Protein AF-A0A952I6E5-F1 (afdb_monomer_lite)

Sequence (471 aa):
MTKVNKTFTGKVLPFLFSIFGLFGLFGIINSNDCNNRSNLNSQKFFCTLFLLIFTSFISLNKVSAEEIVESKVYVVKRGDTLYKLSKNFGVSVNEILDQNNLSHTNILIGQRLIISKRVERNTFRNTSTEWLRPSNSQNTQNNSQQVLRHSNQNYSNSNSAMAFYGFQMARNDFQVYKQSHSNQNGEFNWFTITHKGRVLASFRDHVESKYSFRKDGILYSGGQKITYDYIKNLNYDENISYALAFVSSNEGGASDLNFYDGAGSFGFIQFTIKYGSFAKYVALLKEQDYPTYYNYLEKYGIVHEQYINEKGLLMDKVVVYAPEGYKGRTKLEGNMVINYIIDNKKLYGALIMLGQATKATQVESAYQQYYLPAQNLELQLEGMRRSINIDKIFKTKFGKTAITDLSVKLGVHGAKMELEKVLNKMIRNVNYSNIKYISDYAIIKAIIKYSSNPLVKKRMTKLLNGSAQQS

Structure (mmCIF, N/CA/C/O backbone):
data_AF-A0A952I6E5-F1
#
_entry.id   AF-A0A952I6E5-F1
#
loop_
_atom_site.group_PDB
_atom_site.id
_atom_site.type_symbol
_atom_site.label_atom_id
_atom_site.label_alt_id
_atom_site.label_comp_id
_atom_site.label_asym_id
_atom_site.label_entity_id
_atom_site.label_seq_id
_atom_site.pdbx_PDB_ins_code
_atom_site.Cartn_x
_atom_site.Cartn_y
_atom_site.Cartn_z
_atom_site.occupancy
_atom_site.B_iso_or_equiv
_atom_site.auth_seq_id
_atom_site.auth_comp_id
_atom_site.auth_asym_id
_atom_site.auth_atom_id
_atom_site.pdbx_PDB_model_num
ATOM 1 N N . MET A 1 1 ? 41.194 10.031 -38.831 1.00 28.56 1 MET A N 1
ATOM 2 C CA . MET A 1 1 ? 41.406 10.395 -40.247 1.00 28.56 1 MET A CA 1
ATOM 3 C C . MET A 1 1 ? 40.127 11.027 -40.785 1.00 28.56 1 MET A C 1
ATOM 5 O O . MET A 1 1 ? 39.056 10.556 -40.435 1.00 28.56 1 MET A O 1
ATOM 9 N N . THR A 1 2 ? 40.309 12.076 -41.595 1.00 24.55 2 THR A N 1
ATOM 10 C CA . THR A 1 2 ? 39.373 12.743 -42.532 1.00 24.55 2 THR A CA 1
ATOM 11 C C . THR A 1 2 ? 38.277 13.700 -42.014 1.00 24.55 2 THR A C 1
ATOM 13 O O . THR A 1 2 ? 37.390 13.347 -41.247 1.00 24.55 2 THR A O 1
ATOM 16 N N . LYS A 1 3 ? 38.393 14.949 -42.505 1.00 28.92 3 LYS A N 1
ATOM 17 C CA . LYS A 1 3 ? 37.523 16.140 -42.397 1.00 28.92 3 LYS A CA 1
ATOM 18 C C . LYS A 1 3 ? 36.168 15.951 -43.107 1.00 28.92 3 LYS A C 1
ATOM 20 O O . LYS A 1 3 ? 36.120 15.201 -44.071 1.00 28.92 3 LYS A O 1
ATOM 25 N N . VAL A 1 4 ? 35.153 16.750 -42.740 1.00 24.98 4 VAL A N 1
ATOM 26 C CA . VAL A 1 4 ? 34.563 17.850 -43.555 1.00 24.98 4 VAL A CA 1
ATOM 27 C C . VAL A 1 4 ? 33.611 18.700 -42.683 1.00 24.98 4 VAL A C 1
ATOM 29 O O . VAL A 1 4 ? 32.890 18.192 -41.833 1.00 24.98 4 VAL A O 1
ATOM 32 N N . ASN A 1 5 ? 33.684 20.019 -42.893 1.00 29.61 5 ASN A N 1
ATOM 33 C CA . ASN A 1 5 ? 33.096 21.129 -42.134 1.00 29.61 5 ASN A CA 1
ATOM 34 C C . ASN A 1 5 ? 31.573 21.305 -42.287 1.00 29.61 5 ASN A C 1
ATOM 36 O O . ASN A 1 5 ? 31.043 21.132 -43.382 1.00 29.61 5 ASN A O 1
ATOM 40 N N . LYS A 1 6 ? 30.940 21.911 -41.269 1.00 28.70 6 LYS A N 1
ATOM 41 C CA . LYS A 1 6 ? 30.072 23.090 -41.459 1.00 28.70 6 LYS A CA 1
ATOM 42 C C . LYS A 1 6 ? 30.182 24.048 -40.263 1.00 28.70 6 LYS A C 1
ATOM 44 O O . LYS A 1 6 ? 30.019 23.674 -39.110 1.00 28.70 6 LYS A O 1
ATOM 49 N N . THR A 1 7 ? 30.538 25.277 -40.605 1.00 33.00 7 THR A N 1
ATOM 50 C CA . THR A 1 7 ? 30.805 26.483 -39.811 1.00 33.00 7 THR A CA 1
ATOM 51 C C . THR A 1 7 ? 29.551 27.100 -39.187 1.00 33.00 7 THR A C 1
ATOM 53 O O . THR A 1 7 ? 28.553 27.203 -39.891 1.00 33.00 7 THR A O 1
ATOM 56 N N . PHE A 1 8 ? 29.646 27.629 -37.957 1.00 27.77 8 PHE A N 1
ATOM 57 C CA . PHE A 1 8 ? 29.195 28.989 -37.591 1.00 27.77 8 PHE A CA 1
ATOM 58 C C . PHE A 1 8 ? 29.688 29.349 -36.172 1.00 27.77 8 PHE A C 1
ATOM 60 O O . PHE A 1 8 ? 29.019 29.129 -35.169 1.00 27.77 8 PHE A O 1
ATOM 67 N N . THR A 1 9 ? 30.893 29.910 -36.089 1.00 38.53 9 THR A N 1
ATOM 68 C CA . THR A 1 9 ? 31.402 30.618 -34.906 1.00 38.53 9 THR A CA 1
ATOM 69 C C . THR A 1 9 ? 32.018 31.921 -35.382 1.00 38.53 9 THR A C 1
ATOM 71 O O . THR A 1 9 ? 32.904 31.899 -36.232 1.00 38.53 9 THR A O 1
ATOM 74 N N . GLY A 1 10 ? 31.571 33.042 -34.820 1.00 39.44 10 GLY A N 1
ATOM 75 C CA . GLY A 1 10 ? 32.243 34.328 -34.978 1.00 39.44 10 GLY A CA 1
ATOM 76 C C . GLY A 1 10 ? 31.275 35.466 -35.248 1.00 39.44 10 GLY A C 1
ATOM 77 O O . GLY A 1 10 ? 30.956 35.717 -36.403 1.00 39.44 10 GLY A O 1
ATOM 78 N N . LYS A 1 11 ? 30.828 36.139 -34.177 1.00 42.22 11 LYS A N 1
ATOM 79 C CA . LYS A 1 11 ? 30.460 37.573 -34.137 1.00 42.22 11 LYS A CA 1
ATOM 80 C C . LYS A 1 11 ? 29.983 37.997 -32.736 1.00 42.22 11 LYS A C 1
ATOM 82 O O . LYS A 1 11 ? 28.886 38.500 -32.574 1.00 42.22 11 LYS A O 1
ATOM 87 N N . VAL A 1 12 ? 30.818 37.801 -31.711 1.00 41.16 12 VAL A N 1
ATOM 88 C CA . VAL A 1 12 ? 30.758 38.617 -30.468 1.00 41.16 12 VAL A CA 1
ATOM 89 C C . VAL A 1 12 ? 32.168 39.031 -29.997 1.00 41.16 12 VAL A C 1
ATOM 91 O O . VAL A 1 12 ? 32.342 39.668 -28.968 1.00 41.16 12 VAL A O 1
ATOM 94 N N . LEU A 1 13 ? 33.203 38.746 -30.792 1.00 41.44 13 LEU A N 1
ATOM 95 C CA . LEU A 1 13 ? 34.579 39.171 -30.528 1.00 41.44 13 LEU A CA 1
ATOM 96 C C . LEU A 1 13 ? 35.117 40.032 -31.689 1.00 41.44 13 LEU A C 1
ATOM 98 O O . LEU A 1 13 ? 36.128 39.697 -32.294 1.00 41.44 13 LEU A O 1
ATOM 102 N N . PRO A 1 14 ? 34.358 41.060 -32.117 1.00 41.50 14 PRO A N 1
ATOM 103 C CA . PRO A 1 14 ? 34.987 42.358 -32.363 1.00 41.50 14 PRO A CA 1
ATOM 104 C C . PRO A 1 14 ? 33.994 43.502 -32.088 1.00 41.50 14 PRO A C 1
ATOM 106 O O . PRO A 1 14 ? 33.387 44.046 -33.002 1.00 41.50 14 PRO A O 1
ATOM 109 N N . PHE A 1 15 ? 33.783 43.855 -30.822 1.00 39.81 15 PHE A N 1
ATOM 110 C CA . PHE A 1 15 ? 33.133 45.135 -30.484 1.00 39.81 15 PHE A CA 1
ATOM 111 C C . PHE A 1 15 ? 33.721 45.809 -29.236 1.00 39.81 15 PHE A C 1
ATOM 113 O O . PHE A 1 15 ? 33.444 46.970 -28.968 1.00 39.81 15 PHE A O 1
ATOM 120 N N . LEU A 1 16 ? 34.619 45.120 -28.520 1.00 40.25 16 LEU A N 1
ATOM 121 C CA . LEU A 1 16 ? 35.405 45.692 -27.421 1.00 40.25 16 LEU A CA 1
ATOM 122 C C . LEU A 1 16 ? 36.829 46.113 -27.829 1.00 40.25 16 LEU A C 1
ATOM 124 O O . LEU A 1 16 ? 37.556 46.652 -27.005 1.00 40.25 16 LEU A O 1
ATOM 128 N N . PHE A 1 17 ? 37.209 45.953 -29.104 1.00 42.56 17 PHE A N 1
ATOM 129 C CA . PHE A 1 17 ? 38.487 46.457 -29.636 1.00 42.56 17 PHE A CA 1
ATOM 130 C C . PHE A 1 17 ? 38.369 47.741 -30.480 1.00 42.56 17 PHE A C 1
ATOM 132 O O . PHE A 1 17 ? 39.388 48.331 -30.818 1.00 42.56 17 PHE A O 1
ATOM 139 N N . SER A 1 18 ? 37.162 48.240 -30.775 1.00 48.09 18 SER A N 1
ATOM 140 C CA . SER A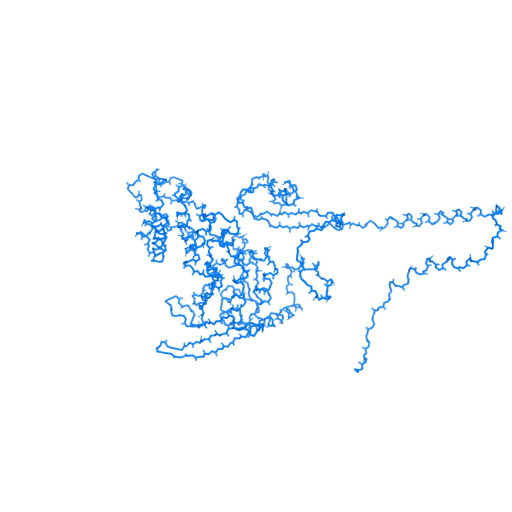 1 18 ? 36.975 49.475 -31.564 1.00 48.09 18 SER A CA 1
ATOM 141 C C . SER A 1 18 ? 36.774 50.749 -30.731 1.00 48.09 18 SER A C 1
ATOM 143 O O . SER A 1 18 ? 36.860 51.838 -31.287 1.00 48.09 18 SER A O 1
ATOM 145 N N . ILE A 1 19 ? 36.575 50.651 -29.410 1.00 45.69 19 ILE A N 1
ATOM 146 C CA . ILE A 1 19 ? 36.442 51.833 -28.530 1.00 45.69 19 ILE A CA 1
ATOM 147 C C . ILE A 1 19 ? 37.778 52.215 -27.864 1.00 45.69 19 ILE A C 1
ATOM 149 O O . ILE A 1 19 ? 38.008 53.387 -27.590 1.00 45.69 19 ILE A O 1
ATOM 153 N N . PHE A 1 20 ? 38.721 51.276 -27.719 1.00 43.66 20 PHE A N 1
ATOM 154 C CA . PHE A 1 20 ? 40.099 51.585 -27.299 1.00 43.66 20 PHE A CA 1
ATOM 155 C C . PHE A 1 20 ? 41.069 51.816 -28.474 1.00 43.66 20 PHE A C 1
ATOM 157 O O . PHE A 1 20 ? 42.142 52.378 -28.278 1.00 43.66 20 PHE A O 1
ATOM 164 N N . GLY A 1 21 ? 40.680 51.462 -29.706 1.00 44.81 21 GLY A N 1
ATOM 165 C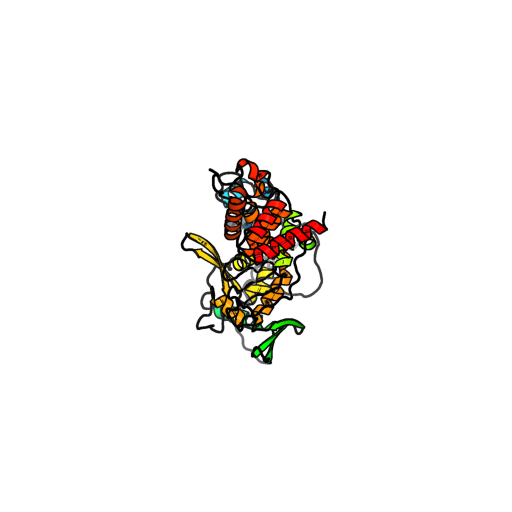 CA . GLY A 1 21 ? 41.476 51.701 -30.917 1.00 44.81 21 GLY A CA 1
ATOM 166 C C . GLY A 1 21 ? 41.447 53.143 -31.443 1.00 44.81 21 GLY A C 1
ATOM 167 O O . GLY A 1 21 ? 42.337 53.522 -32.196 1.00 44.81 21 GLY A O 1
ATOM 168 N N . LEU A 1 22 ? 40.479 53.974 -31.034 1.00 43.25 22 LEU A N 1
ATOM 169 C CA . LEU A 1 22 ? 40.404 55.376 -31.478 1.00 43.25 22 LEU A CA 1
ATOM 170 C C . LEU A 1 22 ? 41.222 56.356 -30.618 1.00 43.25 22 LEU A C 1
ATOM 172 O O . LEU A 1 22 ? 41.426 57.493 -31.030 1.00 43.25 22 LEU A O 1
ATOM 176 N N . PHE A 1 23 ? 41.739 55.924 -29.464 1.00 47.28 23 PHE A N 1
ATOM 177 C CA . PHE A 1 23 ? 42.657 56.729 -28.643 1.00 47.28 23 PHE A CA 1
ATOM 178 C C . PHE A 1 23 ? 44.140 56.464 -28.957 1.00 47.28 23 PHE A C 1
ATOM 180 O O . PHE A 1 23 ? 45.008 57.188 -28.482 1.00 47.28 23 PHE A O 1
ATOM 187 N N . GLY A 1 24 ? 44.438 55.468 -29.801 1.00 4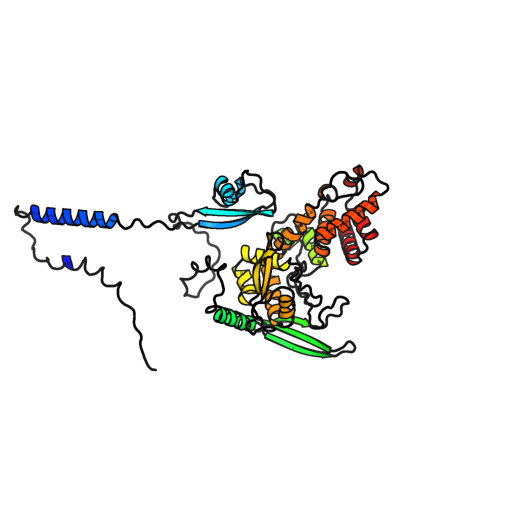3.47 24 GLY A N 1
ATOM 188 C CA . GLY A 1 24 ? 45.799 55.102 -30.207 1.00 43.47 24 GLY A CA 1
ATOM 189 C C . GLY A 1 24 ? 46.362 55.864 -31.413 1.00 43.47 24 GLY A C 1
ATOM 190 O O . GLY A 1 24 ? 47.500 55.603 -31.786 1.00 43.47 24 GLY A O 1
ATOM 191 N N . LEU A 1 25 ? 45.610 56.790 -32.027 1.00 44.16 25 LEU A N 1
ATOM 192 C CA . LEU A 1 25 ? 46.086 57.573 -33.184 1.00 44.16 25 LEU A CA 1
ATOM 193 C C . LEU A 1 25 ? 46.372 59.058 -32.902 1.00 44.16 25 LEU A C 1
ATOM 195 O O . LEU A 1 25 ? 46.738 59.784 -33.819 1.00 44.16 25 LEU A O 1
ATOM 199 N N . PHE A 1 26 ? 46.281 59.511 -31.651 1.00 45.19 26 PHE A N 1
ATOM 200 C CA . PHE A 1 26 ? 46.741 60.846 -31.243 1.00 45.19 26 PHE A CA 1
ATOM 201 C C . PHE A 1 26 ? 47.744 60.749 -30.094 1.00 45.19 26 PHE A C 1
ATOM 203 O O . PHE A 1 26 ? 47.589 61.332 -29.027 1.00 45.19 26 PHE A O 1
ATOM 210 N N . GLY A 1 27 ? 48.807 59.991 -30.343 1.00 41.50 27 GLY A N 1
ATOM 211 C CA . GLY A 1 27 ? 50.049 60.075 -29.591 1.00 41.50 27 GLY A CA 1
ATOM 212 C C . GLY A 1 27 ? 51.090 60.897 -30.340 1.00 41.50 27 GLY A C 1
ATOM 213 O O . GLY A 1 27 ? 52.111 60.330 -30.686 1.00 41.50 27 GLY A O 1
ATOM 214 N N . ILE A 1 28 ? 50.846 62.190 -30.597 1.00 48.50 28 ILE A N 1
ATOM 215 C CA . ILE A 1 28 ? 51.908 63.213 -30.699 1.00 48.50 28 ILE A CA 1
ATOM 216 C C . ILE A 1 28 ? 51.331 64.558 -30.231 1.00 48.50 28 ILE A C 1
ATOM 218 O O . ILE A 1 28 ? 50.959 65.404 -31.036 1.00 48.50 28 ILE A O 1
ATOM 222 N N . ILE A 1 29 ? 51.263 64.770 -28.918 1.00 40.34 29 ILE A N 1
ATOM 223 C CA . ILE A 1 29 ? 51.517 66.097 -28.347 1.00 40.34 29 ILE A CA 1
ATOM 224 C C . ILE A 1 29 ? 52.494 65.854 -27.202 1.00 40.34 29 ILE A C 1
ATOM 226 O O . ILE A 1 29 ? 52.146 65.270 -26.177 1.00 40.34 29 ILE A O 1
ATOM 230 N N . ASN A 1 30 ? 53.749 66.221 -27.451 1.00 33.88 30 ASN A N 1
ATOM 231 C CA . ASN A 1 30 ? 54.794 66.280 -26.442 1.00 33.88 30 ASN A CA 1
ATOM 232 C C . ASN A 1 30 ? 54.351 67.174 -25.279 1.00 33.88 30 ASN A C 1
ATOM 234 O O . ASN A 1 30 ? 53.634 68.157 -25.458 1.00 33.88 30 ASN A O 1
ATOM 238 N N . SER A 1 31 ? 54.844 66.845 -24.089 1.00 47.75 31 SER A N 1
ATOM 239 C CA . SER A 1 31 ? 54.912 67.756 -22.951 1.00 47.75 31 SER A CA 1
ATOM 240 C C . SER A 1 31 ? 55.387 69.146 -23.400 1.00 47.75 31 SER A C 1
ATOM 242 O O . SER A 1 31 ? 56.434 69.232 -24.043 1.00 47.75 31 SER A O 1
ATOM 244 N N . ASN A 1 32 ? 54.641 70.185 -23.004 1.00 45.81 32 ASN A N 1
ATOM 245 C CA . ASN A 1 32 ? 54.839 71.626 -23.254 1.00 45.81 32 ASN A CA 1
ATOM 246 C C . ASN A 1 32 ? 54.001 72.245 -24.388 1.00 45.81 32 ASN A C 1
ATOM 248 O O . ASN A 1 32 ? 54.572 72.830 -25.293 1.00 45.81 32 ASN A O 1
ATOM 252 N N . ASP A 1 33 ? 52.663 72.192 -24.309 1.00 43.31 33 ASP A N 1
ATOM 253 C CA . ASP A 1 33 ? 51.806 73.290 -24.808 1.00 43.31 33 ASP A CA 1
ATOM 254 C C . ASP A 1 33 ? 50.332 73.114 -24.384 1.00 43.31 33 ASP A C 1
ATOM 256 O O . ASP A 1 33 ? 49.476 72.667 -25.142 1.00 43.31 33 ASP A O 1
ATOM 260 N N . CYS A 1 34 ? 50.010 73.474 -23.135 1.00 42.09 34 CYS A N 1
ATOM 261 C CA . CYS A 1 34 ? 48.629 73.495 -22.614 1.00 42.09 34 CYS A CA 1
ATOM 262 C C . CYS A 1 34 ? 48.089 74.921 -22.388 1.00 42.09 34 CYS A C 1
ATOM 264 O O . CYS A 1 34 ? 47.152 75.110 -21.619 1.00 42.09 34 CYS A O 1
ATOM 266 N N . ASN A 1 35 ? 48.665 75.934 -23.048 1.00 46.66 35 ASN A N 1
ATOM 267 C CA . ASN A 1 35 ? 48.293 77.340 -22.836 1.00 46.66 35 ASN A CA 1
ATOM 268 C C . ASN A 1 35 ? 47.632 78.040 -24.032 1.00 46.66 35 ASN A C 1
ATOM 270 O O . ASN A 1 35 ? 47.430 79.252 -23.975 1.00 46.66 35 ASN A O 1
ATOM 274 N N . ASN A 1 36 ? 47.213 77.323 -25.082 1.00 41.44 36 ASN A N 1
ATOM 275 C CA . ASN A 1 36 ? 46.550 77.968 -26.220 1.00 41.44 36 ASN A CA 1
ATOM 276 C C . ASN A 1 36 ? 45.013 77.897 -26.162 1.00 41.44 36 ASN A C 1
ATOM 278 O O . ASN A 1 36 ? 44.386 76.840 -26.219 1.00 41.44 36 ASN A O 1
ATOM 282 N N . ARG A 1 37 ? 44.404 79.081 -26.046 1.00 50.69 37 ARG A N 1
ATOM 283 C CA . ARG A 1 37 ? 43.002 79.354 -25.686 1.00 50.69 37 ARG A CA 1
ATOM 284 C C . ARG A 1 37 ? 42.029 79.323 -26.878 1.00 50.69 37 ARG A C 1
ATOM 286 O O . ARG A 1 37 ? 41.049 80.062 -26.877 1.00 50.69 37 ARG A O 1
ATOM 293 N N . SER A 1 38 ? 42.277 78.502 -27.900 1.00 50.72 38 SER A N 1
ATOM 294 C CA . SER A 1 38 ? 41.541 78.561 -29.180 1.00 50.72 38 SER A CA 1
ATOM 295 C C . SER A 1 38 ? 40.636 77.362 -29.492 1.00 50.72 38 SER A C 1
ATOM 297 O O . SER A 1 38 ? 40.044 77.331 -30.565 1.00 50.72 38 SER A O 1
ATOM 299 N N . ASN A 1 39 ? 40.445 76.400 -28.576 1.00 55.25 39 ASN A N 1
ATOM 300 C CA . ASN A 1 39 ? 39.656 75.194 -28.890 1.00 55.25 39 ASN A CA 1
ATOM 301 C C . ASN A 1 39 ? 38.638 74.746 -27.818 1.00 55.25 39 ASN A C 1
ATOM 303 O O . ASN A 1 39 ? 38.284 73.572 -27.736 1.00 55.25 39 ASN A O 1
ATOM 307 N N . LEU A 1 40 ? 38.101 75.683 -27.020 1.00 52.41 40 LEU A N 1
ATOM 308 C CA . LEU A 1 40 ? 37.067 75.372 -26.015 1.00 52.41 40 LEU A CA 1
ATOM 309 C C . LEU A 1 40 ? 35.721 74.925 -26.618 1.00 52.41 40 LEU A C 1
ATOM 311 O O . LEU A 1 40 ? 34.951 74.248 -25.939 1.00 52.41 40 LEU A O 1
ATOM 315 N N . ASN A 1 41 ? 35.416 75.293 -27.866 1.00 55.88 41 ASN A N 1
ATOM 316 C CA . ASN A 1 41 ? 34.109 75.010 -28.467 1.00 55.88 41 ASN A CA 1
ATOM 317 C C . ASN A 1 41 ? 34.016 73.596 -29.060 1.00 55.88 41 ASN A C 1
ATOM 319 O O . ASN A 1 41 ? 32.959 72.978 -28.950 1.00 55.88 41 ASN A O 1
ATOM 323 N N . SER A 1 42 ? 35.105 73.038 -29.605 1.00 55.09 42 SER A N 1
ATOM 324 C CA . SER A 1 42 ? 35.085 71.665 -30.134 1.00 55.09 42 SER A CA 1
ATOM 325 C C . SER A 1 42 ? 35.093 70.624 -29.007 1.00 55.09 42 SER A C 1
ATOM 327 O O . SER A 1 42 ? 34.298 69.688 -29.040 1.00 55.09 42 SER A O 1
ATOM 329 N N . GLN A 1 43 ? 35.868 70.837 -27.935 1.00 55.62 43 GLN A N 1
ATOM 330 C CA . GLN A 1 43 ? 35.856 69.955 -26.758 1.00 55.62 43 GLN A CA 1
ATOM 331 C C . GLN A 1 43 ? 34.500 69.946 -26.035 1.00 55.62 43 GLN A C 1
ATOM 333 O O . GLN A 1 43 ? 34.027 68.887 -25.622 1.00 55.62 43 GLN A O 1
ATOM 338 N N . LYS A 1 44 ? 33.826 71.101 -25.926 1.00 55.78 44 LYS A N 1
ATOM 339 C CA . LYS A 1 44 ? 32.477 71.171 -25.342 1.00 55.78 44 LYS A CA 1
ATOM 340 C C . LYS A 1 44 ? 31.440 70.439 -26.192 1.00 55.78 44 LYS A C 1
ATOM 342 O O . LYS A 1 44 ? 30.593 69.761 -25.614 1.00 55.78 44 LYS A O 1
ATOM 347 N N . PHE A 1 45 ? 31.536 70.524 -27.522 1.00 65.00 45 PHE A N 1
ATOM 348 C CA . PHE A 1 45 ? 30.626 69.860 -28.462 1.00 65.00 45 PHE A CA 1
ATOM 349 C C . PHE A 1 45 ? 30.744 68.328 -28.405 1.00 65.00 45 PHE A C 1
ATOM 351 O O . PHE A 1 45 ? 29.735 67.628 -28.334 1.00 65.00 45 PHE A O 1
ATOM 358 N N . PHE A 1 46 ? 31.968 67.792 -28.331 1.00 60.50 46 PHE A N 1
ATOM 359 C CA . PHE A 1 46 ? 32.181 66.346 -28.202 1.00 60.50 46 PHE A CA 1
ATOM 360 C C . PHE A 1 46 ? 31.737 65.796 -26.838 1.00 60.50 46 PHE A C 1
ATOM 362 O O . PHE A 1 46 ? 31.134 64.725 -26.786 1.00 60.50 46 PHE A O 1
ATOM 369 N N . CYS A 1 47 ? 31.932 66.543 -25.744 1.00 60.03 47 CYS A N 1
ATOM 370 C CA . CYS A 1 47 ? 31.431 66.143 -24.425 1.00 60.03 47 CYS A CA 1
ATOM 371 C C . CYS A 1 47 ? 29.896 66.171 -24.332 1.00 60.03 47 CYS A C 1
ATOM 373 O O . CYS A 1 47 ? 29.313 65.279 -23.717 1.00 60.03 47 CYS A O 1
ATOM 375 N N . THR A 1 48 ? 29.223 67.148 -24.955 1.00 66.19 48 THR A N 1
ATOM 376 C CA . THR A 1 48 ? 27.745 67.200 -24.971 1.00 66.19 48 THR A CA 1
ATOM 377 C C . THR A 1 48 ? 27.140 66.117 -25.859 1.00 66.19 48 THR A C 1
ATOM 379 O O . THR A 1 48 ? 26.149 65.502 -25.470 1.00 66.19 48 THR A O 1
ATOM 382 N N . LEU A 1 49 ? 27.759 65.815 -27.003 1.00 68.00 49 LEU A N 1
ATOM 383 C CA . LEU A 1 49 ? 27.324 64.728 -27.881 1.00 68.00 49 LEU A CA 1
ATOM 384 C C . LEU A 1 49 ? 27.530 63.352 -27.225 1.00 68.00 49 LEU A C 1
ATOM 386 O O . LEU A 1 49 ? 26.645 62.502 -27.292 1.00 68.00 49 LEU A O 1
ATOM 390 N N . PHE A 1 50 ? 28.644 63.153 -26.511 1.00 68.69 50 PHE A N 1
ATOM 391 C CA . PHE A 1 50 ? 28.888 61.937 -25.731 1.00 68.69 50 PHE A CA 1
ATOM 392 C C . PHE A 1 50 ? 27.865 61.773 -24.594 1.00 68.69 50 PHE A C 1
ATOM 394 O O . PHE A 1 50 ? 27.297 60.695 -24.450 1.00 68.69 50 PHE A O 1
ATOM 401 N N . LEU A 1 51 ? 27.533 62.837 -23.850 1.00 68.56 51 LEU A N 1
ATOM 402 C CA . LEU A 1 51 ? 26.505 62.814 -22.793 1.00 68.56 51 LEU A CA 1
ATOM 403 C C . LEU A 1 51 ? 25.085 62.537 -23.322 1.00 68.56 51 LEU A C 1
ATOM 405 O O . LEU A 1 51 ? 24.317 61.827 -22.672 1.00 68.56 51 LEU A O 1
ATOM 409 N N . LEU A 1 52 ? 24.728 63.036 -24.509 1.00 69.31 52 LEU A N 1
ATOM 410 C CA . LEU A 1 52 ? 23.424 62.768 -25.134 1.00 69.31 52 LEU A CA 1
ATOM 411 C C . LEU A 1 52 ? 23.311 61.331 -25.668 1.00 69.31 52 LEU A C 1
ATOM 413 O O . LEU A 1 52 ? 22.274 60.689 -25.508 1.00 69.31 52 LEU A O 1
ATOM 417 N N . ILE A 1 53 ? 24.389 60.784 -26.238 1.00 65.31 53 ILE A N 1
ATOM 418 C CA . ILE A 1 53 ? 24.420 59.387 -26.701 1.00 65.31 53 ILE A CA 1
ATOM 419 C C . ILE A 1 53 ? 24.431 58.426 -25.500 1.00 65.31 53 ILE A C 1
ATOM 421 O O . ILE A 1 53 ? 23.760 57.395 -25.535 1.00 65.31 53 ILE A O 1
ATOM 425 N N . PHE A 1 54 ? 25.107 58.787 -24.404 1.00 61.78 54 PHE A N 1
ATOM 426 C CA . PHE A 1 54 ? 25.157 57.982 -23.181 1.00 61.78 54 PHE A CA 1
ATOM 427 C C . PHE A 1 54 ? 23.824 57.988 -22.411 1.00 61.78 54 PHE A C 1
ATOM 429 O O . PHE A 1 54 ? 23.396 56.949 -21.914 1.00 61.78 54 PHE A O 1
ATOM 436 N N . THR A 1 55 ? 23.107 59.118 -22.365 1.00 57.62 55 THR A N 1
ATOM 437 C CA . THR A 1 55 ? 21.772 59.198 -21.731 1.00 57.62 55 THR A CA 1
ATOM 438 C C . THR A 1 55 ? 20.673 58.524 -22.567 1.00 57.62 55 THR A C 1
ATOM 440 O O . THR A 1 55 ? 19.771 57.897 -22.003 1.00 57.62 55 THR A O 1
ATOM 443 N N . SER A 1 56 ? 20.789 58.546 -23.900 1.00 53.97 56 SER A N 1
ATOM 444 C CA . SER A 1 56 ? 19.932 57.773 -24.814 1.00 53.97 56 SER A CA 1
ATOM 445 C C . SER A 1 56 ? 20.144 56.254 -24.672 1.00 53.97 56 SER A C 1
ATOM 447 O O . SER A 1 56 ? 19.177 55.492 -24.623 1.00 53.97 56 SER A O 1
ATOM 449 N N . PHE A 1 57 ? 21.390 55.799 -24.473 1.00 56.06 57 PHE A N 1
ATOM 450 C CA . PHE A 1 57 ? 21.709 54.378 -24.248 1.00 56.06 57 PHE A CA 1
ATOM 451 C C . PHE A 1 57 ? 21.201 53.823 -22.904 1.00 56.06 57 PHE A C 1
ATOM 453 O O . PHE A 1 57 ? 20.848 52.645 -22.815 1.00 56.06 57 PHE A O 1
ATOM 460 N N . ILE A 1 58 ? 21.122 54.656 -21.860 1.00 54.28 58 ILE A N 1
ATOM 461 C CA . ILE A 1 58 ? 20.589 54.254 -20.544 1.00 54.28 58 ILE A CA 1
ATOM 462 C C . ILE A 1 58 ? 19.056 54.083 -20.583 1.00 54.28 58 ILE A C 1
ATOM 464 O O . ILE A 1 58 ? 18.501 53.312 -19.800 1.00 54.28 58 ILE A O 1
ATOM 468 N N . SER A 1 59 ? 18.362 54.702 -21.545 1.00 50.75 59 SER A N 1
ATOM 469 C CA . SER A 1 59 ? 16.892 54.680 -21.628 1.00 50.75 59 SER A CA 1
ATOM 470 C C . SER A 1 59 ? 16.294 53.485 -22.398 1.00 50.75 59 SER A C 1
ATOM 472 O O . SER A 1 59 ? 15.075 53.336 -22.421 1.00 50.75 59 SER A O 1
ATOM 474 N N . LEU A 1 60 ? 17.113 52.592 -22.975 1.00 47.31 60 LEU A N 1
ATOM 475 C CA . LEU A 1 60 ? 16.653 51.407 -23.730 1.00 47.31 60 LEU A CA 1
ATOM 476 C C . LEU A 1 60 ? 16.967 50.052 -23.076 1.00 47.31 60 LEU A C 1
ATOM 478 O O . LEU A 1 60 ? 16.589 49.014 -23.611 1.00 47.31 60 LEU A O 1
ATOM 482 N N . ASN A 1 61 ? 17.568 50.039 -21.884 1.00 48.06 61 ASN A N 1
ATOM 483 C CA . ASN A 1 61 ? 17.774 48.817 -21.099 1.00 48.06 61 ASN A CA 1
ATOM 484 C C . ASN A 1 61 ? 16.932 48.822 -19.821 1.00 48.06 61 ASN A C 1
ATOM 486 O O . ASN A 1 61 ? 17.433 48.575 -18.725 1.00 48.06 61 ASN A O 1
ATOM 490 N N . LYS A 1 62 ? 15.620 49.055 -19.945 1.00 43.91 62 LYS A N 1
ATOM 491 C CA . LYS A 1 62 ? 14.687 48.655 -18.887 1.00 43.91 62 LYS A CA 1
ATOM 492 C C . LYS A 1 62 ? 14.483 47.142 -19.000 1.00 43.91 62 LYS A C 1
ATOM 494 O O . LYS A 1 62 ? 13.472 46.671 -19.504 1.00 43.91 62 LYS A O 1
ATOM 499 N N . VAL A 1 63 ? 15.499 46.380 -18.590 1.00 45.84 63 VAL A N 1
ATOM 500 C CA . VAL A 1 63 ? 15.397 44.928 -18.422 1.00 45.84 63 VAL A CA 1
ATOM 501 C C . VAL A 1 63 ? 14.315 44.700 -17.373 1.00 45.84 63 VAL A C 1
ATOM 503 O O . VAL A 1 63 ? 14.531 44.969 -16.192 1.00 45.84 63 VAL A O 1
ATOM 506 N N . SER A 1 64 ? 13.127 44.257 -17.790 1.00 50.16 64 SER A N 1
ATOM 507 C CA . SER A 1 64 ? 12.136 43.758 -16.844 1.00 50.16 64 SER A CA 1
ATOM 508 C C . SER A 1 64 ? 12.777 42.575 -16.132 1.00 50.16 64 SER A C 1
ATOM 510 O O . SER A 1 64 ? 13.115 41.574 -16.769 1.00 50.16 64 SER A O 1
ATOM 512 N N . ALA A 1 65 ? 13.020 42.708 -14.831 1.00 52.12 65 ALA A N 1
ATOM 513 C CA . ALA A 1 65 ? 13.500 41.602 -14.029 1.00 52.12 65 ALA A CA 1
ATOM 514 C C . ALA A 1 65 ? 12.465 40.474 -14.128 1.00 52.12 65 ALA A C 1
ATOM 516 O O . ALA A 1 65 ? 11.365 40.602 -13.601 1.00 52.12 65 ALA A O 1
ATOM 517 N N . GLU A 1 66 ? 12.791 39.402 -14.857 1.00 51.59 66 GLU A N 1
ATOM 518 C CA . GLU A 1 66 ? 11.952 38.208 -14.864 1.00 51.59 66 GLU A CA 1
ATOM 519 C C . GLU A 1 66 ? 11.900 37.679 -13.431 1.00 51.59 66 GLU A C 1
ATOM 521 O O . GLU A 1 66 ? 12.929 37.389 -12.801 1.00 51.59 66 GLU A O 1
ATOM 526 N N . GLU A 1 67 ? 10.687 37.681 -12.902 1.00 58.25 67 GLU A N 1
ATOM 527 C CA . GLU A 1 67 ? 10.400 37.381 -11.520 1.00 58.25 67 GLU A CA 1
ATOM 528 C C . GLU A 1 67 ? 10.424 35.875 -11.299 1.00 58.25 67 GLU A C 1
ATOM 530 O O . GLU A 1 67 ? 9.646 35.123 -11.891 1.00 58.25 67 GLU A O 1
ATOM 535 N N . ILE A 1 68 ? 11.340 35.422 -10.448 1.00 62.78 68 ILE A N 1
ATOM 536 C CA . ILE A 1 68 ? 11.438 34.011 -10.101 1.00 62.78 68 ILE A CA 1
ATOM 537 C C . ILE A 1 68 ? 10.448 33.761 -8.966 1.00 62.78 68 ILE A C 1
ATOM 539 O O . ILE A 1 68 ? 10.674 34.146 -7.817 1.00 62.78 68 ILE A O 1
ATOM 543 N N . VAL A 1 69 ? 9.328 33.134 -9.317 1.00 73.50 69 VAL A N 1
ATOM 544 C CA . VAL A 1 69 ? 8.339 32.641 -8.360 1.00 73.50 69 VAL A CA 1
ATOM 545 C C . VAL A 1 69 ? 8.632 31.170 -8.091 1.00 73.50 69 VAL A C 1
ATOM 547 O O . VAL A 1 69 ? 8.485 30.326 -8.975 1.00 73.50 69 VAL A O 1
ATOM 550 N N . GLU A 1 70 ? 9.053 30.860 -6.870 1.00 76.62 70 GLU A N 1
ATOM 551 C CA . GLU A 1 70 ? 9.187 29.485 -6.395 1.00 76.62 70 GLU A CA 1
ATOM 552 C C . GLU A 1 70 ? 7.836 29.042 -5.831 1.00 76.62 70 GLU A C 1
ATOM 554 O O . GLU A 1 70 ? 7.371 29.604 -4.844 1.00 76.62 70 GLU A O 1
ATOM 559 N N . SER A 1 71 ? 7.179 28.068 -6.464 1.00 76.06 71 SER A N 1
ATOM 560 C CA . SER A 1 71 ? 5.857 27.581 -6.052 1.00 76.06 71 SER A CA 1
ATOM 561 C C . SER A 1 71 ? 5.923 26.142 -5.553 1.00 76.06 71 SER A C 1
ATOM 563 O O . SER A 1 71 ? 6.513 25.281 -6.205 1.00 76.06 71 SER A O 1
ATOM 565 N N . LYS A 1 72 ? 5.302 25.878 -4.401 1.00 76.06 72 LYS A N 1
ATOM 566 C CA . LYS A 1 72 ? 5.253 24.567 -3.751 1.00 76.06 72 LYS A CA 1
ATOM 567 C C . LYS A 1 72 ? 3.833 24.243 -3.306 1.00 76.06 72 LYS A C 1
ATOM 569 O O . LYS A 1 72 ? 3.152 25.092 -2.745 1.00 76.06 72 LYS A O 1
ATOM 574 N N . VAL A 1 73 ? 3.406 22.996 -3.489 1.00 75.12 73 VAL A N 1
ATOM 575 C CA . VAL A 1 73 ? 2.191 22.484 -2.847 1.00 75.12 73 VAL A CA 1
ATOM 576 C C . VAL A 1 73 ? 2.559 21.929 -1.469 1.00 75.12 73 VAL A C 1
ATOM 578 O O . VAL A 1 73 ? 3.529 21.191 -1.309 1.00 75.12 73 VAL A O 1
ATOM 581 N N . TYR A 1 74 ? 1.821 22.344 -0.446 1.00 73.06 74 TYR A N 1
ATOM 582 C CA . TYR A 1 74 ? 2.012 21.962 0.943 1.00 73.06 74 TYR A CA 1
ATOM 583 C C . TYR A 1 74 ? 0.758 21.278 1.477 1.00 73.06 74 TYR A C 1
ATOM 585 O O . TYR A 1 74 ? -0.332 21.839 1.418 1.00 73.06 74 TYR A O 1
ATOM 593 N N . VAL A 1 75 ? 0.904 20.073 2.025 1.00 72.94 75 VAL A N 1
ATOM 594 C CA . VAL A 1 75 ? -0.199 19.361 2.679 1.00 72.94 75 VAL A CA 1
ATOM 595 C C . VAL A 1 75 ? -0.191 19.693 4.165 1.00 72.94 75 VAL A C 1
ATOM 597 O O . VAL A 1 75 ? 0.766 19.368 4.867 1.00 72.94 75 VAL A O 1
ATOM 600 N N . VAL A 1 76 ? -1.264 20.323 4.634 1.00 72.50 76 VAL A N 1
ATOM 601 C CA . VAL A 1 76 ? -1.440 20.772 6.018 1.00 72.50 76 VAL A CA 1
ATOM 602 C C . VAL A 1 76 ? -1.355 19.588 6.979 1.00 72.50 76 VAL A C 1
ATOM 604 O O . VAL A 1 76 ? -2.076 18.598 6.854 1.00 72.50 76 VAL A O 1
ATOM 607 N N . LYS A 1 77 ? -0.476 19.687 7.968 1.00 67.38 77 LYS A N 1
ATOM 608 C CA . LYS A 1 77 ? -0.242 18.704 9.024 1.00 67.38 77 LYS A CA 1
ATOM 609 C C . LYS A 1 77 ? -0.926 19.134 10.316 1.00 67.38 77 LYS A C 1
ATOM 611 O O . LYS A 1 77 ? -1.360 20.271 10.503 1.00 67.38 77 LYS A O 1
ATOM 616 N N . ARG A 1 78 ? -1.032 18.193 11.256 1.00 61.38 78 ARG A N 1
ATOM 617 C CA . ARG A 1 78 ? -1.586 18.480 12.581 1.00 61.38 78 ARG A CA 1
ATOM 618 C C . ARG A 1 78 ? -0.744 19.547 13.285 1.00 61.38 78 ARG A C 1
ATOM 620 O O . ARG A 1 78 ? 0.447 19.352 13.491 1.00 61.38 78 ARG A O 1
ATOM 627 N N . GLY A 1 79 ? -1.399 20.623 13.720 1.00 60.12 79 GLY A N 1
ATOM 628 C CA . GLY A 1 79 ? -0.758 21.726 14.440 1.00 60.12 79 GLY A CA 1
ATOM 629 C C . GLY A 1 79 ? -0.270 22.869 13.550 1.00 60.12 79 GLY A C 1
ATOM 630 O O . GLY A 1 79 ? 0.234 23.863 14.089 1.00 60.12 79 GLY A O 1
ATOM 631 N N . ASP A 1 80 ? -0.450 22.759 12.233 1.00 79.31 80 ASP A N 1
ATOM 632 C CA . ASP A 1 80 ? -0.213 23.859 11.309 1.00 79.31 80 ASP A CA 1
ATOM 633 C C . ASP A 1 80 ? -1.278 24.941 11.445 1.00 79.31 80 ASP A C 1
ATOM 635 O O . ASP A 1 80 ? -2.451 24.690 11.718 1.00 79.31 80 ASP A O 1
ATOM 639 N N . THR A 1 81 ? -0.839 26.171 11.221 1.00 90.69 81 THR A N 1
ATOM 640 C CA . THR A 1 81 ? -1.693 27.339 11.024 1.00 90.69 81 THR A CA 1
ATOM 641 C C . THR A 1 81 ? -1.125 28.113 9.847 1.00 90.69 81 THR A C 1
ATOM 643 O O . THR A 1 81 ? 0.085 28.043 9.609 1.00 90.69 81 THR A O 1
ATOM 646 N N . LEU A 1 82 ? -1.942 28.899 9.137 1.00 86.50 82 LEU A N 1
ATOM 647 C CA . LEU A 1 82 ? -1.408 29.739 8.060 1.00 86.50 82 LEU A CA 1
ATOM 648 C C . LEU A 1 82 ? -0.276 30.642 8.551 1.00 86.50 82 LEU A C 1
ATOM 650 O O . LEU A 1 82 ? 0.681 30.835 7.821 1.00 86.50 82 LEU A O 1
ATOM 654 N N . TYR A 1 83 ? -0.322 31.106 9.803 1.00 91.88 83 TYR A N 1
ATOM 655 C CA . TYR A 1 83 ? 0.760 31.880 10.417 1.00 91.88 83 TYR A CA 1
ATOM 656 C C . TYR A 1 83 ? 2.078 31.096 10.543 1.00 91.88 83 TYR A C 1
ATOM 658 O O . TYR A 1 83 ? 3.144 31.606 10.205 1.00 91.88 83 TYR A O 1
ATOM 666 N N . LYS A 1 84 ? 2.035 29.840 11.006 1.00 86.25 84 LYS A N 1
ATOM 667 C CA . LYS A 1 84 ? 3.241 28.997 11.077 1.00 86.25 84 LYS A CA 1
ATOM 668 C C . LYS A 1 84 ? 3.783 28.698 9.683 1.00 86.25 84 LYS A C 1
ATOM 670 O O . LYS A 1 84 ? 4.989 28.757 9.473 1.00 86.25 84 LYS A O 1
ATOM 675 N N . LEU A 1 85 ? 2.896 28.422 8.729 1.00 86.19 85 LEU A N 1
ATOM 676 C CA . LEU A 1 85 ? 3.280 28.174 7.342 1.00 86.19 85 LEU A CA 1
ATOM 677 C C . LEU A 1 85 ? 3.888 29.424 6.702 1.00 86.19 85 LEU A C 1
ATOM 679 O O . LEU A 1 85 ? 4.947 29.335 6.093 1.00 86.19 85 LEU A O 1
ATOM 683 N N . SER A 1 86 ? 3.302 30.597 6.927 1.00 89.19 86 SER A N 1
ATOM 684 C CA . SER A 1 86 ? 3.816 31.870 6.424 1.00 89.19 86 SER A CA 1
ATOM 685 C C . SER A 1 86 ? 5.250 32.116 6.915 1.00 89.19 86 SER A C 1
ATOM 687 O O . SER A 1 86 ? 6.144 32.416 6.125 1.00 89.19 86 SER A O 1
ATOM 689 N N . LYS A 1 87 ? 5.519 31.876 8.207 1.00 89.06 87 LYS A N 1
ATOM 690 C CA . LYS A 1 87 ? 6.871 31.968 8.781 1.00 89.06 87 LYS A CA 1
ATOM 691 C C . LYS A 1 87 ? 7.830 30.925 8.211 1.00 89.06 87 LYS A C 1
ATOM 693 O O . LYS A 1 87 ? 8.956 31.277 7.875 1.00 89.06 87 LYS A O 1
ATOM 698 N N . ASN A 1 88 ? 7.388 29.678 8.065 1.00 83.06 88 ASN A N 1
ATOM 699 C CA . ASN A 1 88 ? 8.226 28.586 7.564 1.00 83.06 88 ASN A CA 1
ATOM 700 C C . ASN A 1 88 ? 8.620 28.768 6.093 1.00 83.06 88 ASN A C 1
ATOM 702 O O . ASN A 1 88 ? 9.731 28.414 5.708 1.00 83.06 88 ASN A O 1
ATOM 706 N N . PHE A 1 89 ? 7.716 29.307 5.274 1.00 83.81 89 PHE A N 1
ATOM 707 C CA . PHE A 1 89 ? 7.928 29.482 3.836 1.00 83.81 89 PHE A CA 1
ATOM 708 C C . PHE A 1 89 ? 8.379 30.895 3.451 1.00 83.81 89 PHE A C 1
ATOM 710 O O . PHE A 1 89 ? 8.734 31.132 2.299 1.00 83.81 89 PHE A O 1
ATOM 717 N N . GLY A 1 90 ? 8.423 31.826 4.407 1.00 85.44 90 GLY A N 1
ATOM 718 C CA . GLY A 1 90 ? 8.829 33.207 4.159 1.00 85.44 90 GLY A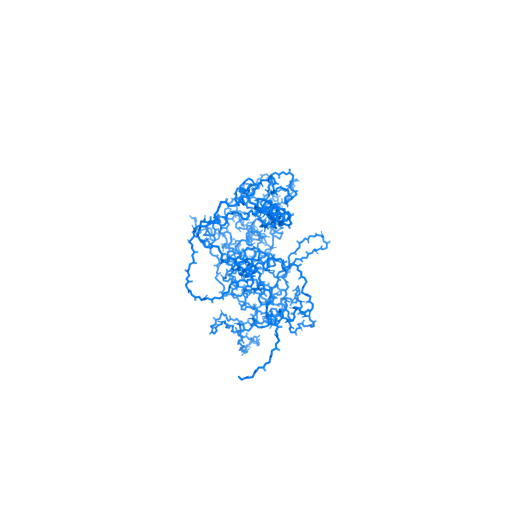 CA 1
ATOM 719 C C . GLY A 1 90 ? 7.889 33.936 3.199 1.00 85.44 90 GLY A C 1
ATOM 720 O O . GLY A 1 90 ? 8.360 34.716 2.377 1.00 85.44 90 GLY A O 1
ATOM 721 N N . VAL A 1 91 ? 6.591 33.648 3.295 1.00 89.88 91 VAL A N 1
ATOM 722 C CA . VAL A 1 91 ? 5.501 34.344 2.594 1.00 89.88 91 VAL A CA 1
ATOM 723 C C . VAL A 1 91 ? 4.539 34.908 3.636 1.00 89.88 91 VAL A C 1
ATOM 725 O O . VAL A 1 91 ? 4.547 34.481 4.791 1.00 89.88 91 VAL A O 1
ATOM 728 N N . SER A 1 92 ? 3.713 35.879 3.281 1.00 94.19 92 SER A N 1
ATOM 729 C CA . SER A 1 92 ? 2.675 36.405 4.165 1.00 94.19 92 SER A CA 1
ATOM 730 C C . SER A 1 92 ? 1.462 35.471 4.229 1.00 94.19 92 SER A C 1
ATOM 732 O O . SER A 1 92 ? 1.217 34.655 3.342 1.00 94.19 92 SER A O 1
ATOM 734 N N . VAL A 1 93 ? 0.677 35.588 5.304 1.00 92.69 93 VAL A N 1
ATOM 735 C CA . VAL A 1 93 ? -0.582 34.837 5.440 1.00 92.69 93 VAL A CA 1
ATOM 736 C C . VAL A 1 93 ? -1.550 35.194 4.310 1.00 92.69 93 VAL A C 1
ATOM 738 O O . VAL A 1 93 ? -2.180 34.294 3.764 1.00 92.69 93 VAL A O 1
ATOM 741 N N . ASN A 1 94 ? -1.625 36.474 3.935 1.00 93.44 94 ASN A N 1
ATOM 742 C CA . ASN A 1 94 ? -2.498 36.946 2.859 1.00 93.44 94 ASN A CA 1
ATOM 743 C C . ASN A 1 94 ? -2.092 36.360 1.506 1.00 93.44 94 ASN A C 1
ATOM 745 O O . ASN A 1 94 ? -2.953 35.874 0.789 1.00 93.44 94 ASN A O 1
ATOM 749 N N . GLU A 1 95 ? -0.793 36.277 1.203 1.00 90.50 95 GLU A N 1
ATOM 750 C CA . GLU A 1 95 ? -0.337 35.618 -0.027 1.00 90.50 95 GLU A CA 1
ATOM 751 C C . GLU A 1 95 ? -0.756 34.146 -0.072 1.00 90.50 95 GLU A C 1
ATOM 753 O O . GLU A 1 95 ? -1.196 33.675 -1.115 1.00 90.50 95 GLU A O 1
ATOM 758 N N . ILE A 1 96 ? -0.691 33.421 1.052 1.00 89.38 96 ILE A N 1
ATOM 759 C CA . ILE A 1 96 ? -1.176 32.033 1.096 1.00 89.38 96 ILE A CA 1
ATOM 760 C C . ILE A 1 96 ? -2.700 31.981 0.908 1.00 89.38 96 ILE A C 1
ATOM 762 O O . ILE A 1 96 ? -3.193 31.077 0.234 1.00 89.38 96 ILE A O 1
ATOM 766 N N . LEU A 1 97 ? -3.460 32.915 1.486 1.00 87.44 97 LEU A N 1
ATOM 767 C CA . LEU A 1 97 ? -4.914 32.983 1.298 1.00 87.44 97 LEU A CA 1
ATOM 768 C C . LEU A 1 97 ? -5.270 33.208 -0.175 1.00 87.44 97 LEU A C 1
ATOM 770 O O . LEU A 1 97 ? -6.036 32.428 -0.743 1.00 87.44 97 LEU A O 1
ATOM 774 N N . ASP A 1 98 ? -4.647 34.206 -0.796 1.00 88.06 98 ASP A N 1
ATOM 775 C CA . ASP A 1 98 ? -4.893 34.609 -2.180 1.00 88.06 98 ASP A CA 1
ATOM 776 C C . ASP A 1 98 ? -4.505 33.496 -3.162 1.00 88.06 98 ASP A C 1
ATOM 778 O O . ASP A 1 98 ? -5.283 33.135 -4.044 1.00 88.06 98 ASP A O 1
ATOM 782 N N . GLN A 1 99 ? -3.344 32.863 -2.961 1.00 88.31 99 GLN A N 1
ATOM 783 C CA . GLN A 1 99 ? -2.869 31.742 -3.786 1.00 88.31 99 GLN A CA 1
ATOM 784 C C . GLN A 1 99 ? -3.791 30.518 -3.736 1.00 88.31 99 GLN A C 1
ATOM 786 O O . GLN A 1 99 ? -3.755 29.681 -4.638 1.00 88.31 99 GLN A O 1
ATOM 791 N N . ASN A 1 100 ? -4.603 30.397 -2.684 1.00 87.62 100 ASN A N 1
ATOM 792 C CA . ASN A 1 100 ? -5.478 29.251 -2.444 1.00 87.62 100 ASN A CA 1
ATOM 793 C C . ASN A 1 100 ? -6.967 29.584 -2.501 1.00 87.62 100 ASN A C 1
ATOM 795 O O . ASN A 1 100 ? -7.781 28.711 -2.198 1.00 87.62 100 ASN A O 1
ATOM 799 N N . ASN A 1 101 ? -7.332 30.812 -2.883 1.00 86.94 101 ASN A N 1
ATOM 800 C CA . ASN A 1 101 ? -8.711 31.303 -2.868 1.00 86.94 101 ASN A CA 1
ATOM 801 C C . ASN A 1 101 ? -9.412 31.077 -1.510 1.00 86.94 101 ASN A C 1
ATOM 803 O O . ASN A 1 101 ? -10.584 30.697 -1.454 1.00 86.94 101 ASN A O 1
ATOM 807 N N . LEU A 1 102 ? -8.689 31.266 -0.403 1.00 84.56 102 LEU A N 1
ATOM 808 C CA . LEU A 1 102 ? -9.222 31.113 0.950 1.00 84.56 102 LEU A CA 1
ATOM 809 C C . LEU A 1 102 ? -9.681 32.468 1.491 1.00 84.56 102 LEU A C 1
ATOM 811 O O . LEU A 1 102 ? -8.928 33.433 1.493 1.00 84.56 102 LEU A O 1
ATOM 815 N N . SER A 1 103 ? -10.902 32.530 2.020 1.00 85.06 103 SER A N 1
ATOM 816 C CA . SER A 1 103 ? -11.454 33.751 2.628 1.00 85.06 103 SER A CA 1
ATOM 817 C C . SER A 1 103 ? -11.104 33.925 4.110 1.00 85.06 103 SER A C 1
ATOM 819 O O . SER A 1 103 ? -11.440 34.942 4.711 1.00 85.06 103 SER A O 1
ATOM 821 N N . HIS A 1 104 ? -10.485 32.919 4.731 1.00 87.56 104 HIS A N 1
ATOM 822 C CA . HIS A 1 104 ? -10.219 32.879 6.167 1.00 87.56 104 HIS A CA 1
ATOM 823 C C . HIS A 1 104 ? -9.039 31.957 6.491 1.00 87.56 104 HIS A C 1
ATOM 825 O O . HIS A 1 104 ? -8.639 31.116 5.691 1.00 87.56 104 HIS A O 1
ATOM 831 N N . THR A 1 105 ? -8.483 32.105 7.694 1.00 85.44 105 THR A N 1
ATOM 832 C CA . THR A 1 105 ? -7.216 31.471 8.092 1.00 85.44 105 THR A CA 1
ATOM 833 C C . THR A 1 105 ? -7.338 30.043 8.624 1.00 85.44 105 THR A C 1
ATOM 835 O O . THR A 1 105 ? -6.320 29.435 8.971 1.00 85.44 105 THR A O 1
ATOM 838 N N . ASN A 1 106 ? -8.555 29.491 8.679 1.00 80.00 106 ASN A N 1
ATOM 839 C CA . ASN A 1 106 ? -8.753 28.103 9.082 1.00 80.00 106 ASN A CA 1
ATOM 840 C C . ASN A 1 106 ? -8.338 27.178 7.942 1.00 80.00 106 ASN A C 1
ATOM 842 O O . ASN A 1 106 ? -8.836 27.282 6.824 1.00 80.00 106 ASN A O 1
ATOM 846 N N . ILE A 1 107 ? -7.448 26.248 8.262 1.00 77.88 107 ILE A N 1
ATOM 847 C CA . ILE A 1 107 ? -6.961 25.225 7.344 1.00 77.88 107 ILE A CA 1
ATOM 848 C C . ILE A 1 107 ? -7.181 23.851 7.960 1.00 77.88 107 ILE A C 1
ATOM 850 O O . ILE A 1 107 ? -7.037 23.665 9.170 1.00 77.88 107 ILE A O 1
ATOM 854 N N . LEU A 1 108 ? -7.562 22.889 7.128 1.00 58.66 108 LEU A N 1
ATOM 855 C CA . LEU A 1 108 ? -7.858 21.529 7.557 1.00 58.66 108 LEU A CA 1
ATOM 856 C C . LEU A 1 108 ? -6.626 20.648 7.396 1.00 58.66 108 LEU A C 1
ATOM 858 O O . LEU A 1 108 ? -5.913 20.735 6.403 1.00 58.66 108 LEU A O 1
ATOM 862 N N . ILE A 1 109 ? -6.393 19.750 8.349 1.00 62.12 109 ILE A N 1
ATOM 863 C CA . ILE A 1 109 ? -5.345 18.732 8.217 1.00 62.12 109 ILE A CA 1
ATOM 864 C C . ILE A 1 109 ? -5.619 17.910 6.948 1.00 62.12 109 ILE A C 1
ATOM 866 O O . ILE A 1 109 ? -6.737 17.452 6.729 1.00 62.12 109 ILE A O 1
ATOM 870 N N . GLY A 1 110 ? -4.598 17.731 6.113 1.00 46.50 110 GLY A N 1
ATOM 871 C CA . GLY A 1 110 ? -4.692 17.088 4.803 1.00 46.50 110 GLY A CA 1
ATOM 872 C C . GLY A 1 110 ? -5.067 18.031 3.654 1.00 46.50 110 GLY A C 1
ATOM 873 O O . GLY A 1 110 ? -5.024 17.611 2.498 1.00 46.50 110 GLY A O 1
ATOM 874 N N . GLN A 1 111 ? -5.403 19.295 3.927 1.00 69.25 111 GLN A N 1
ATOM 875 C CA . GLN A 1 111 ? -5.653 20.297 2.889 1.00 69.25 111 GLN A CA 1
ATOM 876 C C . GLN A 1 111 ? -4.366 20.594 2.115 1.00 69.25 111 GLN A C 1
ATOM 878 O O . GLN A 1 111 ? -3.301 20.744 2.708 1.00 69.25 111 GLN A O 1
ATOM 883 N N . ARG A 1 112 ? -4.461 20.698 0.787 1.00 69.50 112 ARG A N 1
ATOM 884 C CA . ARG A 1 112 ? -3.346 21.116 -0.072 1.00 69.50 112 ARG A CA 1
ATOM 885 C C . ARG A 1 112 ? -3.375 22.635 -0.212 1.00 69.50 112 ARG A C 1
ATOM 887 O O . ARG A 1 112 ? -4.415 23.183 -0.562 1.00 69.50 112 ARG A O 1
ATOM 894 N N . LEU A 1 113 ? -2.249 23.282 0.057 1.00 78.75 113 LEU A N 1
ATOM 895 C CA . LEU A 1 113 ? -2.044 24.718 -0.083 1.00 78.75 113 LEU A CA 1
ATOM 896 C C . LEU A 1 113 ? -0.933 24.982 -1.097 1.00 78.75 113 LEU A C 1
ATOM 898 O O . LEU A 1 113 ? 0.165 24.457 -0.966 1.00 78.75 113 LEU A O 1
ATOM 902 N N . ILE A 1 114 ? -1.203 25.807 -2.093 1.00 85.06 114 ILE A N 1
ATOM 903 C CA . ILE A 1 114 ? -0.214 26.422 -2.969 1.00 85.06 114 ILE A CA 1
ATOM 904 C C . ILE A 1 114 ? 0.496 27.510 -2.165 1.00 85.06 114 ILE A C 1
ATOM 906 O O . ILE A 1 114 ? -0.143 28.411 -1.635 1.00 85.06 114 ILE A O 1
ATOM 910 N N . ILE A 1 115 ? 1.811 27.413 -2.047 1.00 86.81 115 ILE A N 1
ATOM 911 C CA . ILE A 1 115 ? 2.650 28.397 -1.375 1.00 86.81 115 ILE A CA 1
ATOM 912 C C . ILE A 1 115 ? 3.698 28.849 -2.383 1.00 86.81 115 ILE A C 1
ATOM 914 O O . ILE A 1 115 ? 4.604 28.093 -2.733 1.00 86.81 115 ILE A O 1
ATOM 918 N N . SER A 1 116 ? 3.549 30.071 -2.884 1.00 86.81 116 SER A N 1
ATOM 919 C CA . SER A 1 116 ? 4.468 30.690 -3.832 1.00 86.81 116 SER A CA 1
ATOM 920 C C . SER A 1 116 ? 5.247 31.822 -3.177 1.00 86.81 116 SER A C 1
ATOM 922 O O . SER A 1 116 ? 4.657 32.769 -2.660 1.00 86.81 116 SER A O 1
ATOM 924 N N . LYS A 1 117 ? 6.578 31.729 -3.218 1.00 86.56 117 LYS A N 1
ATOM 925 C CA . LYS A 1 117 ? 7.505 32.742 -2.720 1.00 86.56 117 LYS A CA 1
ATOM 926 C C . LYS A 1 117 ? 8.108 33.516 -3.885 1.00 86.56 117 LYS A C 1
ATOM 928 O O . LYS A 1 117 ? 8.667 32.933 -4.815 1.00 86.56 117 LYS A O 1
ATOM 933 N N . ARG A 1 118 ? 8.035 34.844 -3.807 1.00 80.81 118 ARG A N 1
ATOM 934 C CA . ARG A 1 118 ? 8.733 35.757 -4.717 1.00 80.81 118 ARG A CA 1
ATOM 935 C C . ARG A 1 118 ? 10.186 35.891 -4.261 1.00 80.81 118 ARG A C 1
ATOM 937 O O . ARG A 1 118 ? 10.439 36.306 -3.132 1.00 80.81 118 ARG A O 1
ATOM 944 N N . VAL A 1 119 ? 11.139 35.503 -5.108 1.00 71.00 119 VAL A N 1
ATOM 945 C CA . VAL A 1 119 ? 12.572 35.605 -4.795 1.00 71.00 119 VAL A CA 1
ATOM 946 C C . VAL A 1 119 ? 13.178 36.771 -5.569 1.00 71.00 119 VAL A C 1
ATOM 948 O O . VAL A 1 119 ? 13.346 36.708 -6.787 1.00 71.00 119 VAL A O 1
ATOM 951 N N . GLU A 1 120 ? 13.537 37.839 -4.857 1.00 57.78 120 GLU A N 1
ATOM 952 C CA . GLU A 1 120 ? 14.328 38.931 -5.424 1.00 57.78 120 GLU A CA 1
ATOM 953 C C . GLU A 1 120 ? 15.790 38.499 -5.599 1.00 57.78 120 GLU A C 1
ATOM 955 O O . GLU A 1 120 ? 16.404 37.899 -4.717 1.00 57.78 120 GLU A O 1
ATOM 960 N N . ARG A 1 121 ? 16.378 38.819 -6.755 1.00 44.78 121 ARG A N 1
ATOM 961 C CA . ARG A 1 121 ? 17.674 38.284 -7.213 1.00 44.78 121 ARG A CA 1
ATOM 962 C C . ARG A 1 121 ? 18.909 38.815 -6.452 1.00 44.78 121 ARG A C 1
ATOM 964 O O . ARG A 1 121 ? 20.030 38.511 -6.848 1.00 44.78 121 ARG A O 1
ATOM 971 N N . ASN A 1 122 ? 18.741 39.577 -5.369 1.00 45.38 122 ASN A N 1
ATOM 972 C CA . ASN A 1 122 ? 19.828 40.335 -4.733 1.00 45.38 122 ASN A CA 1
ATOM 973 C C . ASN A 1 122 ? 20.466 39.689 -3.486 1.00 45.38 122 ASN A C 1
ATOM 975 O O . ASN A 1 122 ? 21.349 40.300 -2.893 1.00 45.38 122 ASN A O 1
ATOM 979 N N . THR A 1 123 ? 20.101 38.463 -3.090 1.00 42.16 123 THR A N 1
ATOM 980 C CA . THR A 1 123 ? 20.596 37.856 -1.829 1.00 42.16 123 THR A CA 1
ATOM 981 C C . THR A 1 123 ? 21.458 36.595 -1.969 1.00 42.16 123 THR A C 1
ATOM 983 O O . THR A 1 123 ? 21.870 36.028 -0.961 1.00 42.16 123 THR A O 1
ATOM 986 N N . PHE A 1 124 ? 21.864 36.188 -3.177 1.00 40.44 124 PHE A N 1
ATOM 987 C CA . PHE A 1 124 ? 22.841 35.095 -3.352 1.00 40.44 124 PHE A CA 1
ATOM 988 C C . PHE A 1 124 ? 24.298 35.583 -3.309 1.00 40.44 124 PHE A C 1
ATOM 990 O O . PHE A 1 124 ? 25.084 35.343 -4.222 1.00 40.44 124 PHE A O 1
ATOM 997 N N . ARG A 1 125 ? 24.685 36.253 -2.223 1.00 38.09 125 ARG A N 1
ATOM 998 C CA . ARG A 1 125 ? 26.083 36.297 -1.776 1.00 38.09 125 ARG A CA 1
ATOM 999 C C . ARG A 1 125 ? 26.105 36.156 -0.259 1.00 38.09 125 ARG A C 1
ATOM 1001 O O . ARG A 1 125 ? 25.667 37.047 0.454 1.00 38.09 125 ARG A O 1
ATOM 1008 N N . ASN A 1 126 ? 26.678 35.036 0.173 1.00 41.41 126 ASN A N 1
ATOM 1009 C CA . ASN A 1 126 ? 27.068 34.677 1.536 1.00 41.41 126 ASN A CA 1
ATOM 1010 C C . ASN A 1 126 ? 25.959 34.120 2.438 1.00 41.41 126 ASN A C 1
ATOM 1012 O O . ASN A 1 126 ? 25.306 34.837 3.185 1.00 41.41 126 ASN A O 1
ATOM 1016 N N . THR A 1 127 ? 25.857 32.791 2.464 1.00 31.59 127 THR A N 1
ATOM 1017 C CA . THR A 1 127 ? 25.960 32.026 3.720 1.00 31.59 127 THR A CA 1
ATOM 1018 C C . THR A 1 127 ? 26.224 30.555 3.406 1.00 31.59 127 THR A C 1
ATOM 1020 O O . THR A 1 127 ? 25.434 29.857 2.779 1.00 31.59 127 THR A O 1
ATOM 1023 N N . SER A 1 128 ? 27.403 30.114 3.820 1.00 37.59 128 SER A N 1
ATOM 1024 C CA . SER A 1 128 ? 27.849 28.732 3.908 1.00 37.59 128 SER A CA 1
ATOM 1025 C C . SER A 1 128 ? 27.105 27.990 5.020 1.00 37.59 128 SER A C 1
ATOM 1027 O O . SER A 1 128 ? 27.106 28.453 6.154 1.00 37.59 128 SER A O 1
ATOM 1029 N N . THR A 1 129 ? 26.556 26.814 4.715 1.00 31.55 129 THR A N 1
ATOM 1030 C CA . THR A 1 129 ? 26.464 25.666 5.640 1.00 31.55 129 THR A CA 1
ATOM 1031 C C . THR A 1 129 ? 26.561 24.375 4.822 1.00 31.55 129 THR A C 1
ATOM 1033 O O . THR A 1 129 ? 25.586 23.742 4.440 1.00 31.55 129 THR A O 1
ATOM 1036 N N . GLU A 1 130 ? 27.795 24.081 4.424 1.00 34.69 130 GLU A N 1
ATOM 1037 C CA . GLU A 1 130 ? 28.475 22.812 4.690 1.00 34.69 130 GLU A CA 1
ATOM 1038 C C . GLU A 1 130 ? 27.592 21.645 5.171 1.00 34.69 130 GLU A C 1
ATOM 1040 O O . GLU A 1 130 ? 27.406 21.488 6.365 1.00 34.69 130 GLU A O 1
ATOM 1045 N N . TRP A 1 131 ? 27.104 20.812 4.246 1.00 24.86 131 TRP A N 1
ATOM 1046 C CA . TRP A 1 131 ? 27.045 19.348 4.371 1.00 24.86 131 TRP A CA 1
ATOM 1047 C C . TRP A 1 131 ? 27.048 18.749 2.955 1.00 24.86 131 TRP A C 1
ATOM 1049 O O . TRP A 1 131 ? 26.316 19.207 2.083 1.00 24.86 131 TRP A O 1
ATOM 1059 N N . LEU A 1 132 ? 27.848 17.691 2.770 1.00 28.66 132 LEU A N 1
ATOM 1060 C CA . LEU A 1 132 ? 27.992 16.829 1.581 1.00 28.66 132 LEU A CA 1
ATOM 1061 C C . LEU A 1 132 ? 29.041 17.255 0.536 1.00 28.66 132 LEU A C 1
ATOM 1063 O O . LEU A 1 132 ? 28.742 17.757 -0.545 1.00 28.66 132 LEU A O 1
ATOM 1067 N N . ARG A 1 133 ? 30.290 16.871 0.816 1.00 26.33 133 ARG A N 1
ATOM 1068 C CA . ARG A 1 133 ? 31.238 16.405 -0.208 1.00 26.33 133 ARG A CA 1
ATOM 1069 C C . ARG A 1 133 ? 31.458 14.900 0.012 1.00 26.33 133 ARG A C 1
ATOM 1071 O O . ARG A 1 133 ? 31.581 14.477 1.160 1.00 26.33 133 ARG A O 1
ATOM 1078 N N . PRO A 1 134 ? 31.516 14.095 -1.060 1.00 28.12 134 PRO A N 1
ATOM 1079 C CA . PRO A 1 134 ? 32.825 13.588 -1.453 1.00 28.12 134 PRO A CA 1
ATOM 1080 C C . PRO A 1 134 ? 33.166 13.879 -2.917 1.00 28.12 134 PRO A C 1
ATOM 1082 O O . PRO A 1 134 ? 32.365 14.352 -3.715 1.00 28.12 134 PRO A O 1
ATOM 1085 N N . SER A 1 135 ? 34.441 13.660 -3.200 1.00 28.19 135 SER A N 1
ATOM 1086 C CA . SER A 1 135 ? 35.255 14.314 -4.213 1.00 28.19 135 SER A CA 1
ATOM 1087 C C . SER A 1 135 ? 35.232 13.664 -5.602 1.00 28.19 135 SER A C 1
ATOM 1089 O O . SER A 1 135 ? 35.169 12.448 -5.729 1.00 28.19 135 SER A O 1
ATOM 1091 N N . ASN A 1 136 ? 35.455 14.530 -6.598 1.00 30.17 136 ASN A N 1
ATOM 1092 C CA . ASN A 1 136 ? 35.987 14.308 -7.951 1.00 30.17 136 ASN A CA 1
ATOM 1093 C C . ASN A 1 136 ? 35.139 13.562 -8.997 1.00 30.17 136 ASN A C 1
ATOM 1095 O O . ASN A 1 136 ? 35.237 12.354 -9.165 1.00 30.17 136 ASN A O 1
ATOM 1099 N N . SER A 1 137 ? 34.494 14.352 -9.859 1.00 28.67 137 SER A N 1
ATOM 1100 C CA . SER A 1 137 ? 34.661 14.279 -11.320 1.00 28.67 137 SER A CA 1
ATOM 1101 C C . SER A 1 137 ? 34.174 15.597 -11.929 1.00 28.67 137 SER A C 1
ATOM 1103 O O . SER A 1 137 ? 33.059 16.032 -11.654 1.00 28.67 137 SER A O 1
ATOM 1105 N N . GLN A 1 138 ? 35.024 16.261 -12.713 1.00 32.84 138 GLN A N 1
ATOM 1106 C CA . GLN A 1 138 ? 34.680 17.489 -13.430 1.00 32.84 138 GLN A CA 1
ATOM 1107 C C . GLN A 1 138 ? 33.688 17.229 -14.580 1.00 32.84 138 GLN A C 1
ATOM 1109 O O . GLN A 1 138 ? 33.576 16.107 -15.068 1.00 32.84 138 GLN A O 1
ATOM 1114 N N . ASN A 1 139 ? 33.043 18.317 -15.021 1.00 28.98 139 ASN A N 1
ATOM 1115 C CA . ASN A 1 139 ? 32.094 18.477 -16.133 1.00 28.98 139 ASN A CA 1
ATOM 1116 C C . ASN A 1 139 ? 30.639 18.033 -15.920 1.00 28.98 139 ASN A C 1
ATOM 1118 O O . ASN A 1 139 ? 30.254 16.926 -16.278 1.00 28.98 139 ASN A O 1
ATOM 1122 N N . THR A 1 140 ? 29.791 18.977 -15.493 1.00 30.00 140 THR A N 1
ATOM 1123 C CA . THR A 1 140 ? 28.701 19.537 -16.332 1.00 30.00 140 THR A CA 1
ATOM 1124 C C . THR A 1 140 ? 27.970 20.652 -15.569 1.00 30.00 140 THR A C 1
ATOM 1126 O O . THR A 1 140 ? 27.125 20.397 -14.717 1.00 30.00 140 THR A O 1
ATOM 1129 N N . GLN A 1 141 ? 28.288 21.913 -15.875 1.00 33.78 141 GLN A N 1
ATOM 1130 C CA . GLN A 1 141 ? 27.346 23.017 -15.677 1.00 33.78 141 GLN A CA 1
ATOM 1131 C C . GLN A 1 141 ? 26.568 23.228 -16.980 1.00 33.78 141 GLN A C 1
ATOM 1133 O O . GLN A 1 141 ? 27.125 23.047 -18.060 1.00 33.78 141 GLN A O 1
ATOM 1138 N N . ASN A 1 142 ? 25.306 23.640 -16.826 1.00 33.09 142 ASN A N 1
ATOM 1139 C CA . ASN A 1 142 ? 24.270 23.900 -17.838 1.00 33.09 142 ASN A CA 1
ATOM 1140 C C . ASN A 1 142 ? 23.353 22.708 -18.148 1.00 33.09 142 ASN A C 1
ATOM 1142 O O . ASN A 1 142 ? 23.524 22.040 -19.161 1.00 33.09 142 ASN A O 1
ATOM 1146 N N . ASN A 1 143 ? 22.347 22.483 -17.285 1.00 31.56 143 ASN A N 1
ATOM 1147 C CA . ASN A 1 143 ? 20.975 22.168 -17.741 1.00 31.56 143 ASN A CA 1
ATOM 1148 C C . ASN A 1 143 ? 19.881 22.132 -16.652 1.00 31.56 143 ASN A C 1
ATOM 1150 O O . ASN A 1 143 ? 18.741 21.765 -16.929 1.00 31.56 143 ASN A O 1
ATOM 1154 N N . SER A 1 144 ? 20.152 22.555 -15.418 1.00 33.53 144 SER A N 1
ATOM 1155 C CA . SER A 1 144 ? 19.185 22.428 -14.317 1.00 33.53 144 SER A CA 1
ATOM 1156 C C . SER A 1 144 ? 18.031 23.447 -14.311 1.00 33.53 144 SER A C 1
ATOM 1158 O O . SER A 1 144 ? 17.134 23.311 -13.487 1.00 33.53 144 SER A O 1
ATOM 1160 N N . GLN A 1 145 ? 17.980 24.421 -15.231 1.00 32.06 145 GLN A N 1
ATOM 1161 C CA . GLN A 1 145 ? 16.871 25.395 -15.301 1.00 32.06 145 GLN A CA 1
ATOM 1162 C C . GLN A 1 145 ? 15.877 25.193 -16.460 1.00 32.06 145 GLN A C 1
ATOM 1164 O O . GLN A 1 145 ? 14.849 25.862 -16.485 1.00 32.06 145 GLN A O 1
ATOM 1169 N N . GLN A 1 146 ? 16.083 24.225 -17.363 1.00 29.38 146 GLN A N 1
ATOM 1170 C CA . GLN A 1 146 ? 15.090 23.895 -18.406 1.00 29.38 146 GLN A CA 1
ATOM 1171 C C . GLN A 1 146 ? 14.102 22.777 -18.016 1.00 29.38 146 GLN A C 1
ATOM 1173 O O . GLN A 1 146 ? 13.090 22.584 -18.692 1.00 29.38 146 GLN A O 1
ATOM 1178 N N . VAL A 1 147 ? 14.348 22.067 -16.910 1.00 36.41 147 VAL A N 1
ATOM 1179 C CA . VAL A 1 147 ? 13.602 20.845 -16.544 1.00 36.41 147 VAL A CA 1
ATOM 1180 C C . VAL A 1 147 ? 12.324 21.129 -15.735 1.00 36.41 147 VAL A C 1
ATOM 1182 O O . VAL A 1 147 ? 11.396 20.328 -15.755 1.00 36.41 147 VAL A O 1
ATOM 1185 N N . LEU A 1 148 ? 12.192 22.297 -15.096 1.00 34.56 148 LEU A N 1
ATOM 1186 C CA . LEU A 1 148 ? 11.052 22.603 -14.210 1.00 34.56 148 LEU A CA 1
ATOM 1187 C C . LEU A 1 148 ? 9.818 23.215 -14.907 1.00 34.56 148 LEU A C 1
ATOM 1189 O O . LEU A 1 148 ? 8.814 23.458 -14.246 1.00 34.56 148 LEU A O 1
ATOM 1193 N N . ARG A 1 149 ? 9.846 23.433 -16.231 1.00 29.00 149 ARG A N 1
ATOM 1194 C CA . ARG A 1 149 ? 8.689 23.960 -16.994 1.00 29.00 149 ARG A CA 1
ATOM 1195 C C . ARG A 1 149 ? 8.109 23.013 -18.058 1.00 29.00 149 ARG A C 1
ATOM 1197 O O . ARG A 1 149 ? 7.143 23.389 -18.708 1.00 29.00 149 ARG A O 1
ATOM 1204 N N . HIS A 1 150 ? 8.619 21.786 -18.212 1.00 30.83 150 HIS A N 1
ATOM 1205 C CA . HIS A 1 150 ? 8.204 20.891 -19.312 1.00 30.83 150 HIS A CA 1
ATOM 1206 C C . HIS A 1 150 ? 7.456 19.606 -18.925 1.00 30.83 150 HIS A C 1
ATOM 1208 O O . HIS A 1 150 ? 7.069 18.858 -19.816 1.00 30.83 150 HIS A O 1
ATOM 1214 N N . SER A 1 151 ? 7.156 19.327 -17.654 1.00 35.03 151 SER A N 1
ATOM 1215 C CA . SER A 1 151 ? 6.475 18.064 -17.302 1.00 35.03 151 SER A CA 1
ATOM 1216 C C . SER A 1 151 ? 4.952 18.058 -17.519 1.00 35.03 151 SER A C 1
ATOM 1218 O O . SER A 1 151 ? 4.295 17.089 -17.147 1.00 35.03 151 SER A O 1
ATOM 1220 N N . ASN A 1 152 ? 4.393 19.091 -18.162 1.00 35.44 152 ASN A N 1
ATOM 1221 C CA . ASN A 1 152 ? 2.963 19.184 -18.484 1.00 35.44 152 ASN A CA 1
ATOM 1222 C C . ASN A 1 152 ? 2.666 19.567 -19.947 1.00 35.44 152 ASN A C 1
ATOM 1224 O O . ASN A 1 152 ? 1.609 20.123 -20.236 1.00 35.44 152 ASN A O 1
ATOM 1228 N N . GLN A 1 153 ? 3.563 19.261 -20.891 1.00 35.12 153 GLN A N 1
ATOM 1229 C CA . GLN A 1 153 ? 3.242 19.381 -22.316 1.00 35.12 153 GLN A CA 1
ATOM 1230 C C . GLN A 1 153 ? 3.610 18.117 -23.092 1.00 35.12 153 GLN A C 1
ATOM 1232 O O . GLN A 1 153 ? 4.773 17.750 -23.192 1.00 35.12 153 GLN A O 1
ATOM 1237 N N . ASN A 1 154 ? 2.565 17.477 -23.624 1.00 34.16 154 ASN A N 1
ATOM 1238 C CA . ASN A 1 154 ? 2.514 16.688 -24.853 1.00 34.16 154 ASN A CA 1
ATOM 1239 C C . ASN A 1 154 ? 3.846 16.082 -25.325 1.00 34.16 154 ASN A C 1
ATOM 1241 O O . ASN A 1 154 ? 4.668 16.769 -25.931 1.00 34.16 154 ASN A O 1
ATOM 1245 N N . TYR A 1 155 ? 3.983 14.759 -25.183 1.00 41.66 155 TYR A N 1
ATOM 1246 C CA . TYR A 1 155 ? 4.878 13.963 -26.027 1.00 41.66 155 TYR A CA 1
ATOM 1247 C C . TYR A 1 155 ? 4.419 14.094 -27.490 1.00 41.66 155 TYR A C 1
ATOM 1249 O O . TYR A 1 155 ? 3.668 13.268 -28.002 1.00 41.66 155 TYR A O 1
ATOM 1257 N N . SER A 1 156 ? 4.817 15.179 -28.148 1.00 34.06 156 SER A N 1
ATOM 1258 C CA . SER A 1 156 ? 4.634 15.388 -29.577 1.00 34.06 156 SER A CA 1
ATOM 1259 C C . SER A 1 156 ? 5.551 14.441 -30.360 1.00 34.06 156 SER A C 1
ATOM 1261 O O . SER A 1 156 ? 6.628 14.044 -29.902 1.00 34.06 156 SER A O 1
ATOM 1263 N N . ASN A 1 157 ? 5.083 14.046 -31.545 1.00 38.72 157 ASN A N 1
ATOM 1264 C CA . ASN A 1 157 ? 5.522 12.878 -32.320 1.00 38.72 157 ASN A CA 1
ATOM 1265 C C . ASN A 1 157 ? 7.012 12.813 -32.726 1.00 38.72 157 ASN A C 1
ATOM 1267 O O . ASN A 1 157 ? 7.426 11.796 -33.273 1.00 38.72 157 ASN A O 1
ATOM 1271 N N . SER A 1 158 ? 7.832 13.832 -32.459 1.00 34.47 158 SER A N 1
ATOM 1272 C CA . SER A 1 158 ? 9.279 13.817 -32.732 1.00 34.47 158 SER A CA 1
ATOM 1273 C C . SER A 1 158 ? 10.154 13.473 -31.513 1.00 34.47 158 SER A C 1
ATOM 1275 O O . SER A 1 158 ? 11.266 12.986 -31.697 1.00 34.47 158 SER A O 1
ATOM 1277 N N . ASN A 1 159 ? 9.657 13.640 -30.276 1.00 49.09 159 ASN A N 1
ATOM 1278 C CA . ASN A 1 159 ? 10.394 13.337 -29.032 1.00 49.09 159 ASN A CA 1
ATOM 1279 C C . ASN A 1 159 ? 9.994 11.999 -28.378 1.00 49.09 159 ASN A C 1
ATOM 1281 O O . ASN A 1 159 ? 10.687 11.509 -27.484 1.00 49.09 159 ASN A O 1
ATOM 1285 N N . SER A 1 160 ? 8.896 11.382 -28.825 1.00 54.34 160 SER A N 1
ATOM 1286 C CA . SER A 1 160 ? 8.414 10.095 -28.309 1.00 54.34 160 SER A CA 1
ATOM 1287 C C . SER A 1 160 ? 9.395 8.954 -28.589 1.00 54.34 160 SER A C 1
ATOM 1289 O O . SER A 1 160 ? 9.657 8.156 -27.697 1.00 54.34 160 SER A O 1
ATOM 1291 N N . ALA A 1 161 ? 10.011 8.917 -29.775 1.00 52.69 161 ALA A N 1
ATOM 1292 C CA . ALA A 1 161 ? 10.972 7.878 -30.149 1.00 52.69 161 ALA A CA 1
ATOM 1293 C C . ALA A 1 161 ? 12.230 7.873 -29.257 1.00 52.69 161 ALA A C 1
ATOM 1295 O O . ALA A 1 161 ? 12.674 6.808 -28.832 1.00 52.69 161 ALA A O 1
ATOM 1296 N N . MET A 1 162 ? 12.769 9.050 -28.912 1.00 50.94 162 MET A N 1
ATOM 1297 C CA . MET A 1 162 ? 13.935 9.164 -28.024 1.00 50.94 162 MET A CA 1
ATOM 1298 C C . MET A 1 162 ? 13.589 8.768 -26.580 1.00 50.94 162 MET A C 1
ATOM 1300 O O . MET A 1 162 ? 14.350 8.046 -25.938 1.00 50.94 162 MET A O 1
ATOM 1304 N N . ALA A 1 163 ? 12.416 9.174 -26.080 1.00 62.25 163 ALA A N 1
ATOM 1305 C CA . ALA A 1 163 ? 11.930 8.751 -24.764 1.00 62.25 163 ALA A CA 1
ATOM 1306 C C . ALA A 1 163 ? 11.683 7.229 -24.706 1.00 62.25 163 ALA A C 1
ATOM 1308 O O . ALA A 1 163 ? 12.087 6.562 -23.756 1.00 62.25 163 ALA A O 1
ATOM 1309 N N . PHE A 1 164 ? 11.088 6.663 -25.758 1.00 71.62 164 PHE A N 1
ATOM 1310 C CA . PHE A 1 164 ? 10.836 5.229 -25.915 1.00 71.62 164 PHE A CA 1
ATOM 1311 C C . PHE A 1 164 ? 12.119 4.403 -25.960 1.00 71.62 164 PHE A C 1
ATOM 1313 O O . PHE A 1 164 ? 12.225 3.398 -25.252 1.00 71.62 164 PHE A O 1
ATOM 1320 N N . TYR A 1 165 ? 13.114 4.865 -26.716 1.00 67.94 165 TYR A N 1
ATOM 1321 C CA . TYR A 1 165 ? 14.446 4.272 -26.715 1.00 67.94 165 TYR A CA 1
ATOM 1322 C C . TYR A 1 165 ? 15.091 4.341 -25.323 1.00 67.94 165 TYR A C 1
ATOM 1324 O O . TYR A 1 165 ? 15.640 3.348 -24.842 1.00 67.94 165 TYR A O 1
ATOM 1332 N N . GLY A 1 166 ? 14.942 5.475 -24.630 1.00 79.00 166 GLY A N 1
ATOM 1333 C CA . GLY A 1 166 ? 15.390 5.658 -23.251 1.00 79.00 166 GLY A CA 1
ATOM 1334 C C . GLY A 1 166 ? 14.794 4.635 -22.280 1.00 79.00 166 GLY A C 1
ATOM 1335 O O . GLY A 1 166 ? 15.540 4.012 -21.525 1.00 79.00 166 GLY A O 1
ATOM 1336 N N . PHE A 1 167 ? 13.480 4.386 -22.335 1.00 85.38 167 PHE A N 1
ATOM 1337 C CA . PHE A 1 167 ? 12.825 3.389 -21.477 1.00 85.38 167 PHE A CA 1
ATOM 1338 C C . PHE A 1 167 ? 13.324 1.969 -21.751 1.00 85.38 167 PHE A C 1
ATOM 1340 O O . PHE A 1 167 ? 13.578 1.206 -20.815 1.00 85.38 167 PHE A O 1
ATOM 1347 N N . GLN A 1 168 ? 13.470 1.598 -23.026 1.00 82.62 168 GLN A N 1
ATOM 1348 C CA . GLN A 1 168 ? 13.943 0.266 -23.397 1.00 82.62 168 GLN A CA 1
ATOM 1349 C C . GLN A 1 168 ? 15.386 0.041 -22.937 1.00 82.62 168 GLN A C 1
ATOM 1351 O O . GLN A 1 168 ? 15.687 -1.008 -22.363 1.00 82.62 168 GLN A O 1
ATOM 1356 N N . MET A 1 169 ? 16.249 1.045 -23.113 1.00 84.19 169 MET A N 1
ATOM 1357 C CA . MET A 1 169 ? 17.629 1.002 -22.638 1.00 84.19 169 MET A CA 1
ATOM 1358 C C . MET A 1 169 ? 17.714 0.945 -21.119 1.00 84.19 169 MET A C 1
ATOM 1360 O O . MET A 1 169 ? 18.415 0.089 -20.588 1.00 84.19 169 MET A O 1
ATOM 1364 N N . ALA A 1 170 ? 16.945 1.769 -20.408 1.00 90.25 170 ALA A N 1
ATOM 1365 C CA . ALA A 1 170 ? 16.904 1.735 -18.952 1.00 90.25 170 ALA A CA 1
ATOM 1366 C C . ALA A 1 170 ? 16.505 0.358 -18.416 1.00 90.25 170 ALA A C 1
ATOM 1368 O O . ALA A 1 170 ? 17.114 -0.143 -17.481 1.00 90.25 170 ALA A O 1
ATOM 1369 N N . ARG A 1 171 ? 15.518 -0.311 -19.018 1.00 94.12 171 ARG A N 1
ATOM 1370 C CA . ARG A 1 171 ? 15.103 -1.654 -18.576 1.00 94.12 171 ARG A CA 1
ATOM 1371 C C . ARG A 1 171 ? 16.216 -2.696 -18.710 1.00 94.12 171 ARG A C 1
ATOM 1373 O O . ARG A 1 171 ? 16.170 -3.702 -18.007 1.00 94.12 171 ARG A O 1
ATOM 1380 N N . ASN A 1 172 ? 17.215 -2.473 -19.565 1.00 93.00 172 ASN A N 1
ATOM 1381 C CA . ASN A 1 172 ? 18.390 -3.343 -19.672 1.00 93.00 172 ASN A CA 1
ATOM 1382 C C . ASN A 1 172 ? 19.356 -3.216 -18.484 1.00 93.00 172 ASN A C 1
ATOM 1384 O O . ASN A 1 172 ? 20.247 -4.051 -18.356 1.00 93.00 172 ASN A O 1
ATOM 1388 N N . ASP A 1 173 ? 19.121 -2.276 -17.561 1.00 94.00 173 ASP A N 1
ATOM 1389 C CA . ASP A 1 173 ? 19.748 -2.264 -16.233 1.00 94.00 173 ASP A CA 1
ATOM 1390 C C . ASP A 1 173 ? 19.455 -3.547 -15.434 1.00 94.00 173 ASP A C 1
ATOM 1392 O O . ASP A 1 173 ? 20.154 -3.844 -14.457 1.00 94.00 173 ASP A O 1
ATOM 1396 N N . PHE A 1 174 ? 18.415 -4.290 -15.830 1.00 97.50 174 PHE A N 1
ATOM 1397 C CA . PHE A 1 174 ? 18.029 -5.567 -15.252 1.00 97.50 174 PHE A CA 1
ATOM 1398 C C . PHE A 1 174 ? 18.227 -6.708 -16.245 1.00 97.50 174 PHE A C 1
ATOM 1400 O O . PHE A 1 174 ? 17.758 -6.654 -17.387 1.00 97.50 174 PHE A O 1
ATOM 1407 N N . GLN A 1 175 ? 18.839 -7.791 -15.778 1.00 97.50 175 GLN A N 1
ATOM 1408 C CA . GLN A 1 175 ? 18.833 -9.072 -16.483 1.00 97.50 175 GLN A CA 1
ATOM 1409 C C . GLN A 1 175 ? 17.898 -10.025 -15.749 1.00 97.50 175 GLN A C 1
ATOM 1411 O O . GLN A 1 175 ? 17.844 -10.021 -14.520 1.00 97.50 175 GLN A O 1
ATOM 1416 N N . VAL A 1 176 ? 17.151 -10.830 -16.502 1.00 96.94 176 VAL A N 1
ATOM 1417 C CA . VAL A 1 176 ? 16.205 -11.801 -15.950 1.00 96.94 176 VAL A CA 1
ATOM 1418 C C . VAL A 1 176 ? 16.596 -13.179 -16.448 1.00 96.94 176 VAL A C 1
ATOM 1420 O O . VAL A 1 176 ? 16.553 -13.444 -17.647 1.00 96.94 176 VAL A O 1
ATOM 1423 N N . TYR A 1 177 ? 16.952 -14.050 -15.516 1.00 97.38 177 TYR A N 1
ATOM 1424 C CA . TYR A 1 177 ? 17.241 -15.453 -15.770 1.00 97.38 177 TYR A CA 1
ATOM 1425 C C . TYR A 1 177 ? 15.996 -16.265 -15.437 1.00 97.38 177 TYR A C 1
ATOM 1427 O O . TYR A 1 177 ? 15.428 -16.094 -14.359 1.00 97.38 177 TYR A O 1
ATOM 1435 N N . LYS A 1 178 ? 15.565 -17.123 -16.362 1.00 96.56 178 LYS A N 1
ATOM 1436 C CA . LYS A 1 178 ? 14.400 -17.997 -16.205 1.00 96.56 178 LYS A CA 1
ATOM 1437 C C . LYS A 1 178 ? 14.864 -19.446 -16.102 1.00 96.56 178 LYS A C 1
ATOM 1439 O O . LYS A 1 178 ? 15.629 -19.899 -16.949 1.00 96.56 178 LYS A O 1
ATOM 1444 N N . GLN A 1 179 ? 14.362 -20.168 -15.110 1.00 96.56 179 GLN A N 1
ATOM 1445 C CA . GLN A 1 179 ? 14.546 -21.610 -14.958 1.00 96.56 179 GLN A CA 1
ATOM 1446 C C . GLN A 1 179 ? 13.172 -22.274 -14.884 1.00 96.56 179 GLN A C 1
ATOM 1448 O O . GLN A 1 179 ? 12.356 -21.900 -14.043 1.00 96.56 179 GLN A O 1
ATOM 1453 N N . SER A 1 180 ? 12.901 -23.220 -15.783 1.00 95.75 180 SER A N 1
ATOM 1454 C CA . SER A 1 180 ? 11.637 -23.965 -15.818 1.00 95.75 180 SER A CA 1
ATOM 1455 C C . SER A 1 180 ? 11.717 -25.193 -14.913 1.00 95.75 180 SER A C 1
ATOM 1457 O O . SER A 1 180 ? 12.713 -25.913 -14.931 1.00 95.75 180 SER A O 1
ATOM 1459 N N . HIS A 1 181 ? 10.662 -25.442 -14.146 1.00 92.56 181 HIS A N 1
ATOM 1460 C CA . HIS A 1 181 ? 10.526 -26.569 -13.231 1.00 92.56 181 HIS A CA 1
ATOM 1461 C C . HIS A 1 181 ? 9.161 -27.231 -13.409 1.00 92.56 181 HIS A C 1
ATOM 1463 O O . HIS A 1 181 ? 8.197 -26.597 -13.833 1.00 92.56 181 HIS A O 1
ATOM 1469 N N . SER A 1 182 ? 9.076 -28.505 -13.039 1.00 91.19 182 SER A N 1
ATOM 1470 C CA . SER A 1 182 ? 7.831 -29.267 -13.018 1.00 91.19 182 SER A CA 1
ATOM 1471 C C . SER A 1 182 ? 7.772 -30.107 -11.749 1.00 91.19 182 SER A C 1
ATOM 1473 O O . SER A 1 182 ? 8.790 -30.641 -11.301 1.00 91.19 182 SER A O 1
ATOM 1475 N N . ASN A 1 183 ? 6.595 -30.184 -11.138 1.00 86.12 183 ASN A N 1
ATOM 1476 C CA . ASN A 1 183 ? 6.309 -31.078 -10.024 1.00 86.12 183 ASN A CA 1
ATOM 1477 C C . ASN A 1 183 ? 4.901 -31.679 -10.175 1.00 86.12 183 ASN A C 1
ATOM 1479 O O . ASN A 1 183 ? 4.213 -31.455 -11.169 1.00 86.12 183 ASN A O 1
ATOM 1483 N N . GLN A 1 184 ? 4.452 -32.433 -9.169 1.00 85.94 184 GLN A N 1
ATOM 1484 C CA . GLN A 1 184 ? 3.128 -33.071 -9.168 1.00 85.94 184 GLN A CA 1
ATOM 1485 C C . GLN A 1 184 ? 1.954 -32.076 -9.286 1.00 85.94 184 GLN A C 1
ATOM 1487 O O . GLN A 1 184 ? 0.869 -32.470 -9.703 1.00 85.94 184 GLN A O 1
ATOM 1492 N N . ASN A 1 185 ? 2.172 -30.795 -8.971 1.00 78.44 185 ASN A N 1
ATOM 1493 C CA . ASN A 1 185 ? 1.170 -29.729 -9.042 1.00 78.44 185 ASN A CA 1
ATOM 1494 C C . ASN A 1 185 ? 1.232 -28.932 -10.363 1.00 78.44 185 ASN A C 1
ATOM 1496 O O . ASN A 1 185 ? 0.423 -28.024 -10.563 1.00 78.44 185 ASN A O 1
ATOM 1500 N N . GLY A 1 186 ? 2.167 -29.260 -11.264 1.00 85.50 186 GLY A N 1
ATOM 1501 C CA . GLY A 1 186 ? 2.314 -28.653 -12.587 1.00 85.50 186 GLY A CA 1
ATOM 1502 C C . GLY A 1 186 ? 3.664 -27.973 -12.828 1.00 85.50 186 GLY A C 1
ATOM 1503 O O . GLY A 1 186 ? 4.616 -28.099 -12.055 1.00 85.50 186 GLY A O 1
ATOM 1504 N N . GLU A 1 187 ? 3.742 -27.252 -13.946 1.00 90.06 187 GLU A N 1
ATOM 1505 C CA . GLU A 1 187 ? 4.929 -26.500 -14.350 1.00 90.06 187 GLU A CA 1
ATOM 1506 C C . GLU A 1 187 ? 4.947 -25.097 -13.738 1.00 90.06 187 GLU A C 1
ATOM 1508 O O . GLU A 1 187 ? 3.915 -24.434 -13.633 1.00 90.06 187 GLU A O 1
ATOM 1513 N N . PHE A 1 188 ? 6.134 -24.628 -13.363 1.00 91.88 188 PHE A N 1
ATOM 1514 C CA . PHE A 1 188 ? 6.366 -23.267 -12.890 1.00 91.88 188 PHE A CA 1
ATOM 1515 C C . PHE A 1 188 ? 7.774 -22.799 -13.254 1.00 91.88 188 PHE A C 1
ATOM 1517 O O . PHE A 1 188 ? 8.662 -23.590 -13.560 1.00 91.88 188 PHE A O 1
ATOM 1524 N N . ASN A 1 189 ? 7.998 -21.493 -13.212 1.00 93.88 189 ASN A N 1
ATOM 1525 C CA . ASN A 1 189 ? 9.262 -20.872 -13.561 1.00 93.88 189 ASN A CA 1
ATOM 1526 C C . ASN A 1 189 ? 9.815 -20.090 -12.374 1.00 93.88 189 ASN A C 1
ATOM 1528 O O . ASN A 1 189 ? 9.124 -19.249 -11.795 1.00 93.88 189 ASN A O 1
ATOM 1532 N N . TRP A 1 190 ? 11.088 -20.316 -12.065 1.00 94.94 190 TRP A N 1
ATOM 1533 C CA . TRP A 1 190 ? 11.875 -19.418 -11.234 1.00 94.94 190 TRP A CA 1
ATOM 1534 C C . TRP A 1 190 ? 12.464 -18.307 -12.096 1.00 94.94 190 TRP A C 1
ATOM 1536 O O . TRP A 1 190 ? 13.030 -18.552 -13.162 1.00 94.94 190 TRP A O 1
ATOM 1546 N N . PHE A 1 191 ? 12.344 -17.080 -11.608 1.00 95.88 191 PHE A N 1
ATOM 1547 C CA . PHE A 1 191 ? 12.963 -15.899 -12.182 1.00 95.88 191 PHE A CA 1
ATOM 1548 C C . PHE A 1 191 ? 13.980 -15.351 -11.193 1.00 95.88 191 PHE A C 1
ATOM 1550 O O . PHE A 1 191 ? 13.644 -15.110 -10.035 1.00 95.88 191 PHE A O 1
ATOM 1557 N N . THR A 1 192 ? 15.198 -15.106 -11.664 1.00 97.12 192 THR A N 1
ATOM 1558 C CA . THR A 1 192 ? 16.239 -14.399 -10.916 1.00 97.12 192 THR A CA 1
ATOM 1559 C C . THR A 1 192 ? 16.549 -13.103 -11.643 1.00 97.12 192 THR A C 1
ATOM 1561 O O . THR A 1 192 ? 16.964 -13.118 -12.802 1.00 97.12 192 THR A O 1
ATOM 1564 N N . ILE A 1 193 ? 16.333 -11.977 -10.969 1.00 97.12 193 ILE A N 1
ATOM 1565 C CA . ILE A 1 193 ? 16.668 -10.650 -11.478 1.00 97.12 193 ILE A CA 1
ATOM 1566 C C . ILE A 1 193 ? 18.043 -10.260 -10.955 1.00 97.12 193 ILE A C 1
ATOM 1568 O O . ILE A 1 193 ? 18.283 -10.310 -9.747 1.00 97.12 193 ILE A O 1
ATOM 1572 N N . THR A 1 194 ? 18.921 -9.807 -11.845 1.00 97.19 194 THR A N 1
ATOM 1573 C CA . THR A 1 194 ? 20.175 -9.153 -11.468 1.00 97.19 194 THR A CA 1
ATOM 1574 C C . THR A 1 194 ? 20.147 -7.674 -11.831 1.00 97.19 194 THR A C 1
ATOM 1576 O O . THR A 1 194 ? 19.519 -7.267 -12.808 1.00 97.19 194 THR A O 1
ATOM 1579 N N . HIS A 1 195 ? 20.837 -6.863 -11.034 1.00 95.88 195 HIS A N 1
ATOM 1580 C CA . HIS A 1 195 ? 21.086 -5.451 -11.299 1.00 95.88 195 HIS A CA 1
ATOM 1581 C C . HIS A 1 195 ? 22.568 -5.167 -11.056 1.00 95.88 195 HIS A C 1
ATOM 1583 O O . HIS A 1 195 ? 23.106 -5.528 -10.007 1.00 95.88 195 HIS A O 1
ATOM 1589 N N . LYS A 1 196 ? 23.250 -4.562 -12.038 1.00 93.25 196 LYS A N 1
ATOM 1590 C CA . LYS A 1 196 ? 24.705 -4.297 -11.987 1.00 93.25 196 LYS A CA 1
ATOM 1591 C C . LYS A 1 196 ? 25.535 -5.543 -11.622 1.00 93.25 196 LYS A C 1
ATOM 1593 O O . LYS A 1 196 ? 26.436 -5.485 -10.789 1.00 93.25 196 LYS A O 1
ATOM 1598 N N . GLY A 1 197 ? 25.186 -6.688 -12.211 1.00 91.56 197 GLY A N 1
ATOM 1599 C CA . GLY A 1 197 ? 25.890 -7.960 -12.009 1.00 91.56 197 GLY A CA 1
ATOM 1600 C C . GLY A 1 197 ? 25.635 -8.654 -10.665 1.00 91.56 197 GLY A C 1
ATOM 1601 O O . GLY A 1 197 ? 26.220 -9.702 -10.416 1.00 91.56 197 GLY A O 1
ATOM 1602 N N . ARG A 1 198 ? 24.764 -8.117 -9.799 1.00 95.38 198 ARG A N 1
ATOM 1603 C CA . ARG A 1 198 ? 24.402 -8.735 -8.512 1.00 95.38 198 ARG A CA 1
ATOM 1604 C C . ARG A 1 198 ? 22.965 -9.224 -8.528 1.00 95.38 198 ARG A C 1
ATOM 1606 O O . ARG A 1 198 ? 22.101 -8.561 -9.097 1.00 95.38 198 ARG A O 1
ATOM 1613 N N . VAL A 1 199 ? 22.705 -10.358 -7.879 1.00 96.44 199 VAL A N 1
ATOM 1614 C CA . VAL A 1 199 ? 21.338 -10.852 -7.666 1.00 96.44 199 VAL A CA 1
ATOM 1615 C C . VAL A 1 199 ? 20.571 -9.839 -6.820 1.00 96.44 199 VAL A C 1
ATOM 1617 O O . VAL A 1 199 ? 21.001 -9.483 -5.726 1.00 96.44 199 VAL A O 1
ATOM 1620 N N . LEU A 1 200 ? 19.451 -9.365 -7.359 1.00 95.81 200 LEU A N 1
ATOM 1621 C CA . LEU A 1 200 ? 18.538 -8.441 -6.694 1.00 95.81 200 LEU A CA 1
ATOM 1622 C C . LEU A 1 200 ? 17.398 -9.199 -6.012 1.00 95.81 200 LEU A C 1
ATOM 1624 O O . LEU A 1 200 ? 17.055 -8.896 -4.873 1.00 95.81 200 LEU A O 1
ATOM 1628 N N . ALA A 1 201 ? 16.795 -10.154 -6.720 1.00 95.69 201 ALA A N 1
ATOM 1629 C CA . ALA A 1 201 ? 15.659 -10.920 -6.228 1.00 95.69 201 ALA A CA 1
ATOM 1630 C C . ALA A 1 201 ? 15.471 -12.215 -7.016 1.00 95.69 201 ALA A C 1
ATOM 1632 O O . ALA A 1 201 ? 15.768 -12.266 -8.211 1.00 95.69 201 ALA A O 1
ATOM 1633 N N . SER A 1 202 ? 14.887 -13.209 -6.353 1.00 95.06 202 SER A N 1
ATOM 1634 C CA . SER A 1 202 ? 14.392 -14.430 -6.981 1.00 95.06 202 SER A CA 1
ATOM 1635 C C . SER A 1 202 ? 12.952 -14.682 -6.548 1.00 95.06 202 SER A C 1
ATOM 1637 O O . SER A 1 202 ? 12.607 -14.511 -5.378 1.00 95.06 202 SER A O 1
ATOM 1639 N N . PHE A 1 203 ? 12.097 -15.062 -7.491 1.00 94.00 203 PHE A N 1
ATOM 1640 C CA . PHE A 1 203 ? 10.686 -15.365 -7.251 1.00 94.00 203 PHE A CA 1
ATOM 1641 C C . PHE A 1 203 ? 10.178 -16.358 -8.293 1.00 94.00 203 PHE A C 1
ATOM 1643 O O . PHE A 1 203 ? 10.768 -16.493 -9.365 1.00 94.00 203 PHE A O 1
ATOM 1650 N N . ARG A 1 204 ? 9.070 -17.037 -7.993 1.00 91.56 204 ARG A N 1
ATOM 1651 C CA . ARG A 1 204 ? 8.401 -17.929 -8.943 1.00 91.56 204 ARG A CA 1
ATOM 1652 C C . ARG A 1 204 ? 7.063 -17.369 -9.403 1.00 91.56 204 ARG A C 1
ATOM 1654 O O . ARG A 1 204 ? 6.429 -16.593 -8.685 1.00 91.56 204 ARG A O 1
ATOM 1661 N N . ASP A 1 205 ? 6.644 -17.781 -10.590 1.00 90.06 205 ASP A N 1
ATOM 1662 C CA . ASP A 1 205 ? 5.239 -17.709 -10.983 1.00 90.06 205 ASP A CA 1
ATOM 1663 C C . ASP A 1 205 ? 4.443 -18.897 -10.395 1.00 90.06 205 ASP A C 1
ATOM 1665 O O . ASP A 1 205 ? 4.929 -19.611 -9.514 1.00 90.06 205 ASP A O 1
ATOM 1669 N N . HIS A 1 206 ? 3.196 -19.075 -10.833 1.00 86.31 206 HIS A N 1
ATOM 1670 C CA . HIS A 1 206 ? 2.283 -20.129 -10.381 1.00 86.31 206 HIS A CA 1
ATOM 1671 C C . HIS A 1 206 ? 2.079 -20.115 -8.864 1.00 86.31 206 HIS A C 1
ATOM 1673 O O . HIS A 1 206 ? 2.215 -21.122 -8.168 1.00 86.31 206 HIS A O 1
ATOM 1679 N N . VAL A 1 207 ? 1.734 -18.938 -8.335 1.00 82.12 207 VAL A N 1
ATOM 1680 C CA . VAL A 1 207 ? 1.358 -18.790 -6.928 1.00 82.12 207 VAL A CA 1
ATOM 1681 C C . VAL A 1 207 ? 0.083 -19.594 -6.665 1.00 82.12 207 VAL A C 1
ATOM 1683 O O . VAL A 1 207 ? -0.986 -19.283 -7.194 1.00 82.12 207 VAL A O 1
ATOM 1686 N N . GLU A 1 208 ? 0.195 -20.636 -5.843 1.00 83.31 208 GLU A N 1
ATOM 1687 C CA . GLU A 1 208 ? -0.931 -21.475 -5.430 1.00 83.31 208 GLU A CA 1
ATOM 1688 C C . GLU A 1 208 ? -1.826 -20.702 -4.452 1.00 83.31 208 GLU A C 1
ATOM 1690 O O . GLU A 1 208 ? -1.547 -20.577 -3.260 1.00 83.31 208 GLU A O 1
ATOM 1695 N N . SER A 1 209 ? -2.909 -20.131 -4.974 1.00 82.56 209 SER A N 1
ATOM 1696 C CA . SER A 1 209 ? -3.895 -19.393 -4.193 1.00 82.56 209 SER A CA 1
ATOM 1697 C C . SER A 1 209 ? -5.260 -19.473 -4.863 1.00 82.56 209 SER A C 1
ATOM 1699 O O . SER A 1 209 ? -5.379 -19.373 -6.081 1.00 82.56 209 SER A O 1
ATOM 1701 N N . LYS A 1 210 ? -6.326 -19.570 -4.061 1.00 83.81 210 LYS A N 1
ATOM 1702 C CA . LYS A 1 210 ? -7.709 -19.490 -4.568 1.00 83.81 210 LYS A CA 1
ATOM 1703 C C . LYS A 1 210 ? -8.056 -18.127 -5.183 1.00 83.81 210 LYS A C 1
ATOM 1705 O O . LYS A 1 210 ? -9.109 -17.979 -5.788 1.00 83.81 210 LYS A O 1
ATOM 1710 N N . TYR A 1 211 ? -7.198 -17.129 -4.971 1.00 80.00 211 TYR A N 1
ATOM 1711 C CA . TYR A 1 211 ? -7.335 -15.783 -5.520 1.00 80.00 211 TYR A CA 1
ATOM 1712 C C . TYR A 1 211 ? -6.480 -15.568 -6.774 1.00 80.00 211 TYR A C 1
ATOM 1714 O O . TYR A 1 211 ? -6.440 -14.452 -7.282 1.00 80.00 211 TYR A O 1
ATOM 1722 N N . SER A 1 212 ? -5.780 -16.599 -7.262 1.00 81.75 212 SER A N 1
ATOM 1723 C CA . SER A 1 212 ? -4.933 -16.484 -8.447 1.00 81.75 212 SER A CA 1
ATOM 1724 C C . SER A 1 212 ? -5.763 -16.195 -9.689 1.00 81.75 212 SER A C 1
ATOM 1726 O O . SER A 1 212 ? -6.512 -17.034 -10.178 1.00 81.75 212 SER A O 1
ATOM 1728 N N . PHE A 1 213 ? -5.603 -14.976 -10.195 1.00 79.56 213 PHE A N 1
ATOM 1729 C CA . PHE A 1 213 ? -6.207 -14.487 -11.425 1.00 79.56 213 PHE A CA 1
ATOM 1730 C C . PHE A 1 213 ? -5.326 -14.799 -12.639 1.00 79.56 213 PHE A C 1
ATOM 1732 O O . PHE A 1 213 ? -5.832 -15.107 -13.716 1.00 79.56 213 PHE A O 1
ATOM 1739 N N . ARG A 1 214 ? -3.998 -14.753 -12.467 1.00 82.69 214 ARG A N 1
ATOM 1740 C CA . ARG A 1 214 ? -3.018 -15.086 -13.506 1.00 82.69 214 ARG A CA 1
ATOM 1741 C C . ARG A 1 214 ? -1.999 -16.092 -12.997 1.00 82.69 214 ARG A C 1
ATOM 1743 O O . ARG A 1 214 ? -1.315 -15.832 -12.011 1.00 82.69 214 ARG A O 1
ATOM 1750 N N . LYS A 1 215 ? -1.876 -17.219 -13.707 1.00 83.88 215 LYS A N 1
ATOM 1751 C CA . LYS A 1 215 ? -0.903 -18.277 -13.390 1.00 83.88 215 LYS A CA 1
ATOM 1752 C C . LYS A 1 215 ? 0.541 -17.787 -13.486 1.00 83.88 215 LYS A C 1
ATOM 1754 O O . LYS A 1 215 ? 1.371 -18.200 -12.697 1.00 83.88 215 LYS A O 1
ATOM 1759 N N . ASP A 1 216 ? 0.828 -16.867 -14.398 1.00 84.69 216 ASP A N 1
ATOM 1760 C CA . ASP A 1 216 ? 2.159 -16.291 -14.603 1.00 84.69 216 ASP A CA 1
ATOM 1761 C C . ASP A 1 216 ? 2.439 -15.036 -13.749 1.00 84.69 216 ASP A C 1
ATOM 1763 O O . ASP A 1 216 ? 3.508 -14.422 -13.857 1.00 84.69 216 ASP A O 1
ATOM 1767 N N . GLY A 1 217 ? 1.479 -14.648 -12.903 1.00 86.62 217 GLY A N 1
ATOM 1768 C CA . GLY A 1 217 ? 1.661 -13.612 -11.898 1.00 86.62 217 GLY A CA 1
ATOM 1769 C C . GLY A 1 217 ? 2.542 -14.102 -10.751 1.00 86.62 217 GLY A C 1
ATOM 1770 O O . GLY A 1 217 ? 2.577 -15.290 -10.427 1.00 86.62 217 GLY A O 1
ATOM 1771 N N . ILE A 1 218 ? 3.264 -13.171 -10.130 1.00 90.50 218 ILE A N 1
ATOM 1772 C CA . ILE A 1 218 ? 4.288 -13.492 -9.130 1.00 90.50 218 ILE A CA 1
ATOM 1773 C C . ILE A 1 218 ? 3.938 -12.914 -7.758 1.00 90.50 218 ILE A C 1
ATOM 1775 O O . ILE A 1 218 ? 3.245 -11.896 -7.642 1.00 90.50 218 ILE A O 1
ATOM 1779 N N . LEU A 1 219 ? 4.462 -13.566 -6.724 1.00 92.69 219 LEU A N 1
ATOM 1780 C CA . LEU A 1 219 ? 4.551 -13.053 -5.363 1.00 92.69 219 LEU A CA 1
ATOM 1781 C C . LEU A 1 219 ? 6.032 -12.912 -5.014 1.00 92.69 219 LEU A C 1
ATOM 1783 O O . LEU A 1 219 ? 6.792 -13.874 -5.116 1.00 92.69 219 LEU A O 1
ATOM 1787 N N . TYR A 1 220 ? 6.429 -11.724 -4.579 1.00 95.25 220 TYR A N 1
ATOM 1788 C CA . TYR A 1 220 ? 7.742 -11.475 -4.005 1.00 95.25 220 TYR A CA 1
ATOM 1789 C C . TYR A 1 220 ? 7.565 -10.939 -2.585 1.00 95.25 220 TYR A C 1
ATOM 1791 O O . TYR A 1 220 ? 6.914 -9.916 -2.384 1.00 95.25 220 TYR A O 1
ATOM 1799 N N . SER A 1 221 ? 8.151 -11.633 -1.610 1.00 92.38 221 SER A N 1
ATOM 1800 C CA . SER A 1 221 ? 8.049 -11.310 -0.178 1.00 92.38 221 SER A CA 1
ATOM 1801 C C . SER A 1 221 ? 9.426 -11.172 0.478 1.00 92.38 221 SER A C 1
ATOM 1803 O O . SER A 1 221 ? 9.670 -11.711 1.554 1.00 92.38 221 SER A O 1
ATOM 1805 N N . GLY A 1 222 ? 10.360 -10.512 -0.214 1.00 89.56 222 GLY A N 1
ATOM 1806 C CA . GLY A 1 222 ? 11.721 -10.262 0.277 1.00 89.56 222 GLY A CA 1
ATOM 1807 C C . GLY A 1 222 ? 11.924 -8.876 0.899 1.00 89.56 222 GLY A C 1
ATOM 1808 O O . GLY A 1 222 ? 13.053 -8.502 1.216 1.00 89.56 222 GLY A O 1
ATOM 1809 N N . GLY A 1 223 ? 10.870 -8.068 1.031 1.00 92.69 223 GLY A N 1
ATOM 1810 C CA . GLY A 1 223 ? 10.945 -6.737 1.616 1.00 92.69 223 GLY A CA 1
ATOM 1811 C C . GLY A 1 223 ? 11.089 -6.764 3.137 1.00 92.69 223 GLY A C 1
ATOM 1812 O O . GLY A 1 223 ? 10.476 -7.570 3.835 1.00 92.69 223 GLY A O 1
ATOM 1813 N N . GLN A 1 224 ? 11.841 -5.808 3.684 1.00 95.25 224 GLN A N 1
ATOM 1814 C CA . GLN A 1 224 ? 11.898 -5.611 5.133 1.00 95.25 224 GLN A CA 1
ATOM 1815 C C . GLN A 1 224 ? 10.577 -5.034 5.643 1.00 95.25 224 GLN A C 1
ATOM 1817 O O . GLN A 1 224 ? 10.047 -4.077 5.070 1.00 95.25 224 GLN A O 1
ATOM 1822 N N . LYS A 1 225 ? 10.060 -5.592 6.742 1.00 97.12 225 LYS A N 1
ATOM 1823 C CA . LYS A 1 225 ? 8.932 -5.005 7.471 1.00 97.12 225 LYS A CA 1
ATOM 1824 C C . LYS A 1 225 ? 9.308 -3.613 7.979 1.00 97.12 225 LYS A C 1
ATOM 1826 O O . LYS A 1 225 ? 10.445 -3.383 8.389 1.00 97.12 225 LYS A O 1
ATOM 1831 N N . ILE A 1 226 ? 8.347 -2.697 7.965 1.00 97.69 226 ILE A N 1
ATOM 1832 C CA . ILE A 1 226 ? 8.522 -1.375 8.558 1.00 97.69 226 ILE A CA 1
ATOM 1833 C C . ILE A 1 226 ? 8.245 -1.489 10.057 1.00 97.69 226 ILE A C 1
ATOM 1835 O O . ILE A 1 226 ? 7.147 -1.860 10.469 1.00 97.69 226 ILE A O 1
ATOM 1839 N N . THR A 1 227 ? 9.265 -1.213 10.867 1.00 98.06 227 THR A N 1
ATOM 1840 C CA . THR A 1 227 ? 9.212 -1.364 12.325 1.00 98.06 227 THR A CA 1
ATOM 1841 C C . THR A 1 227 ? 8.673 -0.114 13.012 1.00 98.06 227 THR A C 1
ATOM 1843 O O . THR A 1 227 ? 8.659 0.977 12.438 1.00 98.06 227 THR A O 1
ATOM 1846 N N . TYR A 1 228 ? 8.264 -0.276 14.274 1.00 97.69 228 TYR A N 1
ATOM 1847 C CA . TYR A 1 228 ? 7.883 0.838 15.142 1.00 97.69 228 TYR A CA 1
ATOM 1848 C C . TYR A 1 228 ? 9.000 1.886 15.222 1.00 97.69 228 TYR A C 1
ATOM 1850 O O . TYR A 1 228 ? 8.747 3.052 14.936 1.00 97.69 228 TYR A O 1
ATOM 1858 N N . ASP A 1 229 ? 10.233 1.462 15.522 1.00 98.19 229 ASP A N 1
ATOM 1859 C CA . ASP A 1 229 ? 11.375 2.372 15.687 1.00 98.19 229 ASP A CA 1
ATOM 1860 C C . ASP A 1 229 ? 11.685 3.142 14.405 1.00 98.19 229 ASP A C 1
ATOM 1862 O O . ASP A 1 229 ? 11.964 4.337 14.449 1.00 98.19 229 ASP A O 1
ATOM 1866 N N . TYR A 1 230 ? 11.573 2.486 13.244 1.00 98.19 230 TYR A N 1
ATOM 1867 C CA . TYR A 1 230 ? 11.757 3.161 11.964 1.00 98.19 230 TYR A CA 1
ATOM 1868 C C . TYR A 1 230 ? 10.757 4.309 11.795 1.00 98.19 230 TYR A C 1
ATOM 1870 O O . TYR A 1 230 ? 11.152 5.421 11.459 1.00 98.19 230 TYR A O 1
ATOM 1878 N N . ILE A 1 231 ? 9.469 4.062 12.059 1.00 98.19 231 ILE A N 1
ATOM 1879 C CA . ILE A 1 231 ? 8.419 5.082 11.922 1.00 98.19 231 ILE A CA 1
ATOM 1880 C C . ILE A 1 231 ? 8.566 6.161 12.999 1.00 98.19 231 ILE A C 1
ATOM 1882 O O . ILE A 1 231 ? 8.395 7.346 12.712 1.00 98.19 231 ILE A O 1
ATOM 1886 N N . LYS A 1 232 ? 8.950 5.779 14.219 1.00 96.81 232 LYS A N 1
ATOM 1887 C CA . LYS A 1 232 ? 9.197 6.719 15.311 1.00 96.81 232 LYS A CA 1
ATOM 1888 C C . LYS A 1 232 ? 10.331 7.690 14.971 1.00 96.81 232 LYS A C 1
ATOM 1890 O O . LYS A 1 232 ? 10.188 8.888 15.202 1.00 96.81 232 LYS A O 1
ATOM 1895 N N . ASN A 1 233 ? 11.395 7.197 14.336 1.00 97.31 233 ASN A N 1
ATOM 1896 C CA . ASN A 1 233 ? 12.528 7.999 13.862 1.00 97.31 233 ASN A CA 1
ATOM 1897 C C . ASN A 1 233 ? 12.178 8.927 12.684 1.00 97.31 233 ASN A C 1
ATOM 1899 O O . ASN A 1 233 ? 12.935 9.846 12.387 1.00 97.31 233 ASN A O 1
ATOM 1903 N N . LEU A 1 234 ? 11.019 8.740 12.040 1.00 94.50 234 LEU A N 1
ATOM 1904 C CA . LEU A 1 234 ? 10.448 9.700 11.085 1.00 94.50 234 LEU A CA 1
ATOM 1905 C C . LEU A 1 234 ? 9.631 10.812 11.773 1.00 94.50 234 LEU A C 1
ATOM 1907 O O . LEU A 1 234 ? 8.953 11.581 11.095 1.00 94.50 234 LEU A O 1
ATOM 1911 N N . ASN A 1 235 ? 9.700 10.918 13.105 1.00 95.75 235 ASN A N 1
ATOM 1912 C CA . ASN A 1 235 ? 9.000 11.899 13.943 1.00 95.75 235 ASN A CA 1
ATOM 1913 C C . ASN A 1 235 ? 7.473 11.729 14.031 1.00 95.75 235 ASN A C 1
ATOM 1915 O O . ASN A 1 235 ? 6.762 12.682 14.355 1.00 95.75 235 ASN A O 1
ATOM 1919 N N . TYR A 1 236 ? 6.945 10.524 13.804 1.00 94.94 236 TYR A N 1
ATOM 1920 C CA . TYR A 1 236 ? 5.540 10.238 14.105 1.00 94.94 236 TYR A CA 1
ATOM 1921 C C . TYR A 1 236 ? 5.309 9.967 15.602 1.00 94.94 236 TYR A C 1
ATOM 1923 O O . TYR A 1 236 ? 6.205 9.558 16.352 1.00 94.94 236 TYR A O 1
ATOM 1931 N N . ASP A 1 237 ? 4.075 10.187 16.068 1.00 94.75 237 ASP A N 1
ATOM 1932 C CA . ASP A 1 237 ? 3.693 9.837 17.437 1.00 94.75 237 ASP A CA 1
ATOM 1933 C C . ASP A 1 237 ? 3.570 8.315 17.628 1.00 94.75 237 ASP A C 1
ATOM 1935 O O . ASP A 1 237 ? 3.582 7.531 16.672 1.00 94.75 237 ASP A O 1
ATOM 1939 N N . GLU A 1 238 ? 3.487 7.881 18.885 1.00 95.69 238 GLU A N 1
ATOM 1940 C CA . GLU A 1 238 ? 3.477 6.458 19.238 1.00 95.69 238 GLU A CA 1
ATOM 1941 C C . GLU A 1 238 ? 2.277 5.704 18.655 1.00 95.69 238 GLU A C 1
ATOM 1943 O O . GLU A 1 238 ? 2.408 4.534 18.295 1.00 95.69 238 GLU A O 1
ATOM 1948 N N . ASN A 1 239 ? 1.116 6.355 18.524 1.00 95.38 239 ASN A N 1
ATOM 1949 C CA . ASN A 1 239 ? -0.082 5.710 17.991 1.00 95.38 239 ASN A CA 1
ATOM 1950 C C . ASN A 1 239 ? 0.076 5.418 16.501 1.00 95.38 239 ASN A C 1
ATOM 1952 O O . ASN A 1 239 ? -0.224 4.309 16.065 1.00 95.38 239 ASN A O 1
ATOM 1956 N N . ILE A 1 240 ? 0.578 6.389 15.732 1.00 97.44 240 ILE A N 1
ATOM 1957 C CA . ILE A 1 240 ? 0.843 6.221 14.297 1.00 97.44 240 ILE A CA 1
ATOM 1958 C C . ILE A 1 240 ? 1.911 5.146 14.091 1.00 97.44 240 ILE A C 1
ATOM 1960 O O . ILE A 1 240 ? 1.719 4.222 13.299 1.00 97.44 240 ILE A O 1
ATOM 1964 N N . SER A 1 241 ? 3.009 5.249 14.844 1.00 98.00 241 SER A N 1
ATOM 1965 C CA . SER A 1 241 ? 4.152 4.339 14.737 1.00 98.00 241 SER A CA 1
ATOM 1966 C C . SER A 1 241 ? 3.745 2.898 15.026 1.00 98.00 241 SER A C 1
ATOM 1968 O O . SER A 1 241 ? 4.062 1.994 14.255 1.00 98.00 241 SER A O 1
ATOM 1970 N N . TYR A 1 242 ? 2.975 2.677 16.093 1.00 97.69 242 TYR A N 1
ATOM 1971 C CA . TYR A 1 242 ? 2.491 1.347 16.448 1.00 97.69 242 TYR A CA 1
ATOM 1972 C C . TYR A 1 242 ? 1.457 0.823 15.444 1.00 97.69 242 TYR A C 1
ATOM 1974 O O . TYR A 1 242 ? 1.559 -0.324 15.011 1.00 97.69 242 TYR A O 1
ATOM 1982 N N . ALA A 1 243 ? 0.504 1.657 15.014 1.00 98.25 243 ALA A N 1
ATOM 1983 C CA . ALA A 1 243 ? -0.538 1.242 14.079 1.00 98.25 243 ALA A CA 1
ATOM 1984 C C . ALA A 1 243 ? 0.034 0.811 12.719 1.00 98.25 243 ALA A C 1
ATOM 1986 O O . ALA A 1 243 ? -0.300 -0.262 12.217 1.00 98.25 243 ALA A O 1
ATOM 1987 N N . LEU A 1 244 ? 0.926 1.611 12.129 1.00 98.50 244 LEU A N 1
ATOM 1988 C CA . LEU A 1 244 ? 1.506 1.310 10.817 1.00 98.50 244 LEU A CA 1
ATOM 1989 C C . LEU A 1 244 ? 2.534 0.166 10.874 1.00 98.50 244 LEU A C 1
ATOM 1991 O O . LEU A 1 244 ? 2.585 -0.645 9.946 1.00 98.50 244 LEU A O 1
ATOM 1995 N N . ALA A 1 245 ? 3.285 0.023 11.972 1.00 98.38 245 ALA A N 1
ATOM 1996 C CA . ALA A 1 245 ? 4.136 -1.150 12.186 1.00 98.38 245 ALA A CA 1
ATOM 1997 C C . ALA A 1 245 ? 3.305 -2.437 12.326 1.00 98.38 245 ALA A C 1
ATOM 1999 O O . ALA A 1 245 ? 3.636 -3.469 11.733 1.00 98.38 245 ALA A O 1
ATOM 2000 N N . PHE A 1 246 ? 2.181 -2.375 13.052 1.00 98.12 246 PHE A N 1
ATOM 2001 C CA . PHE A 1 246 ? 1.243 -3.492 13.158 1.00 98.12 246 PHE A CA 1
ATOM 2002 C C . PHE A 1 246 ? 0.695 -3.888 11.782 1.00 98.12 246 PHE A C 1
ATOM 2004 O O . PHE A 1 246 ? 0.716 -5.075 11.445 1.00 98.12 246 PHE A O 1
ATOM 2011 N N . VAL A 1 247 ? 0.304 -2.911 10.955 1.00 98.25 247 VAL A N 1
ATOM 2012 C CA . VAL A 1 247 ? -0.111 -3.146 9.562 1.00 98.25 247 VAL A CA 1
ATOM 2013 C C . VAL A 1 247 ? 0.995 -3.838 8.768 1.00 98.25 247 VAL A C 1
ATOM 2015 O O . VAL A 1 247 ? 0.734 -4.881 8.171 1.00 98.25 247 VAL A O 1
ATOM 2018 N N . SER A 1 248 ? 2.236 -3.334 8.798 1.00 97.94 248 SER A N 1
ATOM 2019 C CA . SER A 1 248 ? 3.359 -3.974 8.092 1.00 97.94 248 SER A CA 1
ATOM 2020 C C . SER A 1 248 ? 3.541 -5.430 8.526 1.00 97.94 248 SER A C 1
ATOM 2022 O O . SER A 1 248 ? 3.710 -6.322 7.690 1.00 97.94 248 SER A O 1
ATOM 2024 N N . SER A 1 249 ? 3.417 -5.708 9.828 1.00 96.19 249 SER A N 1
ATOM 2025 C CA . SER A 1 249 ? 3.521 -7.065 10.376 1.00 96.19 249 SER A CA 1
ATOM 2026 C C . SER A 1 249 ? 2.438 -8.033 9.866 1.00 96.19 249 SER A C 1
ATOM 2028 O O . SER A 1 249 ? 2.596 -9.246 10.019 1.00 96.19 249 SER A O 1
ATOM 2030 N N . ASN A 1 250 ? 1.338 -7.523 9.301 1.00 95.38 250 ASN A N 1
ATOM 2031 C CA . ASN A 1 250 ? 0.223 -8.309 8.765 1.00 95.38 250 ASN A CA 1
ATOM 2032 C C . ASN A 1 250 ? 0.175 -8.337 7.235 1.00 95.38 250 ASN A C 1
ATOM 2034 O O . ASN A 1 250 ? -0.253 -9.346 6.682 1.00 95.38 250 ASN A O 1
ATOM 2038 N N . GLU A 1 251 ? 0.576 -7.250 6.577 1.00 93.81 251 GLU A N 1
ATOM 2039 C CA . GLU A 1 251 ? 0.520 -7.097 5.121 1.00 93.81 251 GLU A CA 1
ATOM 2040 C C . GLU A 1 251 ? 1.842 -7.523 4.475 1.00 93.81 251 GLU A C 1
ATOM 2042 O O . GLU A 1 251 ? 1.977 -8.652 4.015 1.00 93.81 251 GLU A O 1
ATOM 2047 N N . GLY A 1 252 ? 2.853 -6.652 4.482 1.00 94.12 252 GLY A N 1
ATOM 2048 C CA . GLY A 1 252 ? 4.063 -6.840 3.686 1.00 94.12 252 GLY A CA 1
ATOM 2049 C C . GLY A 1 252 ? 5.260 -6.055 4.210 1.00 94.12 252 GLY A C 1
ATOM 2050 O O . GLY A 1 252 ? 5.157 -5.253 5.142 1.00 94.12 252 GLY A O 1
ATOM 2051 N N . GLY A 1 253 ? 6.417 -6.335 3.633 1.00 97.50 253 GLY A N 1
ATOM 2052 C CA . GLY A 1 253 ? 7.599 -5.494 3.693 1.00 97.50 253 GLY A CA 1
ATOM 2053 C C . GLY A 1 253 ? 7.609 -4.429 2.598 1.00 97.50 253 GLY A C 1
ATOM 2054 O O . GLY A 1 253 ? 6.811 -4.448 1.665 1.00 97.50 253 GLY A O 1
ATOM 2055 N N . ALA A 1 254 ? 8.541 -3.487 2.708 1.00 97.94 254 ALA A N 1
ATOM 2056 C CA . ALA A 1 254 ? 8.604 -2.302 1.855 1.00 97.94 254 ALA A CA 1
ATOM 2057 C C . ALA A 1 254 ? 8.826 -2.590 0.359 1.00 97.94 254 ALA A C 1
ATOM 2059 O O . ALA A 1 254 ? 8.485 -1.750 -0.468 1.00 97.94 254 ALA A O 1
ATOM 2060 N N . SER A 1 255 ? 9.369 -3.758 0.010 1.00 97.88 255 SER A N 1
ATOM 2061 C CA . SER A 1 255 ? 9.613 -4.182 -1.379 1.00 97.88 255 SER A CA 1
ATOM 2062 C C . SER A 1 255 ? 8.715 -5.328 -1.831 1.00 97.88 255 SER A C 1
ATOM 2064 O O . SER A 1 255 ? 8.961 -5.885 -2.897 1.00 97.88 255 SER A O 1
ATOM 2066 N N . ASP A 1 256 ? 7.718 -5.719 -1.038 1.00 98.19 256 ASP A N 1
ATOM 2067 C CA . ASP A 1 256 ? 6.871 -6.857 -1.389 1.00 98.19 256 ASP A CA 1
ATOM 2068 C C . ASP A 1 256 ? 5.991 -6.527 -2.595 1.00 98.19 256 ASP A C 1
ATOM 2070 O O . ASP A 1 256 ? 5.445 -5.427 -2.696 1.00 98.19 256 ASP A O 1
ATOM 2074 N N . LEU A 1 257 ? 5.836 -7.495 -3.498 1.00 97.56 257 LEU A N 1
ATOM 2075 C CA . LEU A 1 257 ? 5.050 -7.372 -4.723 1.00 97.56 257 LEU A CA 1
ATOM 2076 C C . LEU A 1 257 ? 4.062 -8.529 -4.826 1.00 97.56 257 LEU A C 1
ATOM 2078 O O . LEU A 1 257 ? 4.442 -9.685 -4.655 1.00 97.56 257 LEU A O 1
ATOM 2082 N N . ASN A 1 258 ? 2.816 -8.230 -5.179 1.00 95.56 258 ASN A N 1
ATOM 2083 C CA . ASN A 1 258 ? 1.793 -9.235 -5.453 1.00 95.56 258 ASN A CA 1
ATOM 2084 C C . ASN A 1 258 ? 1.068 -8.894 -6.759 1.00 95.56 258 ASN A C 1
ATOM 2086 O O . ASN A 1 258 ? 0.316 -7.925 -6.838 1.00 95.56 258 ASN A O 1
ATOM 2090 N N . PHE A 1 259 ? 1.308 -9.703 -7.787 1.00 95.38 259 PHE A N 1
ATOM 2091 C CA . PHE A 1 259 ? 0.747 -9.528 -9.126 1.00 95.38 259 PHE A CA 1
ATOM 2092 C C . PHE A 1 259 ? -0.016 -10.768 -9.616 1.00 95.38 259 PHE A C 1
ATOM 2094 O O . PHE A 1 259 ? -0.354 -10.852 -10.793 1.00 95.38 259 PHE A O 1
ATOM 2101 N N . TYR A 1 260 ? -0.303 -11.735 -8.740 1.00 91.69 260 TYR A N 1
ATOM 2102 C CA . TYR A 1 260 ? -1.028 -12.952 -9.124 1.00 91.69 260 TYR A CA 1
ATOM 2103 C C . TYR A 1 260 ? -2.552 -12.815 -8.977 1.00 91.69 260 TYR A C 1
ATOM 2105 O O . TYR A 1 260 ? -3.293 -13.510 -9.670 1.00 91.69 260 TYR A O 1
ATOM 2113 N N . ASP A 1 261 ? -3.036 -11.897 -8.134 1.00 90.56 261 ASP A N 1
ATOM 2114 C CA . ASP A 1 261 ? -4.462 -11.701 -7.811 1.00 90.56 261 ASP A CA 1
ATOM 2115 C C . ASP A 1 261 ? -5.186 -10.654 -8.683 1.00 90.56 261 ASP A C 1
ATOM 2117 O O . ASP A 1 261 ? -6.365 -10.353 -8.486 1.00 90.56 261 ASP A O 1
ATOM 2121 N N . GLY A 1 262 ? -4.477 -10.081 -9.660 1.00 91.00 262 GLY A N 1
ATOM 2122 C CA . GLY A 1 262 ? -5.009 -9.082 -10.585 1.00 91.00 262 GLY A CA 1
ATOM 2123 C C . GLY A 1 262 ? -5.146 -7.665 -10.013 1.00 91.00 262 GLY A C 1
ATOM 2124 O O . GLY A 1 262 ? -5.651 -6.797 -10.723 1.00 91.00 262 GLY A O 1
ATOM 2125 N N . ALA A 1 263 ? -4.713 -7.395 -8.775 1.00 94.06 263 ALA A N 1
ATOM 2126 C CA . ALA A 1 263 ? -4.709 -6.040 -8.214 1.00 94.06 263 ALA A CA 1
ATOM 2127 C C . ALA A 1 263 ? -3.423 -5.259 -8.540 1.00 94.06 263 ALA A C 1
ATOM 2129 O O . ALA A 1 263 ? -3.481 -4.037 -8.713 1.00 94.06 263 ALA A O 1
ATOM 2130 N N . GLY A 1 264 ? -2.288 -5.963 -8.642 1.00 96.38 264 GLY A N 1
ATOM 2131 C CA . GLY A 1 264 ? -0.963 -5.367 -8.826 1.00 96.38 264 GLY A CA 1
ATOM 2132 C C . GLY A 1 264 ? -0.578 -4.524 -7.613 1.00 96.38 264 GLY A C 1
ATOM 2133 O O . GLY A 1 264 ? -0.804 -3.316 -7.599 1.00 96.38 264 GLY A O 1
ATOM 2134 N N . SER A 1 265 ? -0.047 -5.176 -6.585 1.00 97.19 265 SER A N 1
ATOM 2135 C CA . SER A 1 265 ? 0.181 -4.595 -5.263 1.00 97.19 265 SER A CA 1
ATOM 2136 C C . SER A 1 265 ? 1.668 -4.427 -4.955 1.00 97.19 265 SER A C 1
ATOM 2138 O O . SER A 1 265 ? 2.483 -5.267 -5.338 1.00 97.19 265 SER A O 1
ATOM 2140 N N . PHE A 1 266 ? 2.006 -3.355 -4.238 1.00 98.38 266 PHE A N 1
ATOM 2141 C CA . PHE A 1 266 ? 3.371 -2.953 -3.901 1.00 98.38 266 PHE A CA 1
ATOM 2142 C C . PHE A 1 266 ? 3.500 -2.513 -2.437 1.00 98.38 266 PHE A C 1
ATOM 2144 O O . PHE A 1 266 ? 2.664 -1.774 -1.919 1.00 98.38 266 PHE A O 1
ATOM 2151 N N . GLY A 1 267 ? 4.599 -2.887 -1.790 1.00 98.31 267 GLY A N 1
ATOM 2152 C CA . GLY A 1 267 ? 5.051 -2.287 -0.541 1.00 98.31 267 GLY A CA 1
ATOM 2153 C C . GLY A 1 267 ? 4.317 -2.763 0.710 1.00 98.31 267 GLY A C 1
ATOM 2154 O O . GLY A 1 267 ? 3.508 -3.698 0.696 1.00 98.31 267 GLY A O 1
ATOM 2155 N N . PHE A 1 268 ? 4.621 -2.111 1.834 1.00 97.81 268 PHE A N 1
ATOM 2156 C CA . PHE A 1 268 ? 4.337 -2.689 3.151 1.00 97.81 268 PHE A CA 1
ATOM 2157 C C . PHE A 1 268 ? 2.851 -2.750 3.515 1.00 97.81 268 PHE A C 1
ATOM 2159 O O . PHE A 1 268 ? 2.486 -3.531 4.389 1.00 97.81 268 PHE A O 1
ATOM 2166 N N . ILE A 1 269 ? 2.013 -1.951 2.846 1.00 97.12 269 ILE A N 1
ATOM 2167 C CA . ILE A 1 269 ? 0.547 -1.996 2.956 1.00 97.12 269 ILE A CA 1
ATOM 2168 C C . ILE A 1 269 ? -0.136 -2.542 1.700 1.00 97.12 269 ILE A C 1
ATOM 2170 O O . ILE A 1 269 ? -1.356 -2.461 1.601 1.00 97.12 269 ILE A O 1
ATOM 2174 N N . GLN A 1 270 ? 0.633 -3.054 0.732 1.00 97.38 270 GLN A N 1
ATOM 2175 C CA . GLN A 1 270 ? 0.117 -3.553 -0.545 1.00 97.38 270 GLN A CA 1
ATOM 2176 C C . GLN A 1 270 ? -0.647 -2.472 -1.340 1.00 97.38 270 GLN A C 1
ATOM 2178 O O . GLN A 1 270 ? -1.789 -2.666 -1.748 1.00 97.38 270 GLN A O 1
ATOM 2183 N N . PHE A 1 271 ? -0.014 -1.316 -1.582 1.00 98.38 271 PHE A N 1
ATOM 2184 C CA . PHE A 1 271 ? -0.534 -0.265 -2.462 1.00 98.38 271 PHE A CA 1
ATOM 2185 C C . PHE A 1 271 ? -0.896 -0.847 -3.830 1.00 98.38 271 PHE A C 1
ATOM 2187 O O . PHE A 1 271 ? -0.042 -1.420 -4.500 1.00 98.38 271 PHE A O 1
ATOM 2194 N N . THR A 1 272 ? -2.143 -0.684 -4.263 1.00 97.75 272 THR A N 1
ATOM 2195 C CA . THR A 1 272 ? -2.668 -1.363 -5.453 1.00 97.75 272 THR A CA 1
ATOM 2196 C C . THR A 1 272 ? -2.739 -0.429 -6.652 1.00 97.75 272 THR A C 1
ATOM 2198 O O . THR A 1 272 ? -3.153 0.729 -6.536 1.00 97.75 272 THR A O 1
ATOM 2201 N N . ILE A 1 273 ? -2.381 -0.949 -7.824 1.00 97.38 273 ILE A N 1
ATOM 2202 C CA . ILE A 1 273 ? -2.578 -0.269 -9.106 1.00 97.38 273 ILE A CA 1
ATOM 2203 C C . ILE A 1 273 ? -4.073 -0.224 -9.425 1.00 97.38 273 ILE A C 1
ATOM 2205 O O . ILE A 1 273 ? -4.611 0.846 -9.698 1.00 97.38 273 ILE A O 1
ATOM 2209 N N . LYS A 1 274 ? -4.763 -1.369 -9.323 1.00 95.69 274 LYS A N 1
ATOM 2210 C CA . LYS A 1 274 ? -6.180 -1.498 -9.693 1.00 95.69 274 LYS A CA 1
ATOM 2211 C C . LYS A 1 274 ? -7.110 -0.572 -8.906 1.00 95.69 274 LYS A C 1
ATOM 2213 O O . LYS A 1 274 ? -8.044 -0.032 -9.489 1.00 95.69 274 LYS A O 1
ATOM 2218 N N . TYR A 1 275 ? -6.867 -0.391 -7.605 1.00 94.50 275 TYR A N 1
ATOM 2219 C CA . TYR A 1 275 ? -7.716 0.438 -6.738 1.00 94.50 275 TYR A CA 1
ATOM 2220 C C . TYR A 1 275 ? -7.104 1.815 -6.425 1.00 94.50 275 TYR A C 1
ATOM 2222 O O . TYR A 1 275 ? -7.624 2.550 -5.588 1.00 94.50 275 TYR A O 1
ATOM 2230 N N . GLY A 1 276 ? -6.011 2.186 -7.102 1.00 94.69 276 GLY A N 1
ATOM 2231 C CA . GLY A 1 276 ? -5.478 3.551 -7.134 1.00 94.69 276 GLY A CA 1
ATOM 2232 C C . GLY A 1 276 ? -4.601 3.977 -5.952 1.00 94.69 276 GLY A C 1
ATOM 2233 O O . GLY A 1 276 ? -4.005 5.053 -6.013 1.00 94.69 276 GLY A O 1
ATOM 2234 N N . SER A 1 277 ? -4.449 3.166 -4.899 1.00 98.00 277 SER A N 1
ATOM 2235 C CA . SER A 1 277 ? -3.594 3.546 -3.761 1.00 98.00 277 SER A CA 1
ATOM 2236 C C . SER A 1 277 ? -2.108 3.625 -4.129 1.00 98.00 277 SER A C 1
ATOM 2238 O O . SER A 1 277 ? -1.380 4.445 -3.564 1.00 98.00 277 SER A O 1
ATOM 2240 N N . PHE A 1 278 ? -1.668 2.855 -5.133 1.00 98.56 278 PHE A N 1
ATOM 2241 C CA . PHE A 1 278 ? -0.329 2.987 -5.710 1.00 98.56 278 PHE A CA 1
ATOM 2242 C C . PHE A 1 278 ? -0.157 4.305 -6.468 1.00 98.56 278 PHE A C 1
ATOM 2244 O O . PHE A 1 278 ? 0.860 4.965 -6.295 1.00 98.56 278 PHE A O 1
ATOM 2251 N N . ALA A 1 279 ? -1.159 4.755 -7.229 1.00 98.38 279 ALA A N 1
ATOM 2252 C CA . ALA A 1 279 ? -1.072 6.021 -7.960 1.00 98.38 279 ALA A CA 1
ATOM 2253 C C . ALA A 1 279 ? -0.911 7.227 -7.026 1.00 98.38 279 ALA A C 1
ATOM 2255 O O . ALA A 1 279 ? -0.073 8.086 -7.284 1.00 98.38 279 ALA A O 1
ATOM 2256 N N . LYS A 1 280 ? -1.632 7.242 -5.899 1.00 98.00 280 LYS A N 1
ATOM 2257 C CA . LYS A 1 280 ? -1.474 8.268 -4.855 1.00 98.00 280 LYS A CA 1
ATOM 2258 C C . LYS A 1 280 ? -0.088 8.241 -4.207 1.00 98.00 280 LYS A C 1
ATOM 2260 O O . LYS A 1 280 ? 0.497 9.291 -3.966 1.00 98.00 280 LYS A O 1
ATOM 2265 N N . TYR A 1 281 ? 0.459 7.048 -3.962 1.00 98.69 281 TYR A N 1
ATOM 2266 C CA . TYR A 1 281 ? 1.837 6.895 -3.484 1.00 98.69 281 TYR A CA 1
ATOM 2267 C C . TYR A 1 281 ? 2.856 7.442 -4.499 1.00 98.69 281 TYR A C 1
ATOM 2269 O O . TYR A 1 281 ? 3.762 8.177 -4.113 1.00 98.69 281 TYR A O 1
ATOM 2277 N N . VAL A 1 282 ? 2.698 7.131 -5.790 1.00 98.62 282 VAL A N 1
ATOM 2278 C CA . VAL A 1 282 ? 3.599 7.627 -6.840 1.00 98.62 282 VAL A CA 1
ATOM 2279 C C . VAL A 1 282 ? 3.491 9.147 -6.987 1.00 98.62 282 VAL A C 1
ATOM 2281 O O . VAL A 1 282 ? 4.519 9.808 -7.117 1.00 98.62 282 VAL A O 1
ATOM 2284 N N . ALA A 1 283 ? 2.280 9.707 -6.918 1.00 97.75 283 ALA A N 1
ATOM 2285 C CA . ALA A 1 283 ? 2.058 11.152 -6.926 1.00 97.75 283 ALA A CA 1
ATOM 2286 C C . ALA A 1 283 ? 2.811 11.838 -5.775 1.00 97.75 283 ALA A C 1
ATOM 2288 O O . ALA A 1 283 ? 3.548 12.797 -5.999 1.00 97.75 283 ALA A O 1
ATOM 2289 N N . LEU A 1 284 ? 2.690 11.291 -4.559 1.00 97.38 284 LEU A N 1
ATOM 2290 C CA . LEU A 1 284 ? 3.389 11.790 -3.377 1.00 97.38 284 LEU A CA 1
ATOM 2291 C C . LEU A 1 284 ? 4.912 11.716 -3.540 1.00 97.38 284 LEU A C 1
ATOM 2293 O O . LEU A 1 284 ? 5.609 12.677 -3.226 1.00 97.38 284 LEU A O 1
ATOM 2297 N N . LEU A 1 285 ? 5.434 10.597 -4.053 1.00 97.75 285 LEU A N 1
ATOM 2298 C CA . LEU A 1 285 ? 6.866 10.439 -4.302 1.00 97.75 285 LEU A CA 1
ATOM 2299 C C . LEU A 1 285 ? 7.375 11.453 -5.328 1.00 97.75 285 LEU A C 1
ATOM 2301 O O . LEU A 1 285 ? 8.399 12.082 -5.095 1.00 97.75 285 LEU A O 1
ATOM 2305 N N . LYS A 1 286 ? 6.649 11.643 -6.433 1.00 94.62 286 LYS A N 1
ATOM 2306 C CA . LYS A 1 286 ? 6.987 12.625 -7.469 1.00 94.62 286 LYS A CA 1
ATOM 2307 C C . LYS A 1 286 ? 7.030 14.050 -6.911 1.00 94.62 286 LYS A C 1
ATOM 2309 O O . LYS A 1 286 ? 7.901 14.820 -7.301 1.00 94.62 286 LYS A O 1
ATOM 2314 N N . GLU A 1 287 ? 6.109 14.385 -6.007 1.00 90.31 287 GLU A N 1
ATOM 2315 C CA . GLU A 1 287 ? 6.027 15.700 -5.362 1.00 90.31 287 GLU A CA 1
ATOM 2316 C C . GLU A 1 287 ? 7.152 15.921 -4.333 1.00 90.31 287 GLU A C 1
ATOM 2318 O O . GLU A 1 287 ? 7.701 17.017 -4.247 1.00 90.31 287 GLU A O 1
ATOM 2323 N N . GLN A 1 288 ? 7.510 14.894 -3.556 1.00 89.56 288 GLN A N 1
ATOM 2324 C CA . GLN A 1 288 ? 8.479 15.012 -2.459 1.00 89.56 288 GLN A CA 1
ATOM 2325 C C . GLN A 1 288 ? 9.935 14.787 -2.881 1.00 89.56 288 GLN A C 1
ATOM 2327 O O . GLN A 1 288 ? 10.834 15.411 -2.323 1.00 89.56 288 GLN A O 1
ATOM 2332 N N . ASP A 1 289 ? 10.168 13.876 -3.825 1.00 87.56 289 ASP A N 1
ATOM 2333 C CA . ASP A 1 289 ? 11.492 13.421 -4.242 1.00 87.56 289 ASP A CA 1
ATOM 2334 C C . ASP A 1 289 ? 11.456 12.974 -5.712 1.00 87.56 289 ASP A C 1
ATOM 2336 O O . ASP A 1 289 ? 11.453 11.785 -6.058 1.00 87.56 289 ASP A O 1
ATOM 2340 N N . TYR A 1 290 ? 11.410 13.971 -6.600 1.00 88.69 290 TYR A N 1
ATOM 2341 C CA . TYR A 1 290 ? 11.422 13.744 -8.041 1.00 88.69 290 TYR A CA 1
ATOM 2342 C C . TYR A 1 290 ? 12.641 12.932 -8.519 1.00 88.69 290 TYR A C 1
ATOM 2344 O O . TYR A 1 290 ? 12.436 12.033 -9.332 1.00 88.69 290 TYR A O 1
ATOM 2352 N N . PRO A 1 291 ? 13.886 13.156 -8.040 1.00 91.12 291 PRO A N 1
ATOM 2353 C CA . PRO A 1 291 ? 15.021 12.306 -8.407 1.00 91.12 291 PRO A CA 1
ATOM 2354 C C . PRO A 1 291 ? 14.790 10.818 -8.118 1.00 91.12 291 PRO A C 1
ATOM 2356 O O . PRO A 1 291 ? 15.067 9.980 -8.977 1.00 91.12 291 PRO A O 1
ATOM 2359 N N . THR A 1 292 ? 14.250 10.469 -6.948 1.00 93.19 292 THR A N 1
ATOM 2360 C CA . THR A 1 292 ? 13.911 9.076 -6.618 1.00 93.19 292 THR A CA 1
ATOM 2361 C C . THR A 1 292 ? 12.757 8.563 -7.482 1.00 93.19 292 THR A C 1
ATOM 2363 O O . THR A 1 292 ? 12.864 7.474 -8.049 1.00 93.19 292 THR A O 1
ATOM 2366 N N . TYR A 1 293 ? 11.691 9.346 -7.674 1.00 94.81 293 TYR A N 1
ATOM 2367 C CA . TYR A 1 293 ? 10.616 9.006 -8.617 1.00 94.81 293 TYR A CA 1
ATOM 2368 C C . TYR A 1 293 ? 11.164 8.715 -10.025 1.00 94.81 293 TYR A C 1
ATOM 2370 O O . TYR A 1 293 ? 10.856 7.675 -10.610 1.00 94.81 293 TYR A O 1
ATOM 2378 N N . TYR A 1 294 ? 12.032 9.581 -10.547 1.00 90.50 294 TYR A N 1
ATOM 2379 C CA . TYR A 1 294 ? 12.636 9.412 -11.860 1.00 90.50 294 TYR A CA 1
ATOM 2380 C C . TYR A 1 294 ? 13.467 8.130 -11.922 1.00 90.50 294 TYR A C 1
ATOM 2382 O O . TYR A 1 294 ? 13.235 7.280 -12.781 1.00 90.50 294 TYR A O 1
ATOM 2390 N N . ASN A 1 295 ? 14.390 7.953 -10.974 1.00 90.94 295 ASN A N 1
ATOM 2391 C CA . ASN A 1 295 ? 15.358 6.857 -10.975 1.00 90.94 295 ASN A CA 1
ATOM 2392 C C . ASN A 1 295 ? 14.731 5.466 -10.854 1.00 90.94 295 ASN A C 1
ATOM 2394 O O . ASN A 1 295 ? 15.336 4.502 -11.327 1.00 90.94 295 ASN A O 1
ATOM 2398 N N . TYR A 1 296 ? 13.558 5.352 -10.225 1.00 96.31 296 TYR A N 1
ATOM 2399 C CA . TYR A 1 296 ? 12.915 4.063 -9.961 1.00 96.31 296 TYR A CA 1
ATOM 2400 C C . TYR A 1 296 ? 11.616 3.823 -10.735 1.00 96.31 296 TYR A C 1
ATOM 2402 O O . TYR A 1 296 ? 11.192 2.673 -10.827 1.00 96.31 296 TYR A O 1
ATOM 2410 N N . LEU A 1 297 ? 10.991 4.854 -11.310 1.00 97.81 297 LEU A N 1
ATOM 2411 C CA . LEU A 1 297 ? 9.718 4.723 -12.026 1.00 97.81 297 LEU A CA 1
ATOM 2412 C C . LEU A 1 297 ? 9.791 5.310 -13.435 1.00 97.81 297 LEU A C 1
ATOM 2414 O O . LEU A 1 297 ? 9.754 4.552 -14.410 1.00 97.81 297 LEU A O 1
ATOM 2418 N N . GLU A 1 298 ? 9.939 6.631 -13.556 1.00 92.06 298 GLU A N 1
ATOM 2419 C CA . GLU A 1 298 ? 9.809 7.321 -14.848 1.00 92.06 298 GLU A CA 1
ATOM 2420 C C . GLU A 1 298 ? 10.864 6.861 -15.853 1.00 92.06 298 GLU A C 1
ATOM 2422 O O . GLU A 1 298 ? 10.536 6.575 -17.002 1.00 92.06 298 GLU A O 1
ATOM 2427 N N . LYS A 1 299 ? 12.107 6.664 -15.398 1.00 89.69 299 LYS A N 1
ATOM 2428 C CA . LYS A 1 299 ? 13.210 6.126 -16.203 1.00 89.69 299 LYS A CA 1
ATOM 2429 C C . LYS A 1 299 ? 12.869 4.774 -16.848 1.00 89.69 299 LYS A C 1
ATOM 2431 O O . LYS A 1 299 ? 13.328 4.492 -17.950 1.00 89.69 299 LYS A O 1
ATOM 2436 N N . TYR A 1 300 ? 12.056 3.940 -16.199 1.00 95.31 300 TYR A N 1
ATOM 2437 C CA . TYR A 1 300 ? 11.638 2.630 -16.721 1.00 95.31 300 TYR A CA 1
ATOM 2438 C C . TYR A 1 300 ? 10.279 2.674 -17.439 1.00 95.31 300 TYR A C 1
ATOM 2440 O O . TYR A 1 300 ? 9.745 1.627 -17.825 1.00 95.31 300 TYR A O 1
ATOM 2448 N N . GLY A 1 301 ? 9.727 3.872 -17.642 1.00 93.00 301 GLY A N 1
ATOM 2449 C CA . GLY A 1 301 ? 8.466 4.112 -18.329 1.00 93.00 301 GLY A CA 1
ATOM 2450 C C . GLY A 1 301 ? 7.226 3.922 -17.457 1.00 93.00 301 GLY A C 1
ATOM 2451 O O . GLY A 1 301 ? 6.148 3.787 -18.023 1.00 93.00 301 GLY A O 1
ATOM 2452 N N . ILE A 1 302 ? 7.351 3.884 -16.123 1.00 97.50 302 ILE A N 1
ATOM 2453 C CA . ILE A 1 302 ? 6.212 3.896 -15.191 1.00 97.50 302 ILE A CA 1
ATOM 2454 C C . ILE A 1 302 ? 5.974 5.345 -14.769 1.00 97.50 302 ILE A C 1
ATOM 2456 O O . ILE A 1 302 ? 6.815 5.938 -14.099 1.00 97.50 302 ILE A O 1
ATOM 2460 N N . VAL A 1 303 ? 4.849 5.930 -15.170 1.00 95.69 303 VAL A N 1
ATOM 2461 C CA . VAL A 1 303 ? 4.627 7.379 -15.075 1.00 95.69 303 VAL A CA 1
ATOM 2462 C C . VAL A 1 303 ? 3.337 7.678 -14.324 1.00 95.69 303 VAL A C 1
ATOM 2464 O O . VAL A 1 303 ? 2.322 7.008 -14.515 1.00 95.69 303 VAL A O 1
ATOM 2467 N N . HIS A 1 304 ? 3.376 8.695 -13.465 1.00 96.31 304 HIS A N 1
ATOM 2468 C CA . HIS A 1 304 ? 2.175 9.259 -12.850 1.00 96.31 304 HIS A CA 1
ATOM 2469 C C . HIS A 1 304 ? 1.528 10.300 -13.760 1.00 96.31 304 HIS A C 1
ATOM 2471 O O . HIS A 1 304 ? 2.200 11.197 -14.274 1.00 96.31 304 HIS A O 1
ATOM 2477 N N . GLU A 1 305 ? 0.211 10.188 -13.898 1.00 91.31 305 GLU A N 1
ATOM 2478 C CA . GLU A 1 305 ? -0.641 11.149 -14.587 1.00 91.31 305 GLU A CA 1
ATOM 2479 C C . GLU A 1 305 ? -1.887 11.448 -13.754 1.00 91.31 305 GLU A C 1
ATOM 2481 O O . GLU A 1 305 ? -2.268 10.683 -12.865 1.00 91.31 305 GLU A O 1
ATOM 2486 N N . GLN A 1 306 ? -2.559 12.546 -14.087 1.00 90.69 306 GLN A N 1
ATOM 2487 C CA . GLN A 1 306 ? -3.846 12.904 -13.507 1.00 90.69 306 GLN A CA 1
ATOM 2488 C C . GLN A 1 306 ? -4.938 12.895 -14.572 1.00 90.69 306 GLN A C 1
ATOM 2490 O O . GLN A 1 306 ? -4.674 13.096 -15.757 1.00 90.69 306 GLN A O 1
ATOM 2495 N N . TYR A 1 307 ? -6.172 12.645 -14.153 1.00 87.88 307 TYR A N 1
ATOM 2496 C CA . TYR A 1 307 ? -7.348 12.720 -15.012 1.00 87.88 307 TYR A CA 1
ATOM 2497 C C . TYR A 1 307 ? -8.553 13.218 -14.220 1.00 87.88 307 TYR A C 1
ATOM 2499 O O . TYR A 1 307 ? -8.602 13.088 -12.999 1.00 87.88 307 TYR A O 1
ATOM 2507 N N . ILE A 1 308 ? -9.532 13.783 -14.916 1.00 86.88 308 ILE A N 1
ATOM 2508 C CA . ILE A 1 308 ? -10.818 14.146 -14.326 1.00 86.88 308 ILE A CA 1
ATOM 2509 C C . ILE A 1 308 ? -11.768 12.964 -14.513 1.00 86.88 308 ILE A C 1
ATOM 2511 O O . ILE A 1 308 ? -11.928 12.475 -15.630 1.00 86.88 308 ILE A O 1
ATOM 2515 N N . ASN A 1 309 ? -12.363 12.469 -13.428 1.00 86.38 309 ASN A N 1
ATOM 2516 C CA . ASN A 1 309 ? -13.371 11.412 -13.517 1.00 86.38 309 ASN A CA 1
ATOM 2517 C C . ASN A 1 309 ? -14.749 11.970 -13.919 1.00 86.38 309 ASN A C 1
ATOM 2519 O O . ASN A 1 309 ? -14.955 13.179 -13.983 1.00 86.38 309 ASN A O 1
ATOM 2523 N N . GLU A 1 310 ? -15.725 11.085 -14.123 1.00 89.06 310 GLU A N 1
ATOM 2524 C CA . GLU A 1 310 ? -17.104 11.435 -14.516 1.00 89.06 310 GLU A CA 1
ATOM 2525 C C . GLU A 1 310 ? -17.808 12.407 -13.550 1.00 89.06 310 GLU A C 1
ATOM 2527 O O . GLU A 1 310 ? -18.783 13.054 -13.917 1.00 89.06 310 GLU A O 1
ATOM 2532 N N . LYS A 1 311 ? -17.312 12.534 -12.312 1.00 87.31 311 LYS A N 1
ATOM 2533 C CA . LYS A 1 311 ? -17.838 13.440 -11.281 1.00 87.31 311 LYS A CA 1
ATOM 2534 C C . LYS A 1 311 ? -17.098 14.780 -11.224 1.00 87.31 311 LYS A C 1
ATOM 2536 O O . LYS A 1 311 ? -17.290 15.530 -10.272 1.00 87.31 311 LYS A O 1
ATOM 2541 N N . GLY A 1 312 ? -16.216 15.065 -12.182 1.00 86.44 312 GLY A N 1
ATOM 2542 C CA . GLY A 1 312 ? -15.419 16.292 -12.201 1.00 86.44 312 GLY A CA 1
ATOM 2543 C C . GLY A 1 312 ? -14.261 16.306 -11.197 1.00 86.44 312 GLY A C 1
ATOM 2544 O O . GLY A 1 312 ? -13.655 17.352 -10.980 1.00 86.44 312 GLY A O 1
ATOM 2545 N N . LEU A 1 313 ? -13.934 15.172 -10.569 1.00 80.19 313 LEU A N 1
ATOM 2546 C CA . LEU A 1 313 ? -12.888 15.107 -9.550 1.00 80.19 313 LEU A CA 1
ATOM 2547 C C . LEU A 1 313 ? -11.538 14.737 -10.171 1.00 80.19 313 LEU A C 1
ATOM 2549 O O . LEU A 1 313 ? -11.450 13.787 -10.951 1.00 80.19 313 LEU A O 1
ATOM 2553 N N . LEU A 1 314 ? -10.482 15.440 -9.755 1.00 86.00 314 LEU A N 1
ATOM 2554 C CA . LEU A 1 314 ? -9.100 15.144 -10.130 1.00 86.00 314 LEU A CA 1
ATOM 2555 C C . LEU A 1 314 ? -8.616 13.862 -9.444 1.00 86.00 314 LEU A C 1
ATOM 2557 O O . LEU A 1 314 ? -8.575 13.779 -8.218 1.00 86.00 314 LEU A O 1
ATOM 2561 N N . MET A 1 315 ? -8.254 12.870 -10.247 1.00 89.56 315 MET A N 1
ATOM 2562 C CA . MET A 1 315 ? -7.798 11.549 -9.832 1.00 89.56 315 MET A CA 1
ATOM 2563 C C . MET A 1 315 ? -6.369 11.298 -10.316 1.00 89.56 315 MET A C 1
ATOM 2565 O O . MET A 1 315 ? -5.991 11.726 -11.405 1.00 89.56 315 MET A O 1
ATOM 2569 N N . ASP A 1 316 ? -5.600 10.536 -9.542 1.00 94.50 316 ASP A N 1
ATOM 2570 C CA . ASP A 1 316 ? -4.271 10.061 -9.931 1.00 94.50 316 ASP A CA 1
ATOM 2571 C C . ASP A 1 316 ? -4.358 8.691 -10.615 1.00 94.50 316 ASP A C 1
ATOM 2573 O O . ASP A 1 316 ? -5.125 7.814 -10.205 1.00 94.50 316 ASP A O 1
ATOM 2577 N N . LYS A 1 317 ? -3.527 8.476 -11.636 1.00 95.81 317 LYS A N 1
ATOM 2578 C CA . LYS A 1 317 ? -3.324 7.174 -12.276 1.00 95.81 317 LYS A CA 1
ATOM 2579 C C . LYS A 1 317 ? -1.846 6.912 -12.539 1.00 95.81 317 LYS A C 1
ATOM 2581 O O . LYS A 1 317 ? -1.034 7.830 -12.625 1.00 95.81 317 LYS A O 1
ATOM 2586 N N . VAL A 1 318 ? -1.515 5.634 -12.691 1.00 97.50 318 VAL A N 1
ATOM 2587 C CA . VAL A 1 318 ? -0.222 5.197 -13.222 1.00 97.50 318 VAL A CA 1
ATOM 2588 C C . VAL A 1 318 ? -0.433 4.697 -14.640 1.00 97.50 318 VAL A C 1
ATOM 2590 O O . VAL A 1 318 ? -1.339 3.899 -14.890 1.00 97.50 318 VAL A O 1
ATOM 2593 N N . VAL A 1 319 ? 0.416 5.157 -15.547 1.00 97.38 319 VAL A N 1
ATOM 2594 C CA . VAL A 1 319 ? 0.513 4.668 -16.920 1.00 97.38 319 VAL A CA 1
ATOM 2595 C C . VAL A 1 319 ? 1.864 3.998 -17.125 1.00 97.38 319 VAL A C 1
ATOM 2597 O O . VAL A 1 319 ? 2.834 4.310 -16.431 1.00 97.38 319 VAL A O 1
ATOM 2600 N N . VAL A 1 320 ? 1.934 3.071 -18.077 1.00 97.56 320 VAL A N 1
ATOM 2601 C CA . VAL A 1 320 ? 3.206 2.459 -18.476 1.00 97.56 320 VAL A CA 1
ATOM 2602 C C . VAL A 1 320 ? 3.415 2.595 -19.970 1.00 97.56 320 VAL A C 1
ATOM 2604 O O . VAL A 1 320 ? 2.545 2.231 -20.758 1.00 97.56 320 VAL A O 1
ATOM 2607 N N . TYR A 1 321 ? 4.578 3.100 -20.365 1.00 93.19 321 TYR A N 1
ATOM 2608 C CA . TYR A 1 321 ? 4.965 3.178 -21.767 1.00 93.19 321 TYR A CA 1
ATOM 2609 C C . TYR A 1 321 ? 5.586 1.854 -22.230 1.00 93.19 321 TYR A C 1
ATOM 2611 O O . TYR A 1 321 ? 6.567 1.394 -21.654 1.00 93.19 321 TYR A O 1
ATOM 2619 N N . ALA A 1 322 ? 5.025 1.237 -23.265 1.00 92.38 322 ALA A N 1
ATOM 2620 C CA . ALA A 1 322 ? 5.486 -0.008 -23.879 1.00 92.38 322 ALA A CA 1
ATOM 2621 C C . ALA A 1 322 ? 5.981 0.282 -25.308 1.00 92.38 322 ALA A C 1
ATOM 2623 O O . ALA A 1 322 ? 5.209 0.140 -26.259 1.00 92.38 322 ALA A O 1
ATOM 2624 N N . PRO A 1 323 ? 7.227 0.759 -25.477 1.00 84.06 323 PRO A N 1
ATOM 2625 C CA . PRO A 1 323 ? 7.744 1.213 -26.770 1.00 84.06 323 PRO A CA 1
ATOM 2626 C C . PRO A 1 323 ? 7.717 0.134 -27.862 1.00 84.06 323 PRO A C 1
ATOM 2628 O O . PRO A 1 323 ? 7.598 0.455 -29.037 1.00 84.06 323 PRO A O 1
ATOM 2631 N N . GLU A 1 324 ? 7.755 -1.140 -27.478 1.00 85.94 324 GLU A N 1
ATOM 2632 C CA . GLU A 1 324 ? 7.626 -2.290 -28.372 1.00 85.94 324 GLU A CA 1
ATOM 2633 C C . GLU A 1 324 ? 6.205 -2.514 -28.926 1.00 85.94 324 GLU A C 1
ATOM 2635 O O . GLU A 1 324 ? 6.012 -3.397 -29.755 1.00 85.94 324 GLU A O 1
ATOM 2640 N N . GLY A 1 325 ? 5.202 -1.753 -28.471 1.00 85.06 325 GLY A N 1
ATOM 2641 C CA . GLY A 1 325 ? 3.814 -1.893 -28.916 1.00 85.06 325 GLY A CA 1
ATOM 2642 C C . GLY A 1 325 ? 3.096 -3.080 -28.269 1.00 85.06 325 GLY A C 1
ATOM 2643 O O . GLY A 1 325 ? 2.724 -4.048 -28.932 1.00 85.06 325 GLY A O 1
ATOM 2644 N N . TYR A 1 326 ? 2.829 -3.001 -26.963 1.00 91.75 326 TYR A N 1
ATOM 2645 C CA . TYR A 1 326 ? 2.101 -4.050 -26.248 1.00 91.75 326 TYR A CA 1
ATOM 2646 C C . TYR A 1 326 ? 0.622 -4.080 -26.655 1.00 91.75 326 TYR A C 1
ATOM 2648 O O . TYR A 1 326 ? -0.141 -3.154 -26.368 1.00 91.75 326 TYR A O 1
ATOM 2656 N N . LYS A 1 327 ? 0.209 -5.158 -27.337 1.00 92.06 327 LYS A N 1
ATOM 2657 C CA . LYS A 1 327 ? -1.143 -5.314 -27.912 1.00 92.06 327 LYS A CA 1
ATOM 2658 C C . LYS A 1 327 ? -1.543 -4.116 -28.790 1.00 92.06 327 LYS A C 1
ATOM 2660 O O . LYS A 1 327 ? -2.666 -3.621 -28.706 1.00 92.06 327 LYS A O 1
ATOM 2665 N N . GLY A 1 328 ? -0.591 -3.618 -29.583 1.00 88.69 328 GLY A N 1
ATOM 2666 C CA . GLY A 1 328 ? -0.788 -2.476 -30.480 1.00 88.69 328 GLY A CA 1
ATOM 2667 C C . GLY A 1 328 ? -0.816 -1.110 -29.785 1.00 88.69 328 GLY A C 1
ATOM 2668 O O . GLY A 1 328 ? -1.187 -0.123 -30.414 1.00 88.69 328 GLY A O 1
ATOM 2669 N N . ARG A 1 329 ? -0.450 -1.022 -28.497 1.00 89.19 329 ARG A N 1
ATOM 2670 C CA . ARG A 1 329 ? -0.441 0.231 -27.728 1.00 89.19 329 ARG A CA 1
ATOM 2671 C C . ARG A 1 329 ? 0.930 0.511 -27.133 1.00 89.19 329 ARG A C 1
ATOM 2673 O O . ARG A 1 329 ? 1.558 -0.368 -26.551 1.00 89.19 329 ARG A O 1
ATOM 2680 N N . THR A 1 330 ? 1.355 1.767 -27.224 1.00 89.69 330 THR A N 1
ATOM 2681 C CA . THR A 1 330 ? 2.616 2.246 -26.638 1.00 89.69 330 THR A CA 1
ATOM 2682 C C . THR A 1 330 ? 2.432 2.942 -25.297 1.00 89.69 330 THR A C 1
ATOM 2684 O O . THR A 1 330 ? 3.397 3.083 -24.557 1.00 89.69 330 THR A O 1
ATOM 2687 N N . LYS A 1 331 ? 1.205 3.337 -24.946 1.00 94.38 331 LYS A N 1
ATOM 2688 C CA . LYS A 1 331 ? 0.828 3.857 -23.629 1.00 94.38 331 LYS A CA 1
ATOM 2689 C C . LYS A 1 331 ? -0.278 2.983 -23.049 1.00 94.38 331 LYS A C 1
ATOM 2691 O O . LYS A 1 331 ? -1.325 2.799 -23.670 1.00 94.38 331 LYS A O 1
ATOM 2696 N N . LEU A 1 332 ? -0.016 2.421 -21.877 1.00 96.31 332 LEU A N 1
ATOM 2697 C CA . LEU A 1 332 ? -0.872 1.457 -21.201 1.00 96.31 332 LEU A CA 1
ATOM 2698 C C . LEU A 1 332 ? -1.492 2.079 -19.958 1.00 96.31 332 LEU A C 1
ATOM 2700 O O . LEU A 1 332 ? -0.814 2.773 -19.203 1.00 96.31 332 LEU A O 1
ATOM 2704 N N . GLU A 1 333 ? -2.763 1.770 -19.723 1.00 94.56 333 GLU A N 1
ATOM 2705 C CA . GLU A 1 333 ? -3.530 2.244 -18.571 1.00 94.56 333 GLU A CA 1
ATOM 2706 C C . GLU A 1 333 ? -4.341 1.094 -17.952 1.00 94.56 333 GLU A C 1
ATOM 2708 O O . GLU A 1 333 ? -4.535 0.038 -18.569 1.00 94.56 333 GLU A O 1
ATOM 2713 N N . GLY A 1 334 ? -4.814 1.283 -16.718 1.00 92.19 334 GLY A N 1
ATOM 2714 C CA . GLY A 1 334 ? -5.680 0.326 -16.024 1.00 92.19 334 GLY A CA 1
ATOM 2715 C C . GLY A 1 334 ? -5.093 -1.089 -15.970 1.00 92.19 334 GLY A C 1
ATOM 2716 O O . GLY A 1 334 ? -3.918 -1.286 -15.664 1.00 92.19 334 GLY A O 1
ATOM 2717 N N . ASN A 1 335 ? -5.899 -2.098 -16.308 1.00 93.62 335 ASN A N 1
ATOM 2718 C CA . ASN A 1 335 ? -5.471 -3.501 -16.254 1.00 93.62 335 ASN A CA 1
ATOM 2719 C C . ASN A 1 335 ? -4.312 -3.828 -17.217 1.00 93.62 335 ASN A C 1
ATOM 2721 O O . ASN A 1 335 ? -3.587 -4.794 -16.981 1.00 93.62 335 ASN A O 1
ATOM 2725 N N . MET A 1 336 ? -4.106 -3.050 -18.293 1.00 95.94 336 MET A N 1
ATOM 2726 C CA . MET A 1 336 ? -2.975 -3.279 -19.202 1.00 95.94 336 MET A CA 1
ATOM 2727 C C . MET A 1 336 ? -1.637 -2.980 -18.528 1.00 95.94 336 MET A C 1
ATOM 2729 O O . MET A 1 336 ? -0.670 -3.669 -18.826 1.00 95.94 336 MET A O 1
ATOM 2733 N N . VAL A 1 337 ? -1.590 -2.031 -17.587 1.00 97.44 337 VAL A N 1
ATOM 2734 C CA . VAL A 1 337 ? -0.389 -1.759 -16.781 1.00 97.44 337 VAL A CA 1
ATOM 2735 C C . VAL A 1 337 ? 0.004 -2.993 -15.973 1.00 97.44 337 VAL A C 1
ATOM 2737 O O . VAL A 1 337 ? 1.149 -3.428 -16.031 1.00 97.44 337 VAL A O 1
ATOM 2740 N N . ILE A 1 338 ? -0.955 -3.591 -15.262 1.00 96.88 338 ILE A N 1
ATOM 2741 C CA . ILE A 1 338 ? -0.721 -4.770 -14.415 1.00 96.88 338 ILE A CA 1
ATOM 2742 C C . ILE A 1 338 ? -0.251 -5.948 -15.272 1.00 96.88 338 ILE A C 1
ATOM 2744 O O . ILE A 1 338 ? 0.767 -6.564 -14.971 1.00 96.88 338 ILE A O 1
ATOM 2748 N N . ASN A 1 339 ? -0.961 -6.222 -16.369 1.00 95.50 339 ASN A N 1
ATOM 2749 C CA . ASN A 1 339 ? -0.614 -7.299 -17.295 1.00 95.50 339 ASN A CA 1
ATOM 2750 C C . ASN A 1 339 ? 0.773 -7.105 -17.912 1.00 95.50 339 ASN A C 1
ATOM 2752 O O . ASN A 1 339 ? 1.537 -8.055 -18.009 1.00 95.50 339 ASN A O 1
ATOM 2756 N N . TYR A 1 340 ? 1.113 -5.876 -18.286 1.00 96.56 340 TYR A N 1
ATOM 2757 C CA . TYR A 1 340 ? 2.409 -5.580 -18.868 1.00 96.56 340 TYR A CA 1
ATOM 2758 C C . TYR A 1 340 ? 3.552 -5.691 -17.862 1.00 96.56 340 TYR A C 1
ATOM 2760 O O . TYR A 1 340 ? 4.616 -6.185 -18.218 1.00 96.56 340 TYR A O 1
ATOM 2768 N N . ILE A 1 341 ? 3.345 -5.288 -16.604 1.00 96.56 341 ILE A N 1
ATOM 2769 C CA . ILE A 1 341 ? 4.331 -5.528 -15.542 1.00 96.56 341 ILE A CA 1
ATOM 2770 C C . ILE A 1 341 ? 4.528 -7.032 -15.343 1.00 96.56 341 ILE A C 1
ATOM 2772 O O . ILE A 1 341 ? 5.673 -7.465 -15.265 1.00 96.56 341 ILE A O 1
ATOM 2776 N N . ILE A 1 342 ? 3.447 -7.826 -15.337 1.00 95.25 342 ILE A N 1
ATOM 2777 C CA . ILE A 1 342 ? 3.534 -9.294 -15.283 1.00 95.25 342 ILE A CA 1
ATOM 2778 C C . ILE A 1 342 ? 4.378 -9.819 -16.438 1.00 95.25 342 ILE A C 1
ATOM 2780 O O . ILE A 1 342 ? 5.330 -10.552 -16.192 1.00 95.25 342 ILE A O 1
ATOM 2784 N N . ASP A 1 343 ? 4.093 -9.427 -17.674 1.00 94.38 343 ASP A N 1
ATOM 2785 C CA . ASP A 1 343 ? 4.798 -9.945 -18.847 1.00 94.38 343 ASP A CA 1
ATOM 2786 C C . ASP A 1 343 ? 6.267 -9.461 -18.888 1.00 94.38 343 ASP A C 1
ATOM 2788 O O . ASP A 1 343 ? 7.181 -10.227 -19.205 1.00 94.38 343 ASP A O 1
ATOM 2792 N N . ASN A 1 344 ? 6.528 -8.213 -18.483 1.00 95.31 344 ASN A N 1
ATOM 2793 C CA . ASN A 1 344 ? 7.850 -7.596 -18.476 1.00 95.31 344 ASN A CA 1
ATOM 2794 C C . ASN A 1 344 ? 8.535 -7.716 -17.107 1.00 95.31 344 ASN A C 1
ATOM 2796 O O . ASN A 1 344 ? 8.582 -6.778 -16.304 1.00 95.31 344 ASN A O 1
ATOM 2800 N N . LYS A 1 345 ? 9.158 -8.878 -16.878 1.00 94.12 345 LYS A N 1
ATOM 2801 C CA . LYS A 1 345 ? 9.794 -9.223 -15.598 1.00 94.12 345 LYS A CA 1
ATOM 2802 C C . LYS A 1 345 ? 10.861 -8.217 -15.116 1.00 94.12 345 LYS A C 1
ATOM 2804 O O . LYS A 1 345 ? 11.112 -8.131 -13.918 1.00 94.12 345 LYS A O 1
ATOM 2809 N N . LYS A 1 346 ? 11.444 -7.401 -16.003 1.00 95.88 346 LYS A N 1
ATOM 2810 C CA . LYS A 1 346 ? 12.422 -6.355 -15.639 1.00 95.88 346 LYS A CA 1
ATOM 2811 C C . LYS A 1 346 ? 11.809 -5.255 -14.765 1.00 95.88 346 LYS A C 1
ATOM 2813 O O . LYS A 1 346 ? 12.490 -4.727 -13.890 1.00 95.88 346 LYS A O 1
ATOM 2818 N N . LEU A 1 347 ? 10.520 -4.945 -14.940 1.00 97.06 347 LEU A N 1
ATOM 2819 C CA . LEU A 1 347 ? 9.839 -3.907 -14.154 1.00 97.06 347 LEU A CA 1
ATOM 2820 C C . LEU A 1 347 ? 9.692 -4.279 -12.671 1.00 97.06 347 LEU A C 1
ATOM 2822 O O . LEU A 1 347 ? 9.657 -3.386 -11.826 1.00 97.06 347 LEU A O 1
ATOM 2826 N N . TYR A 1 348 ? 9.709 -5.570 -12.325 1.00 96.88 348 TYR A N 1
ATOM 2827 C CA . TYR A 1 348 ? 9.788 -5.996 -10.925 1.00 96.88 348 TYR A CA 1
ATOM 2828 C C . TYR A 1 348 ? 11.095 -5.547 -10.271 1.00 96.88 348 TYR A C 1
ATOM 2830 O O . TYR A 1 348 ? 11.075 -5.133 -9.119 1.00 96.88 348 TYR A O 1
ATOM 2838 N N . GLY A 1 349 ? 12.218 -5.560 -11.000 1.00 96.38 349 GLY A N 1
ATOM 2839 C CA . GLY A 1 349 ? 13.497 -5.068 -10.485 1.00 96.38 349 GLY A CA 1
ATOM 2840 C C . GLY A 1 349 ? 13.415 -3.598 -10.068 1.00 96.38 349 GLY A C 1
ATOM 2841 O O . GLY A 1 349 ? 13.800 -3.248 -8.952 1.00 96.38 349 GLY A O 1
ATOM 2842 N N . ALA A 1 350 ? 12.817 -2.759 -10.917 1.00 97.19 350 ALA A N 1
ATOM 2843 C CA . ALA A 1 350 ? 12.582 -1.349 -10.619 1.00 97.19 350 ALA A CA 1
ATOM 2844 C C . ALA A 1 350 ? 11.710 -1.164 -9.362 1.00 97.19 350 ALA A C 1
ATOM 2846 O O . ALA A 1 350 ? 12.094 -0.430 -8.450 1.00 97.19 350 ALA A O 1
ATOM 2847 N N . LEU A 1 351 ? 10.591 -1.892 -9.267 1.00 98.25 351 LEU A N 1
ATOM 2848 C CA . LEU A 1 351 ? 9.683 -1.833 -8.116 1.00 98.25 351 LEU A CA 1
ATOM 2849 C C . LEU A 1 351 ? 10.319 -2.372 -6.818 1.00 98.25 351 LEU A C 1
ATOM 2851 O O . LEU A 1 351 ? 10.091 -1.822 -5.746 1.00 98.25 351 LEU A O 1
ATOM 2855 N N . ILE A 1 352 ? 11.160 -3.405 -6.876 1.00 97.94 352 ILE A N 1
ATOM 2856 C CA . ILE A 1 352 ? 11.838 -3.945 -5.684 1.00 97.94 352 ILE A CA 1
ATOM 2857 C C . ILE A 1 352 ? 12.821 -2.923 -5.109 1.00 97.94 352 ILE A C 1
ATOM 2859 O O . ILE A 1 352 ? 12.834 -2.698 -3.892 1.00 97.94 352 ILE A O 1
ATOM 2863 N N . MET A 1 353 ? 13.618 -2.281 -5.972 1.00 97.25 353 MET A N 1
ATOM 2864 C CA . MET A 1 353 ? 14.550 -1.230 -5.550 1.00 97.25 353 MET A CA 1
ATOM 2865 C C . MET A 1 353 ? 13.812 0.015 -5.048 1.00 97.25 353 MET A C 1
ATOM 2867 O O . MET A 1 353 ? 14.196 0.569 -4.017 1.00 97.25 353 MET A O 1
ATOM 2871 N N . LEU A 1 354 ? 12.717 0.402 -5.718 1.00 98.38 354 LEU A N 1
ATOM 2872 C CA . LEU A 1 354 ? 11.825 1.474 -5.276 1.00 98.38 354 LEU A CA 1
ATOM 2873 C C . LEU A 1 354 ? 11.388 1.258 -3.826 1.00 98.38 354 LEU A C 1
ATOM 2875 O O . LEU A 1 354 ? 11.464 2.177 -3.012 1.00 98.38 354 LEU A O 1
ATOM 2879 N N . GLY A 1 355 ? 10.970 0.035 -3.493 1.00 97.69 355 GLY A N 1
ATOM 2880 C CA . GLY A 1 355 ? 10.534 -0.330 -2.150 1.00 97.69 355 GLY A CA 1
ATOM 2881 C C . GLY A 1 355 ? 11.568 -0.029 -1.067 1.00 97.69 355 GLY A C 1
ATOM 2882 O O . GLY A 1 355 ? 11.236 0.569 -0.044 1.00 97.69 355 GLY A O 1
ATOM 2883 N N . GLN A 1 356 ? 12.838 -0.354 -1.322 1.00 93.94 356 GLN A N 1
ATOM 2884 C CA . GLN A 1 356 ? 13.914 -0.104 -0.361 1.00 93.94 356 GLN A CA 1
ATOM 2885 C C . GLN A 1 356 ? 14.234 1.384 -0.222 1.00 93.94 356 GLN A C 1
ATOM 2887 O O . GLN A 1 356 ? 14.457 1.863 0.892 1.00 93.94 356 GLN A O 1
ATOM 2892 N N . ALA A 1 357 ? 14.228 2.110 -1.341 1.00 96.69 357 ALA A N 1
ATOM 2893 C CA . ALA A 1 357 ? 14.582 3.523 -1.389 1.00 96.69 357 ALA A CA 1
ATOM 2894 C C . ALA A 1 357 ? 13.511 4.444 -0.782 1.00 96.69 357 ALA A C 1
ATOM 2896 O O . ALA A 1 357 ? 13.821 5.556 -0.372 1.00 96.69 357 ALA A O 1
ATOM 2897 N N . THR A 1 358 ? 12.254 3.995 -0.699 1.00 98.12 358 THR A N 1
ATOM 2898 C CA . THR A 1 358 ? 11.106 4.882 -0.424 1.00 98.12 358 THR A CA 1
ATOM 2899 C C . THR A 1 358 ? 10.308 4.508 0.820 1.00 98.12 358 THR A C 1
ATOM 2901 O O . THR A 1 358 ? 9.133 4.859 0.935 1.00 98.12 358 THR A O 1
ATOM 2904 N N . LYS A 1 359 ? 10.925 3.816 1.786 1.00 98.50 359 LYS A N 1
ATOM 2905 C CA . LYS A 1 359 ? 10.272 3.434 3.052 1.00 98.50 359 LYS A CA 1
ATOM 2906 C C . LYS A 1 359 ? 9.576 4.619 3.740 1.00 98.50 359 LYS A C 1
ATOM 2908 O O . LYS A 1 359 ? 8.425 4.484 4.144 1.00 98.50 359 LYS A O 1
ATOM 2913 N N . ALA A 1 360 ? 10.216 5.788 3.800 1.00 97.94 360 ALA A N 1
ATOM 2914 C CA . ALA A 1 360 ? 9.622 6.995 4.382 1.00 97.94 360 ALA A CA 1
ATOM 2915 C C . ALA A 1 360 ? 8.379 7.479 3.609 1.00 97.94 360 ALA A C 1
ATOM 2917 O O . ALA A 1 360 ? 7.334 7.721 4.211 1.00 97.94 360 ALA A O 1
ATOM 2918 N N . THR A 1 361 ? 8.447 7.541 2.276 1.00 98.56 361 THR A N 1
ATOM 2919 C CA . THR A 1 361 ? 7.307 7.934 1.431 1.00 98.56 361 THR A CA 1
ATOM 2920 C C . THR A 1 361 ? 6.160 6.931 1.507 1.00 98.56 361 THR A C 1
ATOM 2922 O O . THR A 1 361 ? 4.995 7.321 1.490 1.00 98.56 361 THR A O 1
ATOM 2925 N N . GLN A 1 362 ? 6.458 5.635 1.641 1.00 98.75 362 GLN A N 1
ATOM 2926 C CA . GLN A 1 362 ? 5.429 4.630 1.895 1.00 98.75 362 GLN A CA 1
ATOM 2927 C C . GLN A 1 362 ? 4.720 4.893 3.230 1.00 98.75 362 GLN A C 1
ATOM 2929 O O . GLN A 1 362 ? 3.494 4.816 3.278 1.00 98.75 362 GLN A O 1
ATOM 2934 N N . VAL A 1 363 ? 5.455 5.210 4.304 1.00 98.81 363 VAL A N 1
ATOM 2935 C CA . VAL A 1 363 ? 4.864 5.519 5.620 1.00 98.81 363 VAL A CA 1
ATOM 2936 C C . VAL A 1 363 ? 3.964 6.752 5.542 1.00 98.81 363 VAL A C 1
ATOM 2938 O O . VAL A 1 363 ? 2.814 6.677 5.969 1.00 98.81 363 VAL A O 1
ATOM 2941 N N . GLU A 1 364 ? 4.435 7.844 4.935 1.00 98.50 364 GLU A N 1
ATOM 2942 C CA . GLU A 1 364 ? 3.632 9.065 4.763 1.00 98.50 364 GLU A CA 1
ATOM 2943 C C . GLU A 1 364 ? 2.385 8.798 3.910 1.00 98.50 364 GLU A C 1
ATOM 2945 O O . GLU A 1 364 ? 1.281 9.202 4.270 1.00 98.50 364 GLU A O 1
ATOM 2950 N N . SER A 1 365 ? 2.522 8.033 2.826 1.00 98.62 365 SER A N 1
ATOM 2951 C CA . SER A 1 365 ? 1.396 7.637 1.979 1.00 98.62 365 SER A CA 1
ATOM 2952 C C . SER A 1 365 ? 0.367 6.790 2.740 1.00 98.62 365 SER A C 1
ATOM 2954 O O . SER A 1 365 ? -0.835 7.037 2.646 1.00 98.62 365 SER A O 1
ATOM 2956 N N . ALA A 1 366 ? 0.811 5.821 3.547 1.00 98.75 366 ALA A N 1
ATOM 2957 C CA . ALA A 1 366 ? -0.069 5.007 4.386 1.00 98.75 366 ALA A CA 1
ATOM 2958 C C . ALA A 1 366 ? -0.787 5.849 5.453 1.00 98.75 366 ALA A C 1
ATOM 2960 O O . ALA A 1 366 ? -1.982 5.666 5.705 1.00 98.75 366 ALA A O 1
ATOM 2961 N N . TYR A 1 367 ? -0.067 6.799 6.051 1.00 98.62 367 TYR A N 1
ATOM 2962 C CA . TYR A 1 367 ? -0.616 7.747 7.010 1.00 98.62 367 TYR A CA 1
ATOM 2963 C C . TYR A 1 367 ? -1.729 8.601 6.383 1.00 98.62 367 TYR A C 1
ATOM 2965 O O . TYR A 1 367 ? -2.837 8.644 6.922 1.00 98.62 367 TYR A O 1
ATOM 2973 N N . GLN A 1 368 ? -1.474 9.210 5.221 1.00 98.06 368 GLN A N 1
ATOM 2974 C CA . GLN A 1 368 ? -2.438 10.069 4.528 1.00 98.06 368 GLN A CA 1
ATOM 2975 C C . GLN A 1 368 ? -3.648 9.298 3.993 1.00 98.06 368 GLN A C 1
ATOM 2977 O O . GLN A 1 368 ? -4.779 9.769 4.096 1.00 98.06 368 GLN A O 1
ATOM 2982 N N . GLN A 1 369 ? -3.427 8.117 3.412 1.00 97.81 369 GLN A N 1
ATOM 2983 C CA . GLN A 1 369 ? -4.491 7.368 2.744 1.00 97.81 369 GLN A CA 1
ATOM 2984 C C . GLN A 1 369 ? -5.366 6.559 3.706 1.00 97.81 369 GLN A C 1
ATOM 2986 O O . GLN A 1 369 ? -6.536 6.332 3.400 1.00 97.81 369 GLN A O 1
ATOM 2991 N N . TYR A 1 370 ? -4.819 6.113 4.842 1.00 98.50 370 TYR A N 1
ATOM 2992 C CA . TYR A 1 370 ? -5.505 5.156 5.712 1.00 98.50 370 TYR A CA 1
ATOM 2993 C C . TYR A 1 370 ? -5.564 5.594 7.167 1.00 98.50 370 TYR A C 1
ATOM 2995 O O . TYR A 1 370 ? -6.666 5.649 7.701 1.00 98.50 370 TYR A O 1
ATOM 3003 N N . TYR A 1 371 ? -4.439 5.930 7.810 1.00 98.12 371 TYR A N 1
ATOM 3004 C CA . TYR A 1 371 ? -4.469 6.294 9.234 1.00 98.12 371 TYR A CA 1
ATOM 3005 C C . TYR A 1 371 ? -5.347 7.529 9.465 1.00 98.12 371 TYR A C 1
ATOM 3007 O O . TYR A 1 371 ? -6.304 7.461 10.231 1.00 98.12 371 TYR A O 1
ATOM 3015 N N . LEU A 1 372 ? -5.071 8.638 8.771 1.00 96.62 372 LEU A N 1
ATOM 3016 C CA . LEU A 1 372 ? -5.810 9.888 8.950 1.00 96.62 372 LEU A CA 1
ATOM 3017 C C . LEU A 1 372 ? -7.316 9.728 8.686 1.00 96.62 372 LEU A C 1
ATOM 3019 O O . LEU A 1 372 ? -8.093 10.072 9.578 1.00 96.62 372 LEU A O 1
ATOM 3023 N N . PRO A 1 373 ? -7.768 9.179 7.542 1.00 97.62 373 PRO A N 1
ATOM 3024 C CA . PRO A 1 373 ? -9.194 8.968 7.316 1.00 97.62 373 PRO A CA 1
ATOM 3025 C C . PRO A 1 373 ? -9.825 8.005 8.327 1.00 97.62 373 PRO A C 1
ATOM 3027 O O . PRO A 1 373 ? -10.944 8.249 8.766 1.00 97.62 373 PRO A O 1
ATOM 3030 N N . ALA A 1 374 ? -9.107 6.955 8.745 1.00 97.69 374 ALA A N 1
ATOM 3031 C CA . ALA A 1 374 ? -9.588 6.003 9.745 1.00 97.69 374 ALA A CA 1
ATOM 3032 C C . ALA A 1 374 ? -9.853 6.662 11.101 1.00 97.69 374 ALA A C 1
ATOM 3034 O O . ALA A 1 374 ? -10.834 6.314 11.747 1.00 97.69 374 ALA A O 1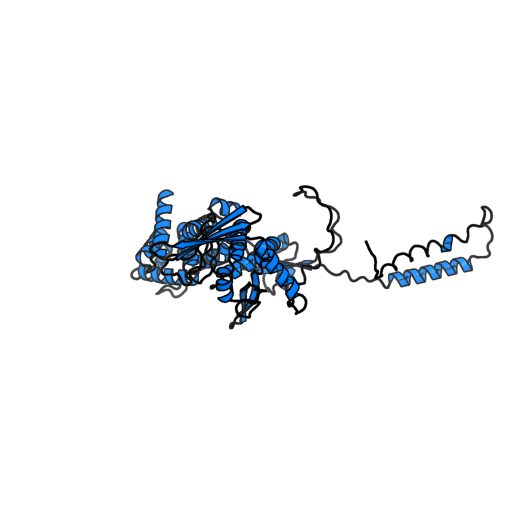
ATOM 3035 N N . GLN A 1 375 ? -9.008 7.615 11.515 1.00 96.12 375 GLN A N 1
ATOM 3036 C CA . GLN A 1 375 ? -9.176 8.361 12.768 1.00 96.12 375 GLN A CA 1
ATOM 3037 C C . GLN A 1 375 ? -10.249 9.460 12.692 1.00 96.12 375 GLN A C 1
ATOM 3039 O O . GLN A 1 375 ? -10.591 10.031 13.720 1.00 96.12 375 GLN A O 1
ATOM 3044 N N . ASN A 1 376 ? -10.776 9.761 11.502 1.00 96.12 376 ASN A N 1
ATOM 3045 C CA . ASN A 1 376 ? -11.811 10.778 11.286 1.00 96.12 376 ASN A CA 1
ATOM 3046 C C . ASN A 1 376 ? -13.137 10.171 10.798 1.00 96.12 376 ASN A C 1
ATOM 3048 O O . ASN A 1 376 ? -13.983 10.872 10.244 1.00 96.12 376 ASN A O 1
ATOM 3052 N N . LEU A 1 377 ? -13.318 8.858 10.959 1.00 97.38 377 LEU A N 1
ATOM 3053 C CA . LEU A 1 377 ? -14.549 8.193 10.561 1.00 97.38 377 LEU A CA 1
ATOM 3054 C C . LEU A 1 377 ? -15.734 8.675 11.399 1.00 97.38 377 LEU A C 1
ATOM 3056 O O . LEU A 1 377 ? -15.709 8.644 12.626 1.00 97.38 377 LEU A O 1
ATOM 3060 N N . GLU A 1 378 ? -16.808 9.025 10.703 1.00 96.62 378 GLU A N 1
ATOM 3061 C CA . GLU A 1 378 ? -18.120 9.286 11.281 1.00 96.62 378 GLU A CA 1
ATOM 3062 C C . GLU A 1 378 ? -18.986 8.036 11.128 1.00 96.62 378 GLU A C 1
ATOM 3064 O O . GLU A 1 378 ? -19.309 7.643 10.000 1.00 96.62 378 GLU A O 1
ATOM 3069 N N . LEU A 1 379 ? -19.343 7.406 12.248 1.00 94.88 379 LEU A N 1
ATOM 3070 C CA . LEU A 1 379 ? -20.166 6.199 12.276 1.00 94.88 379 LEU A CA 1
ATOM 3071 C C . LEU A 1 379 ? -21.640 6.555 12.461 1.00 94.88 379 LEU A C 1
ATOM 3073 O O . LEU A 1 379 ? -21.998 7.313 13.362 1.00 94.88 379 LEU A O 1
ATOM 3077 N N . GLN A 1 380 ? -22.496 5.966 11.638 1.00 93.00 380 GLN A N 1
ATOM 3078 C CA . GLN A 1 380 ? -23.943 6.030 11.744 1.00 93.00 380 GLN A CA 1
ATOM 3079 C C . GLN A 1 380 ? -24.450 4.747 12.405 1.00 93.00 380 GLN A C 1
ATOM 3081 O O . GLN A 1 380 ? -24.554 3.695 11.777 1.00 93.00 380 GLN A O 1
ATOM 3086 N N . LEU A 1 381 ? -24.766 4.840 13.692 1.00 90.56 381 LEU A N 1
ATOM 3087 C CA . LEU A 1 381 ? -25.292 3.715 14.460 1.00 90.56 381 LEU A CA 1
ATOM 3088 C C . LEU A 1 381 ? -26.821 3.737 14.465 1.00 90.56 381 LEU A C 1
ATOM 3090 O O . LEU A 1 381 ? -27.441 4.803 14.390 1.00 90.56 381 LEU A O 1
ATOM 3094 N N . GLU A 1 382 ? -27.425 2.553 14.543 1.00 87.25 382 GLU A N 1
ATOM 3095 C CA . GLU A 1 382 ? -28.879 2.410 14.681 1.00 87.25 382 GLU A CA 1
ATOM 3096 C C . GLU A 1 382 ? -29.360 3.204 15.911 1.00 87.25 382 GLU A C 1
ATOM 3098 O O . GLU A 1 382 ? -28.630 3.365 16.877 1.00 87.25 382 GLU A O 1
ATOM 3103 N N . GLY A 1 383 ? -30.545 3.815 15.878 1.00 81.69 383 GLY A N 1
ATOM 3104 C CA . GLY A 1 383 ? -31.068 4.587 17.020 1.00 81.69 383 GLY A CA 1
ATOM 3105 C C . GLY A 1 383 ? -30.372 5.926 17.339 1.00 81.69 383 GLY A C 1
ATOM 3106 O O . GLY A 1 383 ? -30.893 6.686 18.157 1.00 81.69 383 GLY A O 1
ATOM 3107 N N . MET A 1 384 ? -29.255 6.281 16.690 1.00 84.31 384 MET A N 1
ATOM 3108 C CA . MET A 1 384 ? -28.616 7.594 16.849 1.00 84.31 384 MET A CA 1
ATOM 3109 C C . MET A 1 384 ? -29.085 8.591 15.784 1.00 84.31 384 MET A C 1
ATOM 3111 O O . MET A 1 384 ? -28.993 8.342 14.584 1.00 84.31 384 MET A O 1
ATOM 3115 N N . ARG A 1 385 ? -29.527 9.779 16.221 1.00 85.62 385 ARG A N 1
ATOM 3116 C CA . ARG A 1 385 ? -29.940 10.871 15.314 1.00 85.62 385 ARG A CA 1
ATOM 3117 C C . ARG A 1 385 ? -28.782 11.502 14.534 1.00 85.62 385 ARG A C 1
ATOM 3119 O O . ARG A 1 385 ? -29.018 12.120 13.504 1.00 85.62 385 ARG A O 1
ATOM 3126 N N . ARG A 1 386 ? -27.558 11.427 15.058 1.00 89.94 386 ARG A N 1
ATOM 3127 C CA . ARG A 1 386 ? -26.350 12.010 14.460 1.00 89.94 386 ARG A CA 1
ATOM 3128 C C . ARG A 1 386 ? -25.241 10.973 14.452 1.00 89.94 386 ARG A C 1
ATOM 3130 O O . ARG A 1 386 ? -25.220 10.106 15.329 1.00 89.94 386 ARG A O 1
ATOM 3137 N N . SER A 1 387 ? -24.318 11.114 13.507 1.00 93.31 387 SER A N 1
ATOM 3138 C CA . SER A 1 387 ? -23.104 10.314 13.496 1.00 93.31 387 SER A CA 1
ATOM 3139 C C . SER A 1 387 ? -22.264 10.563 14.748 1.00 93.31 387 SER A C 1
ATOM 3141 O O . SER A 1 387 ? -22.348 11.611 15.401 1.00 93.31 387 SER A O 1
ATOM 3143 N N . ILE A 1 388 ? -21.462 9.564 15.093 1.00 92.06 388 ILE A N 1
ATOM 3144 C CA . ILE A 1 388 ? -20.468 9.640 16.151 1.00 92.06 388 ILE A CA 1
ATOM 3145 C C . ILE A 1 388 ? -19.079 9.471 15.546 1.00 92.06 388 ILE A C 1
ATOM 3147 O O . ILE A 1 388 ? -18.806 8.495 14.844 1.00 92.06 388 ILE A O 1
ATOM 3151 N N . ASN A 1 389 ? -18.196 10.417 15.856 1.00 94.44 389 ASN A N 1
ATOM 3152 C CA . ASN A 1 389 ? -16.799 10.310 15.479 1.00 94.44 389 ASN A CA 1
ATOM 3153 C C . ASN A 1 389 ? -16.143 9.116 16.181 1.00 94.44 389 ASN A C 1
ATOM 3155 O O . ASN A 1 389 ? -16.376 8.851 17.366 1.00 94.44 389 ASN A O 1
ATOM 3159 N N . ILE A 1 390 ? -15.313 8.401 15.435 1.00 94.31 390 ILE A N 1
ATOM 3160 C CA . ILE A 1 390 ? -14.571 7.239 15.901 1.00 94.31 390 ILE A CA 1
ATOM 3161 C C . ILE A 1 390 ? -13.672 7.536 17.106 1.00 94.31 390 ILE A C 1
ATOM 3163 O O . ILE A 1 390 ? -13.484 6.648 17.934 1.00 94.31 390 ILE A O 1
ATOM 3167 N N . ASP A 1 391 ? -13.164 8.759 17.262 1.00 91.00 391 ASP A N 1
ATOM 3168 C CA . ASP A 1 391 ? -12.305 9.160 18.382 1.00 91.00 391 ASP A CA 1
ATOM 3169 C C . ASP A 1 391 ? -13.012 9.088 19.751 1.00 91.00 391 ASP A C 1
ATOM 3171 O O . ASP A 1 391 ? -12.377 8.864 20.785 1.00 91.00 391 ASP A O 1
ATOM 3175 N N . LYS A 1 392 ? -14.346 9.198 19.764 1.00 90.69 392 LYS A N 1
ATOM 3176 C CA . LYS A 1 392 ? -15.195 9.023 20.954 1.00 90.69 392 LYS A CA 1
ATOM 3177 C C . LYS A 1 392 ? -15.403 7.555 21.312 1.00 90.69 392 LYS A C 1
ATOM 3179 O O . LYS A 1 392 ? -15.819 7.268 22.438 1.00 90.69 392 LYS A O 1
ATOM 3184 N N . ILE A 1 393 ? -15.140 6.652 20.368 1.00 91.31 393 ILE A N 1
ATOM 3185 C CA . ILE A 1 393 ? -15.312 5.204 20.499 1.00 91.31 393 ILE A CA 1
ATOM 3186 C C . ILE A 1 393 ? -13.961 4.545 20.790 1.00 91.31 393 ILE A C 1
ATOM 3188 O O . ILE A 1 393 ? -13.816 3.909 21.827 1.00 91.31 393 ILE A O 1
ATOM 3192 N N . PHE A 1 394 ? -12.969 4.734 19.918 1.00 93.81 394 PHE A N 1
ATOM 3193 C CA . PHE A 1 394 ? -11.618 4.204 20.076 1.00 93.81 394 PHE A CA 1
ATOM 3194 C C . PHE A 1 394 ? -10.670 5.249 20.654 1.00 93.81 394 PHE A C 1
ATOM 3196 O O . PHE A 1 394 ? -10.225 6.169 19.966 1.00 93.81 394 PHE A O 1
ATOM 3203 N N . LYS A 1 395 ? -10.317 5.074 21.928 1.00 84.88 395 LYS A N 1
ATOM 3204 C CA . LYS A 1 395 ? -9.592 6.101 22.695 1.00 84.88 395 LYS A CA 1
ATOM 3205 C C . LYS A 1 395 ? -8.115 5.795 22.864 1.00 84.88 395 LYS A C 1
ATOM 3207 O O . LYS A 1 395 ? -7.297 6.708 22.978 1.00 84.88 395 LYS A O 1
ATOM 3212 N N . THR A 1 396 ? -7.767 4.515 22.904 1.00 91.56 396 THR A N 1
ATOM 3213 C CA . THR A 1 396 ? -6.410 4.064 23.205 1.00 91.56 396 THR A CA 1
ATOM 3214 C C . THR A 1 396 ? -5.636 3.763 21.926 1.00 91.56 396 THR A C 1
ATOM 3216 O O . THR A 1 396 ? -6.200 3.617 20.839 1.00 91.56 396 THR A O 1
ATOM 3219 N N . LYS A 1 397 ? -4.320 3.591 22.069 1.00 92.94 397 LYS A N 1
ATOM 3220 C CA . LYS A 1 397 ? -3.439 3.081 21.012 1.00 92.94 397 LYS A CA 1
ATOM 3221 C C . LYS A 1 397 ? -3.995 1.810 20.346 1.00 92.94 397 LYS A C 1
ATOM 3223 O O . LYS A 1 397 ? -3.870 1.658 19.131 1.00 92.94 397 LYS A O 1
ATOM 3228 N N . PHE A 1 398 ? -4.657 0.929 21.105 1.00 91.75 398 PHE A N 1
ATOM 3229 C CA . PHE A 1 398 ? -5.226 -0.322 20.591 1.00 91.75 398 PHE A CA 1
ATOM 3230 C C . PHE A 1 398 ? -6.407 -0.091 19.652 1.00 91.75 398 PHE A C 1
ATOM 3232 O O . PHE A 1 398 ? -6.411 -0.628 18.547 1.00 91.75 398 PHE A O 1
ATOM 3239 N N 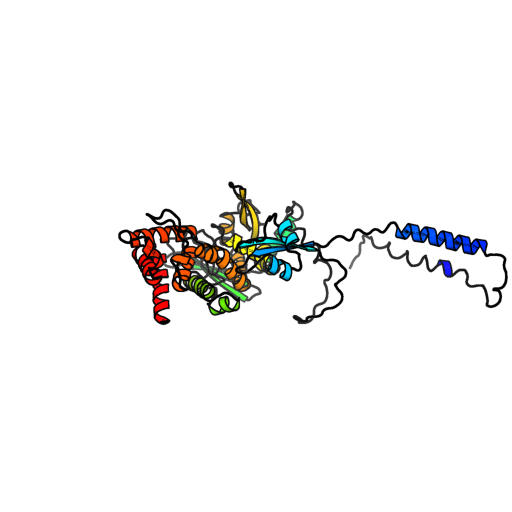. GLY A 1 399 ? -7.375 0.741 20.039 1.00 95.88 399 GLY A N 1
ATOM 3240 C CA . GLY A 1 399 ? -8.516 1.065 19.186 1.00 95.88 399 GLY A CA 1
ATOM 3241 C C . GLY A 1 399 ? -8.098 1.771 17.897 1.00 95.88 399 GLY A C 1
ATOM 3242 O O . GLY A 1 399 ? -8.519 1.383 16.806 1.00 95.88 399 GLY A O 1
ATOM 3243 N N . LYS A 1 400 ? -7.175 2.738 18.001 1.00 96.19 400 LYS A N 1
ATOM 3244 C CA . LYS A 1 400 ? -6.617 3.447 16.834 1.00 96.19 400 LYS A CA 1
ATOM 3245 C C . LYS A 1 400 ? -5.899 2.503 15.869 1.00 96.19 400 LYS A C 1
ATOM 3247 O O . LYS A 1 400 ? -6.018 2.643 14.649 1.00 96.19 400 LYS A O 1
ATOM 3252 N N . THR A 1 401 ? -5.192 1.513 16.412 1.00 98.00 401 THR A N 1
ATOM 3253 C CA . THR A 1 401 ? -4.537 0.459 15.629 1.00 98.00 401 THR A CA 1
ATOM 3254 C C . THR A 1 401 ? -5.552 -0.450 14.955 1.00 98.00 401 THR A C 1
ATOM 3256 O O . THR A 1 401 ? -5.422 -0.708 13.762 1.00 98.00 401 THR A O 1
ATOM 3259 N N . ALA A 1 402 ? -6.591 -0.877 15.678 1.00 98.06 402 ALA A N 1
ATOM 3260 C CA . ALA A 1 402 ? -7.649 -1.720 15.134 1.00 98.06 402 ALA A CA 1
ATOM 3261 C C . ALA A 1 402 ? -8.327 -1.057 13.928 1.00 98.06 402 ALA A C 1
ATOM 3263 O O . ALA A 1 402 ? -8.414 -1.668 12.864 1.00 98.06 402 ALA A O 1
ATOM 3264 N N . ILE A 1 403 ? -8.743 0.210 14.049 1.00 98.19 403 ILE A N 1
ATOM 3265 C CA . ILE A 1 403 ? -9.423 0.899 12.945 1.00 98.19 403 ILE A CA 1
ATOM 3266 C C . ILE A 1 403 ? -8.492 1.202 11.766 1.00 98.19 403 ILE A C 1
ATOM 3268 O O . ILE A 1 403 ? -8.922 1.124 10.614 1.00 98.19 403 ILE A O 1
ATOM 3272 N N . THR A 1 404 ? -7.209 1.481 12.021 1.00 98.44 404 THR A N 1
ATOM 3273 C CA . THR A 1 404 ? -6.215 1.669 10.952 1.00 98.44 404 THR A CA 1
ATOM 3274 C C . THR A 1 404 ? -5.978 0.367 10.189 1.00 98.44 404 THR A C 1
ATOM 3276 O O . THR A 1 404 ? -6.020 0.357 8.961 1.00 98.44 404 THR A O 1
ATOM 3279 N N . ASP A 1 405 ? -5.792 -0.745 10.902 1.00 98.44 405 ASP A N 1
ATOM 3280 C CA . ASP A 1 405 ? -5.568 -2.062 10.304 1.00 98.44 405 ASP A CA 1
ATOM 3281 C C . ASP A 1 405 ? -6.779 -2.540 9.490 1.00 98.44 405 ASP A C 1
ATOM 3283 O O . ASP A 1 405 ? -6.620 -3.001 8.357 1.00 98.44 405 ASP A O 1
ATOM 3287 N N . LEU A 1 406 ? -7.995 -2.335 10.010 1.00 98.19 406 LEU A N 1
ATOM 3288 C CA . LEU A 1 406 ? -9.230 -2.567 9.260 1.00 98.19 406 LEU A CA 1
ATOM 3289 C C . LEU A 1 406 ? -9.306 -1.695 8.005 1.00 98.19 406 LEU A C 1
ATOM 3291 O O . LEU A 1 406 ? -9.689 -2.193 6.950 1.00 98.19 406 LEU A O 1
ATOM 3295 N N . SER A 1 407 ? -8.936 -0.416 8.102 1.00 98.31 407 SER A N 1
ATOM 3296 C CA . SER A 1 407 ? -9.002 0.525 6.977 1.00 98.31 407 SER A CA 1
ATOM 3297 C C . SER A 1 407 ? -8.019 0.177 5.870 1.00 98.31 407 SER A C 1
ATOM 3299 O O . SER A 1 407 ? -8.369 0.289 4.699 1.00 98.31 407 SER A O 1
ATOM 3301 N N . VAL A 1 408 ? -6.820 -0.300 6.208 1.00 97.94 408 VAL A N 1
ATOM 3302 C CA . VAL A 1 408 ? -5.887 -0.837 5.209 1.00 97.94 408 VAL A CA 1
ATOM 3303 C C . VAL A 1 408 ? -6.461 -2.107 4.582 1.00 97.94 408 VAL A C 1
ATOM 3305 O O . VAL A 1 408 ? -6.456 -2.246 3.361 1.00 97.94 408 VAL A O 1
ATOM 3308 N N . LYS A 1 409 ? -7.027 -3.010 5.393 1.00 96.50 409 LYS A N 1
ATOM 3309 C CA . LYS A 1 409 ? -7.490 -4.311 4.900 1.00 96.50 409 LYS A CA 1
ATOM 3310 C C . LYS A 1 409 ? -8.771 -4.252 4.060 1.00 96.50 409 LYS A C 1
ATOM 3312 O O . LYS A 1 409 ? -8.935 -5.046 3.135 1.00 96.50 409 LYS A O 1
ATOM 3317 N N . LEU A 1 410 ? -9.706 -3.379 4.417 1.00 96.50 410 LEU A N 1
ATOM 3318 C CA . LEU A 1 410 ? -11.053 -3.314 3.836 1.00 96.50 410 LEU A CA 1
ATOM 3319 C C . LEU A 1 410 ? -11.286 -2.037 3.018 1.00 96.50 410 LEU A C 1
ATOM 3321 O O . LEU A 1 410 ? -12.360 -1.861 2.444 1.00 96.50 410 LEU A O 1
ATOM 3325 N N . GLY A 1 411 ? -10.312 -1.126 2.991 1.00 96.75 411 GLY A N 1
ATOM 3326 C CA . GLY A 1 411 ? -10.548 0.269 2.642 1.00 96.75 411 GLY A CA 1
ATOM 3327 C C . GLY A 1 411 ? -11.241 1.022 3.784 1.00 96.75 411 GLY A C 1
ATOM 3328 O O . GLY A 1 411 ? -11.942 0.441 4.612 1.00 96.75 411 GLY A O 1
ATOM 3329 N N . VAL A 1 412 ? -11.080 2.346 3.811 1.00 97.25 412 VAL A N 1
ATOM 3330 C CA . VAL A 1 412 ? -11.640 3.222 4.861 1.00 97.25 412 VAL A CA 1
ATOM 3331 C C . VAL A 1 412 ? -13.165 3.075 4.971 1.00 97.25 412 VAL A C 1
ATOM 3333 O O . VAL A 1 412 ? -13.708 2.940 6.066 1.00 97.25 412 VAL A O 1
ATOM 3336 N N . HIS A 1 413 ? -13.867 3.026 3.834 1.00 96.69 413 HIS A N 1
ATOM 3337 C CA . HIS A 1 413 ? -15.318 2.824 3.814 1.00 96.69 413 HIS A CA 1
ATOM 3338 C C . HIS A 1 413 ? -15.723 1.413 4.270 1.00 96.69 413 HIS A C 1
ATOM 3340 O O . HIS A 1 413 ? -16.654 1.267 5.059 1.00 96.69 413 HIS A O 1
ATOM 3346 N N . GLY A 1 414 ? -14.999 0.376 3.836 1.00 97.75 414 GLY A N 1
ATOM 3347 C CA . GLY A 1 414 ? -15.262 -0.997 4.268 1.00 97.75 414 GLY A CA 1
ATOM 3348 C C . GLY A 1 414 ? -15.046 -1.186 5.771 1.00 97.75 414 GLY A C 1
ATOM 3349 O O . GLY A 1 414 ? -15.835 -1.864 6.422 1.00 97.75 414 GLY A O 1
ATOM 3350 N N . ALA A 1 415 ? -14.036 -0.531 6.348 1.00 98.06 415 ALA A N 1
ATOM 3351 C CA . ALA A 1 415 ? -13.807 -0.521 7.790 1.00 98.06 415 ALA A CA 1
ATOM 3352 C C . ALA A 1 415 ? -14.945 0.162 8.558 1.00 98.06 415 ALA A C 1
ATOM 3354 O O . ALA A 1 415 ? -15.392 -0.375 9.572 1.00 98.06 415 ALA A O 1
ATOM 3355 N N . LYS A 1 416 ? -15.458 1.292 8.049 1.00 98.19 416 LYS A N 1
ATOM 3356 C CA . LYS A 1 416 ? -16.655 1.951 8.592 1.00 98.19 416 LYS A CA 1
ATOM 3357 C C . LYS A 1 416 ? -17.851 0.997 8.612 1.00 98.19 416 LYS A C 1
ATOM 3359 O O . LYS A 1 416 ? -18.421 0.776 9.676 1.00 98.19 416 LYS A O 1
ATOM 3364 N N . MET A 1 417 ? -18.182 0.389 7.470 1.00 97.81 417 MET A N 1
ATOM 3365 C CA . MET A 1 417 ? -19.309 -0.546 7.366 1.00 97.81 417 MET A CA 1
ATOM 3366 C C . MET A 1 417 ? -19.151 -1.754 8.299 1.00 97.81 417 MET A C 1
ATOM 3368 O O . MET A 1 417 ? -20.106 -2.179 8.950 1.00 97.81 417 MET A O 1
ATOM 3372 N N . GLU A 1 418 ? -17.942 -2.320 8.373 1.00 97.56 418 GLU A N 1
ATOM 3373 C CA . GLU A 1 418 ? -17.653 -3.454 9.251 1.00 97.56 418 GLU A CA 1
ATOM 3374 C C . GLU A 1 418 ? -17.872 -3.080 10.718 1.00 97.56 418 GLU A C 1
ATOM 3376 O O . GLU A 1 418 ? -18.481 -3.848 11.467 1.00 97.56 418 GLU A O 1
ATOM 3381 N N . LEU A 1 419 ? -17.416 -1.892 11.120 1.00 96.19 419 LEU A N 1
ATOM 3382 C CA . LEU A 1 419 ? -17.529 -1.422 12.489 1.00 96.19 419 LEU A CA 1
ATOM 3383 C C . LEU A 1 419 ? -18.969 -1.062 12.867 1.00 96.19 419 LEU A C 1
ATOM 3385 O O . LEU A 1 419 ? -19.419 -1.489 13.925 1.00 96.19 419 LEU A O 1
ATOM 3389 N N . GLU A 1 420 ? -19.716 -0.357 12.013 1.00 95.69 420 GLU A N 1
ATOM 3390 C CA . GLU A 1 420 ? -21.142 -0.060 12.239 1.00 95.69 420 GLU A CA 1
ATOM 3391 C C . GLU A 1 420 ? -21.945 -1.350 12.439 1.00 95.69 420 GLU A C 1
ATOM 3393 O O . GLU A 1 420 ? -22.669 -1.493 13.424 1.00 95.69 420 GLU A O 1
ATOM 3398 N N . LYS A 1 421 ? -21.728 -2.350 11.574 1.00 94.88 421 LYS A N 1
ATOM 3399 C CA . LYS A 1 421 ? -22.347 -3.679 11.694 1.00 94.88 421 LYS A CA 1
ATOM 3400 C C . LYS A 1 421 ? -22.027 -4.349 13.034 1.00 94.88 421 LYS A C 1
ATOM 3402 O O . LYS A 1 421 ? -22.907 -4.955 13.649 1.00 94.88 421 LYS A O 1
ATOM 3407 N N . VAL A 1 422 ? -20.766 -4.305 13.467 1.00 93.75 422 VAL A N 1
ATOM 3408 C CA . VAL A 1 422 ? -20.321 -4.913 14.731 1.00 93.75 422 VAL A CA 1
ATOM 3409 C C . VAL A 1 422 ? -20.910 -4.174 15.932 1.00 93.75 422 VAL A C 1
ATOM 3411 O O . VAL A 1 422 ? -21.445 -4.820 16.834 1.00 93.75 422 VAL A O 1
ATOM 3414 N N . LEU A 1 423 ? -20.834 -2.843 15.940 1.00 92.31 423 LEU A N 1
ATOM 3415 C CA . LEU A 1 423 ? -21.312 -2.010 17.038 1.00 92.31 423 LEU A CA 1
ATOM 3416 C C . LEU A 1 423 ? -22.828 -2.116 17.183 1.00 92.31 423 LEU A C 1
ATOM 3418 O O . LEU A 1 423 ? -23.280 -2.402 18.286 1.00 92.31 423 LEU A O 1
ATOM 3422 N N . ASN A 1 424 ? -23.597 -2.033 16.090 1.00 91.38 424 ASN A N 1
ATOM 3423 C CA . ASN A 1 424 ? -25.052 -2.212 16.129 1.00 91.38 424 ASN A CA 1
ATOM 3424 C C . ASN A 1 424 ? -25.436 -3.573 16.722 1.00 91.38 424 ASN A C 1
ATOM 3426 O O . ASN A 1 424 ? -26.332 -3.641 17.555 1.00 91.38 424 ASN A O 1
ATOM 3430 N N . LYS A 1 425 ? -24.723 -4.661 16.384 1.00 90.88 425 LYS A N 1
ATOM 3431 C CA . LYS A 1 425 ? -24.943 -5.982 17.009 1.00 90.88 425 LYS A CA 1
ATOM 3432 C C . LYS A 1 425 ? -24.594 -6.010 18.496 1.00 90.88 425 LYS A C 1
ATOM 3434 O O . LYS A 1 425 ? -25.258 -6.707 19.256 1.00 90.88 425 LYS A O 1
ATOM 3439 N N . MET A 1 426 ? -23.546 -5.298 18.902 1.00 87.69 426 MET A N 1
ATOM 3440 C CA . MET A 1 426 ? -23.098 -5.236 20.292 1.00 87.69 426 MET A CA 1
ATOM 3441 C C . MET A 1 426 ? -24.081 -4.467 21.186 1.00 87.69 426 MET A C 1
ATOM 3443 O O . MET A 1 426 ? -24.258 -4.840 22.342 1.00 87.69 426 MET A O 1
ATOM 3447 N N . ILE A 1 427 ? -24.726 -3.428 20.653 1.00 82.62 427 ILE A N 1
ATOM 3448 C CA . ILE A 1 427 ? -25.543 -2.475 21.420 1.00 82.62 427 ILE A CA 1
ATOM 3449 C C . ILE A 1 427 ? -27.058 -2.674 21.282 1.00 82.62 427 ILE A C 1
ATOM 3451 O O . ILE A 1 427 ? -27.799 -1.889 21.860 1.00 82.62 427 ILE A O 1
ATOM 3455 N N . ARG A 1 428 ? -27.541 -3.733 20.602 1.00 72.81 428 ARG A N 1
ATOM 3456 C CA . ARG A 1 428 ? -28.990 -3.986 20.385 1.00 72.81 428 ARG A CA 1
ATOM 3457 C C . ARG A 1 428 ? -29.859 -3.916 21.649 1.00 72.81 428 ARG A C 1
ATOM 3459 O O . ARG A 1 428 ? -31.040 -3.625 21.532 1.00 72.81 428 ARG A O 1
ATOM 3466 N N . ASN A 1 429 ? -29.273 -4.136 22.829 1.00 62.12 429 ASN A N 1
ATOM 3467 C CA . ASN A 1 429 ? -29.962 -4.123 24.124 1.00 62.12 429 ASN A CA 1
ATOM 3468 C C . ASN A 1 429 ? -29.358 -3.116 25.128 1.00 62.12 429 ASN A C 1
ATOM 3470 O O . ASN A 1 429 ? -29.565 -3.251 26.331 1.00 62.12 429 ASN A O 1
ATOM 3474 N N . VAL A 1 430 ? -28.561 -2.142 24.669 1.00 61.94 430 VAL A N 1
ATOM 3475 C CA . VAL A 1 430 ? -27.863 -1.170 25.529 1.00 61.94 430 VAL A CA 1
ATOM 3476 C C . VAL A 1 430 ? -28.251 0.248 25.120 1.00 61.94 430 VAL A C 1
ATOM 3478 O O . VAL A 1 430 ? -28.389 0.549 23.939 1.00 61.94 430 VAL A O 1
ATOM 3481 N N . ASN A 1 431 ? -28.390 1.151 26.094 1.00 69.56 431 ASN A N 1
ATOM 3482 C CA . ASN A 1 431 ? -28.553 2.573 25.804 1.00 69.56 431 ASN A CA 1
ATOM 3483 C C . ASN A 1 431 ? -27.336 3.096 25.017 1.00 69.56 431 ASN A C 1
ATOM 3485 O O . ASN A 1 431 ? -26.207 3.041 25.506 1.00 69.56 431 ASN A O 1
ATOM 3489 N N . TYR A 1 432 ? -27.571 3.634 23.818 1.00 69.44 432 TYR A N 1
ATOM 3490 C CA . TYR A 1 432 ? -26.542 4.182 22.927 1.00 69.44 432 TYR A CA 1
ATOM 3491 C C . TYR A 1 432 ? -25.681 5.271 23.580 1.00 69.44 432 TYR A C 1
ATOM 3493 O O . TYR A 1 432 ? -24.519 5.439 23.209 1.00 69.44 432 TYR A O 1
ATOM 3501 N N . SER A 1 433 ? -26.198 5.963 24.604 1.00 68.81 433 SER A N 1
ATOM 3502 C CA . SER A 1 433 ? -25.419 6.911 25.412 1.00 68.81 433 SER A CA 1
ATOM 3503 C C . SER A 1 433 ? -24.182 6.279 26.067 1.00 68.81 433 SER A C 1
ATOM 3505 O O . SER A 1 433 ? -23.219 6.993 26.363 1.00 68.81 433 SER A O 1
ATOM 3507 N N . ASN A 1 434 ? -24.172 4.950 26.230 1.00 77.62 434 ASN A N 1
ATOM 3508 C CA . ASN A 1 434 ? -23.095 4.210 26.871 1.00 77.62 434 ASN A CA 1
ATOM 3509 C C . ASN A 1 434 ? -21.982 3.757 25.924 1.00 77.62 434 ASN A C 1
ATOM 3511 O O . ASN A 1 434 ? -20.961 3.269 26.404 1.00 77.62 434 ASN A O 1
ATOM 3515 N N . ILE A 1 435 ? -22.118 3.935 24.603 1.00 80.19 435 ILE A N 1
ATOM 3516 C CA . ILE A 1 435 ? -21.112 3.432 23.654 1.00 80.19 435 ILE A CA 1
ATOM 3517 C C . ILE A 1 435 ? -19.720 4.027 23.901 1.00 80.19 435 ILE A C 1
ATOM 3519 O O . ILE A 1 435 ? -18.716 3.328 23.820 1.00 80.19 435 ILE A O 1
ATOM 3523 N N . LYS A 1 436 ? -19.671 5.296 24.320 1.00 80.25 436 LYS A N 1
ATOM 3524 C CA . LYS A 1 436 ? -18.441 6.001 24.702 1.00 80.25 436 LYS A CA 1
ATOM 3525 C C . LYS A 1 436 ? -17.770 5.433 25.957 1.00 80.25 436 LYS A C 1
ATOM 3527 O O . LYS A 1 436 ? -16.662 5.851 26.268 1.00 80.25 436 LYS A O 1
ATOM 3532 N N . TYR A 1 437 ? -18.424 4.558 26.717 1.00 84.31 437 TYR A N 1
ATOM 3533 C CA . TYR A 1 437 ? -17.855 3.916 27.909 1.00 84.31 437 TYR A CA 1
ATOM 3534 C C . TYR A 1 437 ? -17.426 2.469 27.650 1.00 84.31 437 TYR A C 1
ATOM 3536 O O . TYR A 1 437 ? -16.818 1.849 28.520 1.00 84.31 437 TYR A O 1
ATOM 3544 N N . ILE A 1 438 ? -17.705 1.929 26.461 1.00 87.56 438 ILE A N 1
ATOM 3545 C CA . ILE A 1 438 ? -17.236 0.602 26.075 1.00 87.56 438 ILE A CA 1
ATOM 3546 C C . ILE A 1 438 ? -15.729 0.685 25.820 1.00 87.56 438 ILE A C 1
ATOM 3548 O O . ILE A 1 438 ? -15.256 1.569 25.111 1.00 87.56 438 ILE A O 1
ATOM 3552 N N . SER A 1 439 ? -14.965 -0.234 26.409 1.00 92.12 439 SER A N 1
ATOM 3553 C CA . SER A 1 439 ? -13.518 -0.275 26.214 1.00 92.12 439 SER A CA 1
ATOM 3554 C C . SER A 1 439 ? -13.144 -0.744 24.806 1.00 92.12 439 SER A C 1
ATOM 3556 O O . SER A 1 439 ? -13.798 -1.625 24.238 1.00 92.12 439 SER A O 1
ATOM 3558 N N . ASP A 1 440 ? -12.024 -0.238 24.280 1.00 94.00 440 ASP A N 1
ATOM 3559 C CA . ASP A 1 440 ? -11.441 -0.695 23.011 1.00 94.00 440 ASP A CA 1
ATOM 3560 C C . ASP A 1 440 ? -11.308 -2.229 22.975 1.00 94.00 440 ASP A C 1
ATOM 3562 O O . ASP A 1 440 ? -11.635 -2.864 21.975 1.00 94.00 440 ASP A O 1
ATOM 3566 N N . TYR A 1 441 ? -10.907 -2.845 24.093 1.00 93.44 441 TYR A N 1
ATOM 3567 C CA . TYR A 1 441 ? -10.802 -4.298 24.240 1.00 93.44 441 TYR A CA 1
ATOM 3568 C C . TYR A 1 441 ? -12.139 -5.020 24.001 1.00 93.44 441 TYR A C 1
ATOM 3570 O O . TYR A 1 441 ? -12.191 -6.021 23.282 1.00 93.44 441 TYR A O 1
ATOM 3578 N N . ALA A 1 442 ? -13.239 -4.516 24.570 1.00 93.25 442 ALA A N 1
ATOM 3579 C CA . ALA A 1 442 ? -14.563 -5.100 24.373 1.00 93.25 442 ALA A CA 1
ATOM 3580 C C . ALA A 1 442 ? -15.042 -4.952 22.919 1.00 93.25 442 ALA A C 1
ATOM 3582 O O . ALA A 1 442 ? -15.597 -5.901 22.363 1.00 93.25 442 ALA A O 1
ATOM 3583 N N . ILE A 1 443 ? -14.761 -3.810 22.282 1.00 94.31 443 ILE A N 1
ATOM 3584 C CA . ILE A 1 443 ? -15.091 -3.573 20.870 1.00 94.31 443 ILE A CA 1
ATOM 3585 C C . ILE A 1 443 ? -14.284 -4.508 19.964 1.00 94.31 443 ILE A C 1
ATOM 3587 O O . ILE A 1 443 ? -14.854 -5.157 19.091 1.00 94.31 443 ILE A O 1
ATOM 3591 N N . ILE A 1 444 ? -12.976 -4.658 20.192 1.00 96.06 444 ILE A N 1
ATOM 3592 C CA . ILE A 1 444 ? -12.129 -5.566 19.404 1.00 96.06 444 ILE A CA 1
ATOM 3593 C C . ILE A 1 444 ? -12.598 -7.021 19.561 1.00 96.06 444 ILE A C 1
ATOM 3595 O O . ILE A 1 444 ? -12.709 -7.741 18.565 1.00 96.06 444 ILE A O 1
ATOM 3599 N N . LYS A 1 445 ? -12.983 -7.452 20.773 1.00 96.00 445 LYS A N 1
ATOM 3600 C CA . LYS A 1 445 ? -13.622 -8.766 20.973 1.00 96.00 445 LYS A CA 1
ATOM 3601 C C . LYS A 1 445 ? -14.941 -8.899 20.210 1.00 96.00 445 LYS A C 1
ATOM 3603 O O . LYS A 1 445 ? -15.205 -9.958 19.639 1.00 96.00 445 LYS A O 1
ATOM 3608 N N . ALA A 1 446 ? -15.750 -7.843 20.153 1.00 95.06 446 ALA A N 1
ATOM 3609 C CA . ALA A 1 446 ? -16.969 -7.835 19.352 1.00 95.06 446 ALA A CA 1
ATOM 3610 C C . ALA A 1 446 ? -16.669 -7.949 17.847 1.00 95.06 446 ALA A C 1
ATOM 3612 O O . ALA A 1 446 ? -17.364 -8.695 17.158 1.00 95.06 446 ALA A O 1
ATOM 3613 N N . ILE A 1 447 ? -15.606 -7.308 17.342 1.00 96.94 447 ILE A N 1
ATOM 3614 C CA . ILE A 1 447 ? -15.167 -7.454 15.943 1.00 96.94 447 ILE A CA 1
ATOM 3615 C C . ILE A 1 447 ? -14.799 -8.916 15.657 1.00 96.94 447 ILE A C 1
ATOM 3617 O O . ILE A 1 447 ? -15.294 -9.496 14.691 1.00 96.94 447 ILE A O 1
ATOM 3621 N N . ILE A 1 448 ? -14.001 -9.550 16.522 1.00 97.31 448 ILE A N 1
ATOM 3622 C CA . ILE A 1 448 ? -13.625 -10.970 16.385 1.00 97.31 448 ILE A CA 1
ATOM 3623 C C . ILE A 1 448 ? -14.870 -11.870 16.380 1.00 97.31 448 ILE A C 1
ATOM 3625 O O . ILE A 1 448 ? -14.981 -12.785 15.559 1.00 97.31 448 ILE A O 1
ATOM 3629 N N . LYS A 1 449 ? -15.828 -11.600 17.273 1.00 96.62 449 LYS A N 1
ATOM 3630 C CA . LYS A 1 449 ? -17.058 -12.387 17.405 1.00 96.62 449 LYS A CA 1
ATOM 3631 C C . LYS A 1 449 ? -17.975 -12.239 16.188 1.00 96.62 449 LYS A C 1
ATOM 3633 O O . LYS A 1 449 ? -18.455 -13.243 15.665 1.00 96.62 449 LYS A O 1
ATOM 3638 N N . TYR A 1 450 ? -18.227 -11.008 15.744 1.00 95.94 450 TYR A N 1
ATOM 3639 C CA . TYR A 1 450 ? -19.311 -10.694 14.807 1.00 95.94 450 TYR A CA 1
ATOM 3640 C C . TYR A 1 450 ? -18.879 -10.466 13.359 1.00 95.94 450 TYR A C 1
ATOM 3642 O O . TYR A 1 450 ? -19.750 -10.459 12.481 1.00 95.94 450 TYR A O 1
ATOM 3650 N N . SER A 1 451 ? -17.584 -10.292 13.081 1.00 96.00 451 SER A N 1
ATOM 3651 C CA . SER A 1 451 ? -17.107 -10.217 11.701 1.00 96.00 451 SER A CA 1
ATOM 3652 C C . SER A 1 451 ? -17.362 -11.539 10.975 1.00 96.00 451 SER A C 1
ATOM 3654 O O . SER A 1 451 ? -17.215 -12.617 11.546 1.00 96.00 451 SER A O 1
ATOM 3656 N N . SER A 1 452 ? -17.734 -11.481 9.701 1.00 95.00 452 SER A N 1
ATOM 3657 C CA . SER A 1 452 ? -17.779 -12.659 8.826 1.00 95.00 452 SER A CA 1
ATOM 3658 C C . SER A 1 452 ? -16.446 -12.891 8.109 1.00 95.00 452 SER A C 1
ATOM 3660 O O . SER A 1 452 ? -16.251 -13.943 7.509 1.00 95.00 452 SER A O 1
ATOM 3662 N N . ASN A 1 453 ? -15.514 -11.934 8.176 1.00 94.88 453 ASN A N 1
ATOM 3663 C CA . ASN A 1 453 ? -14.249 -12.003 7.462 1.00 94.88 453 ASN A CA 1
ATOM 3664 C C . ASN A 1 453 ? -13.179 -12.709 8.324 1.00 94.88 453 ASN A C 1
ATOM 3666 O O . ASN A 1 453 ? -12.739 -12.154 9.336 1.00 94.88 453 ASN A O 1
ATOM 3670 N N . PRO A 1 454 ? -12.707 -13.912 7.941 1.00 94.94 454 PRO A N 1
ATOM 3671 C CA . PRO A 1 454 ? -11.746 -14.668 8.746 1.00 94.94 454 PRO A CA 1
ATOM 3672 C C . PRO A 1 454 ? -10.389 -13.963 8.879 1.00 94.94 454 PRO A C 1
ATOM 3674 O O . PRO A 1 454 ? -9.723 -14.104 9.905 1.00 94.94 454 PRO A O 1
ATOM 3677 N N . LEU A 1 455 ? -9.984 -13.161 7.886 1.00 93.12 455 LEU A N 1
ATOM 3678 C CA . LEU A 1 455 ? -8.745 -12.382 7.962 1.00 93.12 455 LEU A CA 1
ATOM 3679 C C . LEU A 1 455 ? -8.867 -11.239 8.972 1.00 93.12 455 LEU A C 1
ATOM 3681 O O . LEU A 1 455 ? -7.920 -10.994 9.716 1.00 93.12 455 LEU A O 1
ATOM 3685 N N . VAL A 1 456 ? -10.030 -10.585 9.041 1.00 96.75 456 VAL A N 1
ATOM 3686 C CA . VAL A 1 456 ? -10.312 -9.567 10.066 1.00 96.75 456 VAL A CA 1
ATOM 3687 C C . VAL A 1 456 ? -10.227 -10.187 11.457 1.00 96.75 456 VAL A C 1
ATOM 3689 O O . VAL A 1 456 ? -9.503 -9.667 12.305 1.00 96.75 456 VAL A O 1
ATOM 3692 N N . LYS A 1 457 ? -10.877 -11.340 11.677 1.00 97.50 457 LYS A N 1
ATOM 3693 C CA . LYS A 1 457 ? -10.797 -12.057 12.961 1.00 97.50 457 LYS A CA 1
ATOM 3694 C C . LYS A 1 457 ? -9.353 -12.351 13.349 1.00 97.50 457 LYS A C 1
ATOM 3696 O O . LYS A 1 457 ? -8.929 -11.962 14.430 1.00 97.50 457 LYS A O 1
ATOM 3701 N N . LYS A 1 458 ? -8.582 -12.962 12.441 1.00 96.62 458 LYS A N 1
ATOM 3702 C CA . LYS A 1 458 ? -7.173 -13.314 12.672 1.00 96.62 458 LYS A CA 1
ATOM 3703 C C . LYS A 1 458 ? -6.340 -12.103 13.104 1.00 96.62 458 LYS A C 1
ATOM 3705 O O . LYS A 1 458 ? -5.562 -12.202 14.050 1.00 96.62 458 LYS A O 1
ATOM 3710 N N . ARG A 1 459 ? -6.500 -10.962 12.428 1.00 96.38 459 ARG A N 1
ATOM 3711 C CA . ARG A 1 459 ? -5.734 -9.739 12.717 1.00 96.38 459 ARG A CA 1
ATOM 3712 C C . ARG A 1 459 ? -6.131 -9.118 14.048 1.00 96.38 459 ARG A C 1
ATOM 3714 O O . ARG A 1 459 ? -5.256 -8.773 14.833 1.00 96.38 459 ARG A O 1
ATOM 3721 N N . MET A 1 460 ? -7.425 -9.049 14.347 1.00 97.31 460 MET A N 1
ATOM 3722 C CA . MET A 1 460 ? -7.898 -8.527 15.630 1.00 97.31 460 MET A CA 1
ATOM 3723 C C . MET A 1 460 ? -7.492 -9.431 16.802 1.00 97.31 460 MET A C 1
ATOM 3725 O O . MET A 1 460 ? -7.082 -8.927 17.844 1.00 97.31 460 MET A O 1
ATOM 3729 N N . THR A 1 461 ? -7.502 -10.756 16.626 1.00 96.44 461 THR A N 1
ATOM 3730 C CA . THR A 1 461 ? -6.955 -11.694 17.620 1.00 96.44 461 THR A CA 1
ATOM 3731 C C . THR A 1 461 ? -5.461 -11.462 17.845 1.00 96.44 461 THR A C 1
ATOM 3733 O O . THR A 1 461 ? -5.023 -11.399 18.989 1.00 96.44 461 THR A O 1
ATOM 3736 N N . LYS A 1 462 ? -4.676 -11.270 16.774 1.00 95.69 462 LYS A N 1
ATOM 3737 C CA . LYS A 1 462 ? -3.245 -10.945 16.889 1.00 95.69 462 LYS A CA 1
ATOM 3738 C C . LYS A 1 462 ? -3.016 -9.632 17.645 1.00 95.69 462 LYS A C 1
ATOM 3740 O O . LYS A 1 462 ? -2.113 -9.575 18.473 1.00 95.69 462 LYS A O 1
ATOM 3745 N N . LEU A 1 463 ? -3.834 -8.606 17.392 1.00 95.56 463 LEU A N 1
ATOM 3746 C CA . LEU A 1 463 ? -3.760 -7.330 18.109 1.00 95.56 463 LEU A CA 1
ATOM 3747 C C . LEU A 1 463 ? -4.005 -7.512 19.615 1.00 95.56 463 LEU A C 1
ATOM 3749 O O . LEU A 1 463 ? -3.243 -6.986 20.422 1.00 95.56 463 LEU A O 1
ATOM 3753 N N . LEU A 1 464 ? -5.022 -8.295 19.996 1.00 92.44 464 LEU A N 1
ATOM 3754 C CA . LEU A 1 464 ? -5.297 -8.589 21.406 1.00 92.44 464 LEU A CA 1
ATOM 3755 C C . LEU A 1 464 ? -4.166 -9.387 22.065 1.00 92.44 464 LEU A C 1
ATOM 3757 O O . LEU A 1 464 ? -3.734 -9.041 23.160 1.00 92.44 464 LEU A O 1
ATOM 3761 N N . ASN A 1 465 ? -3.641 -10.416 21.402 1.00 88.81 465 ASN A N 1
ATOM 3762 C CA . ASN A 1 465 ? -2.572 -11.234 21.980 1.00 88.81 465 ASN A CA 1
ATOM 3763 C C . ASN A 1 465 ? -1.264 -10.446 22.154 1.00 88.81 465 ASN A C 1
ATOM 3765 O O . ASN A 1 465 ? -0.588 -10.611 23.162 1.00 88.81 465 ASN A O 1
ATOM 3769 N N . GLY A 1 466 ? -0.933 -9.552 21.214 1.00 77.50 466 GLY A N 1
ATOM 3770 C CA . GLY A 1 466 ? 0.228 -8.666 21.346 1.00 77.50 466 GLY A CA 1
ATOM 3771 C C . GLY A 1 466 ? 0.080 -7.635 22.469 1.00 77.50 466 GLY A C 1
ATOM 3772 O O . GLY A 1 466 ? 1.081 -7.191 23.021 1.00 77.50 466 GLY A O 1
ATOM 3773 N N . SER A 1 467 ? -1.156 -7.278 22.838 1.00 59.41 467 SER A N 1
ATOM 3774 C CA . SER A 1 467 ? -1.424 -6.376 23.963 1.00 59.41 467 SER A CA 1
ATOM 3775 C C . SER A 1 467 ? -1.207 -7.039 25.326 1.00 59.41 467 SER A C 1
ATOM 3777 O O . SER A 1 467 ? -0.654 -6.410 26.219 1.00 59.41 467 SER A O 1
ATOM 3779 N N . ALA A 1 468 ? -1.560 -8.323 25.454 1.00 52.69 468 ALA A N 1
ATOM 3780 C CA . ALA A 1 468 ? -1.419 -9.096 26.690 1.00 52.69 468 ALA A CA 1
ATOM 3781 C C . ALA A 1 468 ? 0.041 -9.415 27.064 1.00 52.69 468 ALA A C 1
ATOM 3783 O O . ALA A 1 468 ? 0.302 -9.834 28.181 1.00 52.69 468 ALA A O 1
ATOM 3784 N N . GLN A 1 469 ? 0.989 -9.237 26.137 1.00 42.03 469 GLN A N 1
ATOM 3785 C CA . GLN A 1 469 ? 2.428 -9.366 26.407 1.00 42.03 469 GLN A CA 1
ATOM 3786 C C . GLN A 1 469 ? 3.079 -8.042 26.851 1.00 42.03 469 GLN A C 1
ATOM 3788 O O . GLN A 1 469 ? 4.256 -8.035 27.194 1.00 42.03 469 GLN A O 1
ATOM 3793 N N . GLN A 1 470 ? 2.345 -6.922 26.801 1.00 39.88 470 GLN A N 1
ATOM 3794 C CA . GLN A 1 470 ? 2.826 -5.581 27.174 1.00 39.88 470 GLN A CA 1
ATOM 3795 C C . GLN A 1 470 ? 2.194 -5.042 28.472 1.00 39.88 470 GLN A C 1
ATOM 3797 O O . GLN A 1 470 ? 2.572 -3.957 28.912 1.00 39.88 470 GLN A O 1
ATOM 3802 N N . SER A 1 471 ? 1.230 -5.767 29.047 1.00 33.72 471 SER A N 1
ATOM 3803 C CA . SER A 1 471 ? 0.592 -5.524 30.351 1.00 33.72 471 SER A CA 1
ATOM 3804 C C . SER A 1 471 ? 1.102 -6.523 31.373 1.00 33.72 471 SER A C 1
ATOM 3806 O O . SER A 1 471 ? 1.309 -6.114 32.531 1.00 33.72 471 SER A O 1
#

Foldseek 3Di:
DDDDDDDDDDDPPPDVVPVVVVVVPPPDDDPDDPPDPPPPVVVVVVVVVVVVVVVVVVVPPPPPPPWDKDKAKDAAAPPDWLVVVCVVLVHDSVQQCVQAVHPDGDDDHRDITIDIDTDDPPPPDDDDDDDDDDDDDDDDDDDPPVPVPPPPDDPPPPCVVVLLVLLVVLLVQKDWDWDWDADPVGIKIKIFIDGPNHTDDIWIFQPPDPLFPDRLWTWDAPADQQALVNVVVVVDDNLLSVLRSLQLVQAGHLLIWGLRNLQTFGGSLGQGQQVQLVQLLLVLCCSPPVVLSCSQAVSNQWDKDWDQDPVRDIGIHIWGADSVQDVNDRIGGHSRVSVVCSVSVSSSSSSNVSSVVCVVSVSVSLCSQFLVLLQQDFADAPPDPGTDGQCLQAPDSLLSSLSSSLCSVLNNVRSRVLLNQLVNVVPVPHDPVCSSVDYSLNSLVSSLVRPPDVSSNVSSVVSVVVVVVVD

Radius of gyration: 32.85 Å; chains: 1; bounding box: 86×112×74 Å

Secondary structure (DSSP, 8-state):
----------SSSSSSSSSSTTSTT-----SS-----S-HHHHHHHHHHHHHHHHHHHTT-------EEEEEEEEPPTT--HHHHHHHHT--HHHHHHHTT-SSS---TT-EEEEEEEE-TT--S----------------S-TTSGGG-TTS---TTTHHHHHHHHHHHHTTEEEEEEEEEETTEEEEEEEEEETTEEEEEEES----TT-S-TT--EE--PPPPPHHHHHTTT--HHHHHHHHHHHHHS--TT-EE-SSSS-EETTTTEESTTSHHHHHHHHHHHH-HHHHHHHTGGGTEEEEEEE-TTS-EEEEEEEEEEEEETTEEEE-THHHHHHHHH-THHHHHHHHHHHHTHHHHHHHHIIIIIHHHHT-EE--TT-SS-EEGGGT--SHHHHHHHHHHHHHHHHHHHHHHHHHHHHHHHTTS-GGGGGGS-HHHHHHHHHHH-S-HHHHHHHHHHHHHHHT--

pLDDT: mean 79.35, std 22.56, range [24.55, 98.81]